Protein 4KKM (pdb70)

InterPro domains:
  IPR000092 Polyprenyl synthetase-like [PF00348] (33-274)
  IPR000092 Polyprenyl synthetase-like [cd00685] (32-296)
  IPR008949 Isoprenoid synthase domain superfamily [G3DSA:1.10.600.10] (1-298)
  IPR008949 Isoprenoid synthase domain superfamily [SSF48576] (6-292)
  IPR033749 Polyprenyl synthetase, conserved site [PS00444] (217-229)
  IPR033749 Polyprenyl synthetase, conserved site [PS00723] (83-99)
  IPR053378 Prenyl diphosphate synthase [NF045485] (12-298)

Nearest PDB structures (foldseek):
  4kkm-assembly1_A  TM=1.004E+00  e=6.614E-37  Zymomonas mobilis subsp. mobilis ZM4 = ATCC 31821
  4kkm-assembly1_B  TM=9.956E-01  e=8.553E-34  Zymomonas mobilis subsp. mobil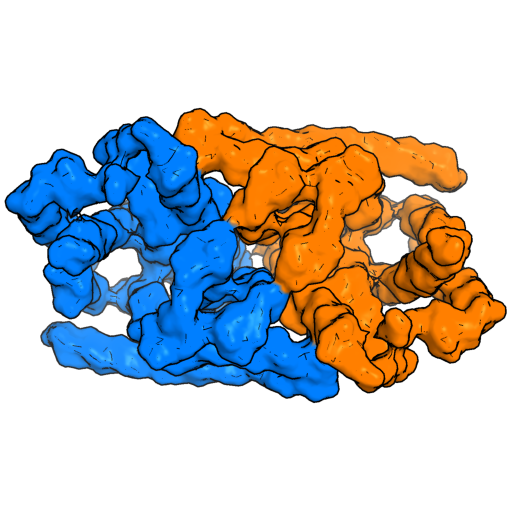is ZM4 = ATCC 31821
  4llt-assembly1_B  TM=9.489E-01  e=1.317E-19  Roseobacter denitrificans OCh 114
  3p41-assembly1_A-2  TM=9.477E-01  e=1.935E-17  Pseudomonas protegens Pf-5
  3kra-assembly1_A  TM=9.473E-01  e=1.376E-16  Mentha x piperita

Radius of gyration: 24.02 Å; Cα contacts (8 Å, |Δi|>4): 950; chains: 2; bounding box: 43×75×62 Å

Organism: Zymomonas mobilis subsp. mobilis (strain ATCC 31821 / ZM4 / CP4) (NCBI:txid264203)

Foldseek 3Di:
DLVVLVVLLVVLQVLLQVVLCVLQDQDPDVCNLLSVLLNVQRHPDDSLLLLSLQQLLLLLQVFDNVLSSLLSNLLSLLVSLVVLVCCACVHVVNQADRNHGRSCNVPNRVSSNSSSVVSNVVSLVSLCDCVNDVPNVLSVVLNVLVVCCRDCNAQVVLSVLVVVLVPDPDADAPVSVLSSLCHNPLSSLLSSNLNSCSSNVHDPLSNVLSSLLSSLLSLLQQLVVVVVVVNHDGCCNHVPDPRSVVSSVVSLVVSLVSCVVGDCSNVSSNSCSPPPSD/DVVVLVVLQVVLLVLLQVVLPVLQDADPPVCRLLSVLLNLQRHPDDSLLLLLLQQLLLLLAPFDNNLSSLLSNLLSLLVSLVVLVQCAPVHVVPLDDPNRGHSCNVPNRVSSNRSSVVSNVVSLVSLCDCSNDVDNVLSVVLNVLSVCCRDCNAQVVLVVLVVVLVPDPDADAPVSVLSSLCHNPLSSLLSSQLNSCSSRVHDPLSSVLSSLLSSLLSLLLQLVVVVVVVVPDDHDGCCNHLPDVRSVVSSVVSLVRSVVSCVVGDCSNVSSNVSSVVSD

Structure (mmCIF, N/CA/C/O backbone):
data_4KKM
#
_entry.id   4KKM
#
_cell.length_a   73.414
_cell.length_b   73.414
_cell.length_c   229.419
_cell.angle_alpha   90.000
_cell.angle_beta   90.000
_cell.angle_gamma   90.000
#
_symmetry.space_group_name_H-M   'P 41 21 2'
#
loop_
_entity.id
_entity.type
_entity.pdbx_description
1 polymer 'Polyprenyl synthetase'
2 non-polymer GLYCEROL
3 non-polymer 'CALCIUM ION'
4 non-polymer 'ACETATE ION'
5 water water
#
loop_
_atom_site.group_PDB
_atom_site.id
_atom_site.type_symbol
_atom_site.label_atom_id
_atom_site.label_alt_id
_atom_site.label_comp_id
_atom_site.label_asym_id
_atom_site.label_entity_id
_atom_site.label_seq_id
_atom_site.pdbx_PDB_ins_code
_atom_site.Cartn_x
_atom_site.Cartn_y
_atom_site.Cartn_z
_atom_site.occupancy
_atom_site.B_iso_or_equiv
_atom_site.auth_seq_id
_atom_site.auth_comp_id
_atom_site.auth_asym_id
_atom_site.auth_atom_id
_atom_site.pdbx_PDB_model_num
ATOM 1 N N . MET A 1 23 ? 6.577 14.815 89.878 1.00 127.03 1 MET A N 1
ATOM 2 C CA . MET A 1 23 ? 7.644 15.644 90.426 1.00 125.04 1 MET A CA 1
ATOM 3 C C . MET A 1 23 ? 7.655 17.031 89.786 1.00 118.48 1 MET A C 1
ATOM 4 O O . MET A 1 23 ? 8.045 18.015 90.418 1.00 114.83 1 MET A O 1
ATOM 9 N N . ALA A 1 24 ? 7.224 17.101 88.531 1.00 114.04 2 ALA A N 1
ATOM 10 C CA . ALA A 1 24 ? 7.176 18.363 87.801 1.00 104.46 2 ALA A CA 1
ATOM 11 C C . ALA A 1 24 ? 5.973 19.195 88.231 1.00 99.13 2 ALA A C 1
ATOM 12 O O . ALA A 1 24 ? 5.944 20.412 88.041 1.00 95.10 2 ALA A O 1
ATOM 14 N N . VAL A 1 25 ? 4.982 18.524 88.810 1.00 97.53 3 VAL A N 1
ATOM 15 C CA . VAL A 1 25 ? 3.765 19.182 89.267 1.00 93.15 3 VAL A CA 1
ATOM 16 C C . VAL A 1 25 ? 3.934 19.764 90.669 1.00 88.20 3 VAL A C 1
ATOM 17 O O . VAL A 1 25 ? 3.462 20.863 90.954 1.00 77.31 3 VAL A O 1
ATOM 21 N N . ASN A 1 26 ? 4.614 19.029 91.543 1.00 87.06 4 ASN A N 1
ATOM 22 C CA . ASN A 1 26 ? 4.905 19.530 92.881 1.00 89.13 4 ASN A CA 1
ATOM 23 C C . ASN A 1 26 ? 5.860 20.715 92.814 1.00 87.33 4 ASN A C 1
ATOM 24 O O . ASN A 1 26 ? 5.836 21.598 93.673 1.00 83.11 4 ASN A O 1
ATOM 29 N N . LEU A 1 27 ? 6.700 20.721 91.782 1.00 88.02 5 LEU A N 1
ATOM 30 C CA . LEU A 1 27 ? 7.625 21.820 91.546 1.00 85.74 5 LEU A CA 1
ATOM 31 C C . LEU A 1 27 ? 6.892 23.027 90.970 1.00 88.63 5 LEU A C 1
ATOM 32 O O . LEU A 1 27 ? 7.043 24.140 91.473 1.00 84.72 5 LEU A O 1
ATOM 37 N N . LYS A 1 28 ? 6.088 22.806 89.929 1.00 92.30 6 LYS A N 1
ATOM 38 C CA . LYS A 1 28 ? 5.341 23.900 89.308 1.00 93.35 6 LYS A CA 1
ATOM 39 C C . LYS A 1 28 ? 4.420 24.609 90.300 1.00 93.04 6 LYS A C 1
ATOM 40 O O . LYS A 1 28 ? 4.126 25.796 90.138 1.00 91.82 6 LYS A O 1
ATOM 46 N N . THR A 1 29 ? 3.966 23.889 91.324 1.00 92.34 7 THR A N 1
ATOM 47 C CA . THR A 1 29 ? 3.137 24.510 92.356 1.00 90.75 7 THR A CA 1
ATOM 48 C C . THR A 1 29 ? 3.953 25.118 93.500 1.00 81.54 7 THR A C 1
ATOM 49 O O . THR A 1 29 ? 3.527 26.110 94.094 1.00 75.10 7 THR A O 1
ATOM 53 N N . MET A 1 30 ? 5.107 24.534 93.822 1.00 76.49 8 MET A N 1
ATOM 54 C CA . MET A 1 30 ? 6.007 25.200 94.758 1.00 70.59 8 MET A CA 1
ATOM 55 C C . MET A 1 30 ? 6.339 26.559 94.169 1.00 66.10 8 MET A C 1
ATOM 56 O O . MET A 1 30 ? 6.251 27.577 94.851 1.00 66.72 8 MET A O 1
ATOM 61 N N . MET A 1 31 ? 6.686 26.558 92.883 1.00 67.21 9 MET A N 1
ATOM 62 C CA . MET A 1 31 ? 6.993 27.780 92.143 1.00 66.69 9 MET A CA 1
ATOM 63 C C . MET A 1 31 ? 5.931 28.860 92.305 1.00 61.34 9 MET A C 1
ATOM 64 O O . MET A 1 31 ? 6.251 30.007 92.620 1.00 59.18 9 MET A O 1
ATOM 69 N N . GLU A 1 32 ? 4.672 28.508 92.070 1.00 67.89 10 GLU A N 1
ATOM 70 C CA . GLU A 1 32 ? 3.620 29.514 92.157 1.00 72.37 10 GLU A CA 1
ATOM 71 C C . GLU A 1 32 ? 3.433 30.033 93.580 1.00 65.68 10 GLU A C 1
ATOM 72 O O . GLU A 1 32 ? 3.249 31.231 93.785 1.00 67.21 10 GLU A O 1
ATOM 78 N N . GLN A 1 33 ? 3.491 29.134 94.559 1.00 64.20 11 GLN A N 1
ATOM 79 C CA . GLN A 1 33 ? 3.433 29.547 95.955 1.00 65.30 11 GLN A CA 1
ATOM 80 C C . GLN A 1 33 ? 4.570 30.530 96.251 1.00 63.20 11 GLN A C 1
ATOM 81 O O . GLN A 1 33 ? 4.357 31.550 96.901 1.00 61.81 11 GLN A O 1
ATOM 87 N N . VAL A 1 34 ? 5.765 30.238 95.748 1.00 58.83 12 VAL A N 1
ATOM 88 C CA . VAL A 1 34 ? 6.906 31.132 95.951 1.00 58.46 12 VAL A CA 1
ATOM 89 C C . VAL A 1 34 ? 6.691 32.499 95.301 1.00 59.17 12 VAL A C 1
ATOM 90 O O . VAL A 1 34 ? 6.908 33.533 95.934 1.00 56.67 12 VAL A O 1
ATOM 94 N N . ALA A 1 35 ? 6.259 32.501 94.045 1.00 60.17 13 ALA A N 1
ATOM 95 C CA . ALA A 1 35 ? 6.062 33.747 93.307 1.00 58.94 13 ALA A CA 1
ATOM 96 C C . ALA A 1 35 ? 5.067 34.698 93.981 1.00 60.62 13 ALA A C 1
ATOM 97 O O . ALA A 1 35 ? 5.343 35.890 94.134 1.00 60.18 13 ALA A O 1
ATOM 99 N N . GLN A 1 36 ? 3.917 34.173 94.397 1.00 60.37 14 GLN A N 1
ATOM 100 C CA . GLN A 1 36 ? 2.907 35.017 95.026 1.00 62.74 14 GLN A CA 1
ATOM 101 C C . GLN A 1 36 ? 3.353 35.499 96.408 1.00 59.54 14 GLN A C 1
ATOM 102 O O . GLN A 1 36 ? 3.015 36.607 96.823 1.00 57.39 14 GLN A O 1
ATOM 108 N N . ASP A 1 37 ? 4.134 34.679 97.105 1.00 58.48 15 ASP A N 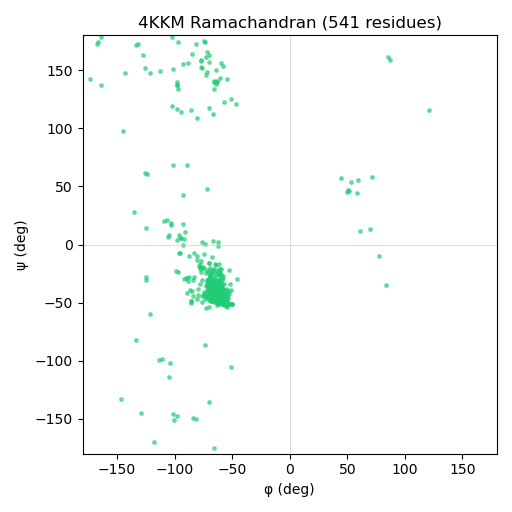1
ATOM 109 C CA . ASP A 1 37 ? 4.655 35.056 98.417 1.00 59.06 15 ASP A CA 1
ATOM 110 C C . ASP A 1 37 ? 5.667 36.198 98.319 1.00 56.52 15 ASP A C 1
ATOM 111 O O . ASP A 1 37 ? 5.593 37.175 99.068 1.00 52.95 15 ASP A O 1
ATOM 116 N N . ILE A 1 38 ? 6.610 36.062 97.394 1.00 53.11 16 ILE A N 1
ATOM 117 C CA . ILE A 1 38 ? 7.612 37.097 97.163 1.00 51.47 16 ILE A CA 1
ATOM 118 C C . ILE A 1 38 ? 6.936 38.405 96.771 1.00 53.56 16 ILE A C 1
ATOM 119 O O . ILE A 1 38 ? 7.297 39.468 97.269 1.00 51.35 16 ILE A O 1
ATOM 124 N N . ASP A 1 39 ? 5.938 38.316 95.896 1.00 55.97 17 ASP A N 1
ATOM 125 C CA . ASP A 1 39 ? 5.142 39.484 95.519 1.00 57.39 17 ASP A CA 1
ATOM 126 C C . ASP A 1 39 ? 4.488 40.140 96.736 1.00 59.76 17 ASP A C 1
ATOM 127 O O . ASP A 1 39 ? 4.493 41.368 96.872 1.00 51.10 17 ASP A O 1
ATOM 132 N N . ARG A 1 40 ? 3.929 39.316 97.616 1.00 57.62 18 ARG A N 1
ATOM 133 C CA . ARG A 1 40 ? 3.315 39.816 98.839 1.00 57.42 18 ARG A CA 1
ATOM 134 C C . ARG A 1 40 ? 4.343 40.513 99.718 1.00 53.79 18 ARG A C 1
ATOM 135 O O . ARG A 1 40 ? 4.089 41.596 100.243 1.00 53.95 18 ARG A O 1
ATOM 143 N N . LEU A 1 41 ? 5.500 39.879 99.878 1.00 54.49 19 LEU A N 1
ATOM 144 C CA . LEU A 1 41 ? 6.559 40.401 100.733 1.00 53.73 19 LEU A CA 1
ATOM 145 C C . LEU A 1 41 ? 7.080 41.755 100.249 1.00 52.12 19 LEU A C 1
ATOM 146 O O . LEU A 1 41 ? 7.267 42.674 101.047 1.00 51.64 19 LEU A O 1
ATOM 151 N N . PHE A 1 42 ? 7.295 41.875 98.942 1.00 48.49 20 PHE A N 1
ATOM 152 C CA . PHE A 1 42 ? 7.773 43.125 98.348 1.00 49.55 20 PHE A CA 1
ATOM 153 C C . PHE A 1 42 ? 6.790 44.285 98.525 1.00 53.55 20 PHE A C 1
ATOM 154 O O . PHE A 1 42 ? 7.193 45.396 98.867 1.00 44.49 20 PHE A O 1
ATOM 162 N N . ALA A 1 43 ? 5.507 44.023 98.285 1.00 53.91 21 ALA A N 1
ATOM 163 C CA . ALA A 1 43 ? 4.467 45.044 98.414 1.00 53.30 21 ALA A CA 1
ATOM 164 C C . ALA A 1 43 ? 4.407 45.568 99.840 1.00 53.12 21 ALA A C 1
ATOM 165 O O . ALA A 1 43 ? 4.248 46.762 100.087 1.00 52.02 21 ALA A O 1
ATOM 167 N N . GLU A 1 44 ? 4.553 44.634 100.765 1.00 49.89 22 GLU A N 1
ATOM 168 C CA . GLU A 1 44 ? 4.531 44.871 102.196 1.00 56.28 22 GLU A CA 1
ATOM 169 C C . GLU A 1 44 ? 5.804 45.592 102.664 1.00 52.86 22 GLU A C 1
ATOM 170 O O . GLU A 1 44 ? 5.770 46.430 103.570 1.00 49.65 22 GLU A O 1
ATOM 176 N N . GLN A 1 45 ? 6.920 45.275 102.017 1.00 47.75 23 GLN A N 1
ATOM 177 C CA . GLN A 1 45 ? 8.215 45.853 102.359 1.00 46.99 23 GLN A CA 1
ATOM 178 C C . GLN A 1 45 ? 8.372 47.266 101.803 1.00 46.40 23 GLN A C 1
ATOM 179 O O . GLN A 1 45 ? 9.225 48.038 102.255 1.00 48.89 23 GLN A O 1
ATOM 185 N N . LEU A 1 46 ? 7.546 47.603 100.818 1.00 36.22 24 LEU A N 1
ATOM 186 C CA . LEU A 1 46 ? 7.702 48.857 100.084 1.00 38.43 24 LEU A CA 1
ATOM 187 C C . LEU A 1 46 ? 6.468 49.757 100.095 1.00 39.31 24 LEU A C 1
ATOM 188 O O . LEU A 1 46 ? 5.920 50.052 99.031 1.00 40.59 24 LEU A O 1
ATOM 193 N N . PRO A 1 47 ? 6.025 50.203 101.285 1.00 37.77 25 PRO A N 1
ATOM 194 C CA . PRO A 1 47 ? 4.910 51.152 101.273 1.00 38.88 25 PRO A CA 1
ATOM 195 C C . PRO A 1 47 ? 5.348 52.456 100.621 1.00 41.63 25 PRO A C 1
ATOM 196 O O . PRO A 1 47 ? 6.473 52.905 100.849 1.00 38.99 25 PRO A O 1
ATOM 200 N N . VAL A 1 48 ? 4.474 53.045 99.813 1.00 42.06 26 VAL A N 1
ATOM 201 C CA . VAL A 1 48 ? 4.790 54.285 99.118 1.00 41.47 26 VAL A CA 1
ATOM 202 C C . VAL A 1 48 ? 4.611 55.466 100.055 1.00 48.80 26 VAL A C 1
ATOM 203 O O . VAL A 1 48 ? 3.483 55.824 100.403 1.00 51.03 26 VAL A O 1
ATOM 207 N N . PRO A 1 49 ? 5.728 56.081 100.468 1.00 47.99 27 PRO A N 1
ATOM 208 C CA . PRO A 1 49 ? 5.680 57.155 101.459 1.00 47.35 27 PRO A CA 1
ATOM 209 C C . PRO A 1 49 ? 4.911 58.357 100.932 1.00 47.13 27 PRO A C 1
ATOM 210 O O . PRO A 1 49 ? 4.879 58.593 99.723 1.00 41.67 27 PRO A O 1
ATOM 214 N N . GLU A 1 50 ? 4.280 59.092 101.841 1.00 50.13 28 GLU A N 1
ATOM 215 C CA . GLU A 1 50 ? 3.618 60.337 101.492 1.00 51.39 28 GLU A CA 1
ATOM 216 C C . GLU A 1 50 ? 4.601 61.496 101.615 1.00 49.35 28 GLU A C 1
ATOM 217 O O . GLU A 1 50 ? 4.477 62.343 102.501 1.00 52.10 28 GLU A O 1
ATOM 223 N N . ASP A 1 51 ? 5.587 61.510 100.725 1.00 39.42 29 ASP A N 1
ATOM 224 C CA . ASP A 1 51 ? 6.554 62.598 100.623 1.00 36.37 29 ASP A CA 1
ATOM 225 C C . ASP A 1 51 ? 7.256 62.444 99.257 1.00 34.75 29 ASP A C 1
ATOM 226 O O . ASP A 1 51 ? 6.922 61.519 98.514 1.00 35.48 29 ASP A O 1
ATOM 231 N N . PRO A 1 52 ? 8.183 63.358 98.896 1.00 33.96 30 PRO A N 1
ATOM 232 C CA . PRO A 1 52 ? 8.776 63.242 97.553 1.00 33.49 30 PRO A CA 1
ATOM 233 C C . PRO A 1 52 ? 9.572 61.962 97.239 1.00 39.65 30 PRO A C 1
ATOM 234 O O . PRO A 1 52 ? 10.049 61.822 96.107 1.00 29.32 30 PRO A O 1
ATOM 238 N N . ARG A 1 53 ? 9.709 61.049 98.198 1.00 29.47 31 ARG A N 1
ATOM 239 C CA . ARG A 1 53 ? 10.286 59.737 97.907 1.00 28.40 31 ARG A CA 1
ATOM 240 C C . ARG A 1 53 ? 9.313 58.852 97.124 1.00 29.28 31 ARG A C 1
ATOM 241 O O . ARG A 1 53 ? 9.623 57.701 96.820 1.00 31.52 31 ARG A O 1
ATOM 249 N N . ARG A 1 54 ? 8.129 59.382 96.824 1.00 31.01 32 ARG A N 1
ATOM 250 C CA . ARG A 1 54 ? 7.117 58.616 96.097 1.00 32.22 32 ARG A CA 1
ATOM 251 C C . ARG A 1 54 ? 7.657 57.955 94.828 1.00 31.44 32 ARG A C 1
ATOM 252 O O . ARG A 1 54 ? 7.486 56.753 94.633 1.00 31.39 32 ARG A O 1
ATOM 260 N N . ARG A 1 55 ? 8.320 58.735 93.979 1.00 32.85 33 ARG A N 1
ATOM 261 C CA . ARG A 1 55 ? 8.837 58.213 92.711 1.00 35.95 33 ARG A CA 1
ATOM 262 C C . ARG A 1 55 ? 9.847 57.087 92.930 1.00 32.88 33 ARG A C 1
ATOM 263 O O . ARG A 1 55 ? 9.795 56.055 92.258 1.00 29.48 33 ARG A O 1
ATOM 271 N N . LEU A 1 56 ? 10.763 57.291 93.874 1.00 27.47 34 LEU A N 1
ATOM 272 C CA . LEU A 1 56 ? 11.759 56.273 94.198 1.00 25.97 34 LEU A CA 1
ATOM 273 C C . LEU A 1 56 ? 11.115 54.928 94.535 1.00 27.93 34 LEU A C 1
ATOM 274 O O . LEU A 1 56 ? 11.482 53.896 93.979 1.00 26.80 34 LEU A O 1
ATOM 279 N N . VAL A 1 57 ? 10.153 54.946 95.451 1.00 27.59 35 VAL A N 1
ATOM 280 C CA . VAL A 1 57 ? 9.548 53.710 95.924 1.00 28.82 35 VAL A CA 1
ATOM 281 C C . VAL A 1 57 ? 8.620 53.078 94.883 1.00 29.97 35 VAL A C 1
ATOM 282 O O . VAL A 1 57 ? 8.549 51.850 94.756 1.00 31.67 35 VAL A O 1
ATOM 286 N N . GLU A 1 58 ? 7.922 53.915 94.124 1.00 30.71 36 GLU A N 1
ATOM 287 C CA . GLU A 1 58 ? 7.120 53.408 93.017 1.00 31.88 36 GLU A CA 1
ATOM 288 C C . GLU A 1 58 ? 8.008 52.721 91.976 1.00 33.95 36 GLU A C 1
ATOM 289 O O . GLU A 1 58 ? 7.623 51.706 91.400 1.00 36.78 36 GLU A O 1
ATOM 295 N N . ALA A 1 59 ? 9.206 53.255 91.761 1.00 31.65 37 ALA A N 1
ATOM 296 C CA . ALA A 1 59 ? 10.160 52.630 90.846 1.00 35.26 37 ALA A CA 1
ATOM 297 C C . ALA A 1 59 ? 10.655 51.288 91.384 1.00 36.64 37 ALA A C 1
ATOM 298 O O . ALA A 1 59 ? 10.757 50.307 90.644 1.00 33.22 37 ALA A O 1
ATOM 300 N N . MET A 1 60 ? 10.958 51.253 92.677 1.00 32.81 38 MET A N 1
ATOM 301 C CA . MET A 1 60 ? 11.358 50.017 93.342 1.00 32.44 38 MET A CA 1
ATOM 302 C C . MET A 1 60 ? 10.274 48.931 93.217 1.00 33.04 38 MET A C 1
ATOM 303 O O . MET A 1 60 ? 10.567 47.769 92.919 1.00 33.20 38 MET A O 1
ATOM 308 N N . ARG A 1 61 ? 9.028 49.317 93.458 1.00 30.93 39 ARG A N 1
ATOM 309 C CA . ARG A 1 61 ? 7.906 48.382 93.362 1.00 35.53 39 ARG A CA 1
ATOM 310 C C . ARG A 1 61 ? 7.682 47.914 91.924 1.00 37.94 39 ARG A C 1
ATOM 311 O O . ARG A 1 61 ? 7.425 46.732 91.668 1.00 38.91 39 ARG A O 1
ATOM 319 N N . TYR A 1 62 ? 7.786 48.853 90.993 1.00 36.97 40 TYR A N 1
ATOM 320 C CA . TYR A 1 62 ? 7.653 48.554 89.575 1.00 37.64 40 TYR A CA 1
ATOM 321 C C . TYR A 1 62 ? 8.641 47.469 89.142 1.00 37.03 40 TYR A C 1
ATOM 322 O O . TYR A 1 62 ? 8.300 46.548 88.388 1.00 34.39 40 TYR A O 1
ATOM 331 N N . ALA A 1 63 ? 9.869 47.585 89.624 1.00 30.37 41 ALA A N 1
ATOM 332 C CA . ALA A 1 63 ? 10.920 46.657 89.240 1.00 34.09 41 ALA A CA 1
ATOM 333 C C . ALA A 1 63 ? 10.827 45.335 89.998 1.00 37.98 41 ALA A C 1
ATOM 334 O O . ALA A 1 63 ? 11.070 44.272 89.430 1.00 37.24 41 ALA A O 1
ATOM 336 N N . ALA A 1 64 ? 10.470 45.399 91.278 1.00 32.59 42 ALA A N 1
ATOM 337 C CA . ALA A 1 64 ? 10.523 44.214 92.133 1.00 29.80 42 ALA A CA 1
ATOM 338 C C . ALA A 1 64 ? 9.256 43.352 92.123 1.00 36.49 42 ALA A C 1
ATOM 339 O O . ALA A 1 64 ? 9.325 42.144 92.352 1.00 38.64 42 ALA A O 1
ATOM 341 N N . ILE A 1 65 ? 8.105 43.965 91.872 1.00 44.63 43 ILE A N 1
ATOM 342 C CA . ILE A 1 65 ? 6.836 43.246 91.982 1.00 44.74 43 ILE A CA 1
ATOM 343 C C . ILE A 1 65 ? 6.311 42.730 90.641 1.00 52.47 43 ILE A C 1
ATOM 344 O O . ILE A 1 65 ? 6.424 43.403 89.615 1.00 48.74 43 ILE A O 1
ATOM 349 N N . GLY A 1 66 ? 5.765 41.514 90.663 1.00 61.18 44 GLY A N 1
ATOM 350 C CA . GLY A 1 66 ? 5.110 40.926 89.510 1.00 73.70 44 GLY A CA 1
ATOM 351 C C . GLY A 1 66 ? 6.049 40.254 88.527 1.00 82.95 44 GLY A C 1
ATOM 352 O O . GLY A 1 66 ? 5.704 39.234 87.933 1.00 89.05 44 GLY A O 1
ATOM 353 N N . GLY A 1 67 ? 7.243 40.822 88.381 1.00 85.79 45 GLY A N 1
ATOM 354 C CA . GLY A 1 67 ? 8.177 40.467 87.323 1.00 90.08 45 GLY A CA 1
ATOM 355 C C . GLY A 1 67 ? 8.551 39.013 87.086 1.00 95.87 45 GLY A C 1
ATOM 356 O O . GLY A 1 67 ? 7.771 38.239 86.529 1.00 101.03 45 GLY A O 1
ATOM 357 N N . GLY A 1 68 ? 9.763 38.648 87.495 1.00 93.54 46 GLY A N 1
ATOM 358 C CA . GLY A 1 68 ? 10.359 37.375 87.122 1.00 91.56 46 GLY A CA 1
ATOM 359 C C . GLY A 1 68 ? 9.693 36.115 87.644 1.00 89.22 46 GLY A C 1
ATOM 360 O O . GLY A 1 68 ? 8.638 36.163 88.279 1.00 93.11 46 GLY A O 1
ATOM 361 N N . LYS A 1 69 ? 10.322 34.976 87.366 1.00 81.06 47 LYS A N 1
ATOM 362 C CA . LYS A 1 69 ? 9.815 33.679 87.796 1.00 73.39 47 LYS A CA 1
ATOM 363 C C . LYS A 1 69 ? 10.409 33.295 89.147 1.00 62.01 47 LYS A C 1
ATOM 364 O O . LYS A 1 69 ? 10.184 32.193 89.644 1.00 63.51 47 LYS A O 1
ATOM 366 N N . ARG A 1 70 ? 11.177 34.215 89.725 1.00 54.75 48 ARG A N 1
ATOM 367 C CA . ARG A 1 70 ? 11.736 34.057 91.066 1.00 48.36 48 ARG A CA 1
ATOM 368 C C . ARG A 1 70 ? 12.620 32.829 91.231 1.00 39.46 48 ARG A C 1
ATOM 369 O O . ARG A 1 70 ? 12.514 32.111 92.223 1.00 39.96 48 ARG A O 1
ATOM 377 N N . LEU A 1 71 ? 13.493 32.593 90.261 1.00 40.77 49 LEU A N 1
ATOM 378 C CA . LEU A 1 71 ? 14.401 31.455 90.323 1.00 41.86 49 LEU A CA 1
ATOM 379 C C . LEU A 1 71 ? 15.193 31.469 91.626 1.00 39.34 49 LEU A C 1
ATOM 380 O O . LEU A 1 71 ? 15.342 30.449 92.288 1.00 37.20 49 LEU A O 1
ATOM 385 N N . ARG A 1 72 ? 15.683 32.643 92.007 1.00 36.53 50 ARG A N 1
ATOM 386 C CA . ARG A 1 72 ? 16.527 32.734 93.191 1.00 36.87 50 ARG A CA 1
ATOM 387 C C . ARG A 1 72 ? 15.785 32.474 94.518 1.00 36.96 50 ARG A C 1
ATOM 388 O O . ARG A 1 72 ? 16.253 31.678 95.330 1.00 35.54 50 ARG A O 1
ATOM 396 N N . PRO A 1 73 ? 14.629 33.127 94.741 1.00 40.30 51 PRO A N 1
ATOM 397 C CA . PRO A 1 73 ? 13.847 32.736 95.924 1.00 38.53 51 PRO A CA 1
ATOM 398 C C . PRO A 1 73 ? 13.434 31.258 95.918 1.00 40.56 51 PRO A C 1
ATOM 399 O O . PRO A 1 73 ? 13.359 30.624 96.974 1.00 41.84 51 PRO A O 1
ATOM 403 N N . LEU A 1 74 ? 13.168 30.722 94.733 1.00 39.81 52 LEU A N 1
ATOM 404 C CA . LEU A 1 74 ? 12.790 29.320 94.589 1.00 41.53 52 LEU A CA 1
ATOM 405 C C . LEU A 1 74 ? 13.903 28.407 95.091 1.00 48.27 52 LEU A C 1
ATOM 406 O O . LEU A 1 74 ? 13.647 27.439 95.806 1.00 44.93 52 LEU A O 1
ATOM 411 N N . LEU A 1 75 ? 15.141 28.720 94.710 1.00 38.77 53 LEU A N 1
ATOM 412 C CA . LEU A 1 75 ? 16.296 27.934 95.136 1.00 44.81 53 LEU A CA 1
ATOM 413 C C . LEU A 1 75 ? 16.465 27.989 96.649 1.00 43.37 53 LEU A C 1
ATOM 414 O O . LEU A 1 75 ? 16.773 26.980 97.279 1.00 42.92 53 LEU A O 1
ATOM 419 N N . VAL A 1 76 ? 16.261 29.173 97.223 1.00 41.43 54 VAL A N 1
ATOM 420 C CA . VAL A 1 76 ? 16.366 29.354 98.665 1.00 41.39 54 VAL A CA 1
ATOM 421 C C . VAL A 1 76 ? 15.330 28.493 99.397 1.00 44.80 54 VAL A C 1
ATOM 422 O O . VAL A 1 76 ? 15.655 27.787 100.353 1.00 45.83 54 VAL A O 1
ATOM 426 N N . VAL A 1 77 ? 14.088 28.546 98.930 1.00 40.73 55 VAL A N 1
ATOM 427 C CA . VAL A 1 77 ? 13.007 27.760 99.521 1.00 44.13 55 VAL A CA 1
ATOM 428 C C . VAL A 1 77 ? 13.259 26.259 99.399 1.00 48.89 55 VAL A C 1
ATOM 429 O O . VAL A 1 77 ? 13.062 25.505 100.358 1.00 50.44 55 VAL A O 1
ATOM 433 N N . ALA A 1 78 ? 13.705 25.833 98.220 1.00 44.91 56 ALA A N 1
ATOM 434 C CA . ALA A 1 78 ? 13.931 24.417 97.958 1.00 48.99 56 ALA A CA 1
ATOM 435 C C . ALA A 1 78 ? 15.121 23.877 98.744 1.00 51.61 56 ALA A C 1
ATOM 436 O O . ALA A 1 78 ? 15.132 22.710 99.137 1.00 53.15 56 ALA A O 1
ATOM 438 N N . THR A 1 79 ? 16.127 24.720 98.963 1.00 44.21 57 THR A N 1
ATOM 439 C CA . THR A 1 79 ? 17.299 24.308 99.732 1.00 46.08 57 THR A CA 1
ATOM 440 C C . THR A 1 79 ? 16.987 24.275 101.227 1.00 50.51 57 THR A C 1
ATOM 441 O O . THR A 1 79 ? 17.359 23.333 101.929 1.00 52.75 57 THR A O 1
ATOM 445 N N . CYS A 1 80 ? 16.295 25.303 101.712 1.00 51.62 58 CYS A N 1
ATOM 446 C CA . CYS A 1 80 ? 15.886 25.354 103.113 1.00 48.63 58 CYS A CA 1
ATOM 447 C C . CYS A 1 80 ? 15.006 24.160 103.474 1.00 56.37 58 CYS A C 1
ATOM 448 O O . CYS A 1 80 ? 14.965 23.738 104.627 1.00 59.33 58 CYS A O 1
ATOM 451 N N . ALA A 1 81 ? 14.316 23.617 102.475 1.00 59.59 59 ALA A N 1
ATOM 452 C CA . ALA A 1 81 ? 13.443 22.460 102.669 1.00 62.30 59 ALA A CA 1
ATOM 453 C C . ALA A 1 81 ? 14.213 21.167 102.954 1.00 63.56 59 ALA A C 1
ATOM 454 O O . ALA A 1 81 ? 13.632 20.179 103.403 1.00 66.30 59 ALA A O 1
ATOM 456 N N . LEU A 1 82 ? 15.514 21.169 102.682 1.00 60.90 60 LEU A N 1
ATOM 457 C CA . LEU A 1 82 ? 16.345 20.003 102.962 1.00 62.20 60 LEU A CA 1
ATOM 458 C C . LEU A 1 82 ? 16.521 19.839 104.462 1.00 62.95 60 LEU A C 1
ATOM 459 O O . LEU A 1 82 ? 16.792 18.742 104.950 1.00 61.66 60 LEU A O 1
ATOM 464 N N . PHE A 1 83 ? 16.365 20.940 105.190 1.00 56.30 61 PHE A N 1
ATOM 465 C CA . PHE A 1 83 ? 16.693 20.968 106.607 1.00 58.24 61 PHE A CA 1
ATOM 466 C C . PHE A 1 83 ? 15.525 21.422 107.467 1.00 63.19 61 PHE A C 1
ATOM 467 O O . PHE A 1 83 ? 15.703 21.724 108.648 1.00 60.51 61 PHE A O 1
ATOM 475 N N . ASN A 1 84 ? 14.335 21.442 106.868 1.00 66.70 62 ASN A N 1
ATOM 476 C CA . ASN A 1 84 ? 13.128 21.930 107.528 1.00 75.64 62 ASN A CA 1
ATOM 477 C C . ASN A 1 84 ? 13.398 23.234 108.272 1.00 77.70 62 ASN A C 1
ATOM 478 O O . ASN A 1 84 ? 13.219 23.329 109.487 1.00 82.49 62 ASN A O 1
ATOM 483 N N . VAL A 1 85 ? 13.874 24.225 107.532 1.00 73.04 63 VAL A N 1
ATOM 484 C CA . VAL A 1 85 ? 14.097 25.551 108.079 1.00 63.90 63 VAL A CA 1
ATOM 485 C C . VAL A 1 85 ? 12.731 26.221 108.184 1.00 61.08 63 VAL A C 1
ATOM 486 O O . VAL A 1 85 ? 11.811 25.851 107.454 1.00 58.06 63 VAL A O 1
ATOM 490 N N . ASP A 1 86 ? 12.584 27.156 109.123 1.00 64.75 64 ASP A N 1
ATOM 491 C CA . ASP A 1 86 ? 11.377 27.970 109.233 1.00 68.23 64 ASP A CA 1
ATOM 492 C C . ASP A 1 86 ? 11.019 28.487 107.847 1.00 65.15 64 ASP A C 1
ATOM 493 O O . ASP A 1 86 ? 11.825 29.171 107.214 1.00 63.61 64 ASP A O 1
ATOM 498 N N . ARG A 1 87 ? 9.823 28.156 107.368 1.00 60.67 65 ARG A N 1
ATOM 499 C CA . ARG A 1 87 ? 9.468 28.494 105.992 1.00 68.14 65 ARG A CA 1
ATOM 500 C C . ARG A 1 87 ? 9.381 30.000 105.764 1.00 63.34 65 ARG A C 1
ATOM 501 O O . ARG A 1 87 ? 9.891 30.501 104.768 1.00 58.10 65 ARG A O 1
ATOM 509 N N . GLU A 1 88 ? 8.745 30.715 106.686 1.00 64.49 66 GLU A N 1
ATOM 510 C CA . GLU A 1 88 ? 8.602 32.165 106.553 1.00 64.69 66 GLU A CA 1
ATOM 511 C C . GLU A 1 88 ? 9.941 32.890 106.442 1.00 56.10 66 GLU A C 1
ATOM 512 O O . GLU A 1 88 ? 10.126 33.733 105.565 1.00 57.90 66 GLU A O 1
ATOM 518 N N . ALA A 1 89 ? 10.870 32.549 107.329 1.00 50.28 67 ALA A N 1
ATOM 519 C CA . ALA A 1 89 ? 12.204 33.128 107.311 1.00 55.67 67 ALA A CA 1
ATOM 520 C C . ALA A 1 89 ? 12.934 32.799 106.006 1.00 55.45 67 ALA A C 1
ATOM 521 O O . ALA A 1 89 ? 13.711 33.611 105.499 1.00 51.70 67 ALA A O 1
ATOM 523 N N . ALA A 1 90 ? 12.681 31.605 105.471 1.00 54.90 68 ALA A N 1
ATOM 524 C CA . ALA A 1 90 ? 13.268 31.195 104.198 1.00 54.07 68 ALA A CA 1
ATOM 525 C C . ALA A 1 90 ? 12.793 32.099 103.061 1.00 53.62 68 ALA A C 1
ATOM 526 O O . ALA A 1 90 ? 13.579 32.476 102.188 1.00 48.83 68 ALA A O 1
ATOM 528 N N . LEU A 1 91 ? 11.508 32.452 103.084 1.00 52.75 69 LEU A N 1
ATOM 529 C CA . LEU A 1 91 ? 10.943 33.372 102.097 1.00 50.57 69 LEU A CA 1
ATOM 530 C C . LEU A 1 91 ? 11.592 34.746 102.164 1.00 45.52 69 LEU A C 1
ATOM 531 O O . LEU A 1 91 ? 11.844 35.372 101.138 1.00 46.48 69 LEU A O 1
ATOM 536 N N . ARG A 1 92 ? 11.833 35.227 103.378 1.00 42.95 70 ARG A N 1
ATOM 537 C CA . ARG A 1 92 ? 12.414 36.552 103.557 1.00 44.82 70 ARG A CA 1
ATOM 538 C C . ARG A 1 92 ? 13.854 36.587 103.060 1.00 43.48 70 ARG A C 1
ATOM 539 O O . ARG A 1 92 ? 14.306 37.586 102.497 1.00 45.22 70 ARG A O 1
ATOM 547 N N . VAL A 1 93 ? 14.574 35.492 103.275 1.00 43.93 71 VAL A N 1
ATOM 548 C CA . VAL A 1 93 ? 15.920 35.353 102.736 1.00 43.74 71 VAL A CA 1
ATOM 549 C C . VAL A 1 93 ? 15.826 35.355 101.213 1.00 46.03 71 VAL A C 1
ATOM 550 O O . VAL A 1 93 ? 16.684 35.912 100.527 1.00 45.13 71 VAL A O 1
ATOM 554 N N . GLY A 1 94 ? 14.760 34.748 100.699 1.00 44.93 72 GLY A N 1
ATOM 555 C CA . GLY A 1 94 ? 14.452 34.782 99.281 1.00 43.94 72 GLY A CA 1
ATOM 556 C C . GLY A 1 94 ? 14.255 36.193 98.754 1.00 43.59 72 GLY A C 1
ATOM 557 O O . GLY A 1 94 ? 14.786 36.554 97.698 1.00 36.33 72 GLY A O 1
ATOM 558 N N . MET A 1 95 ? 13.491 37.000 99.486 1.00 39.41 73 MET A N 1
ATOM 559 C CA . MET A 1 95 ? 13.279 38.390 99.092 1.00 37.71 73 MET A CA 1
ATOM 560 C C . MET A 1 95 ? 14.600 39.158 99.105 1.00 36.82 73 MET A C 1
ATOM 561 O O . MET A 1 95 ? 14.859 39.987 98.233 1.00 38.46 73 MET A O 1
ATOM 566 N N . ALA A 1 96 ? 15.439 38.863 100.093 1.00 43.02 74 ALA A N 1
ATOM 567 C CA . ALA A 1 96 ? 16.750 39.501 100.205 1.00 39.74 74 ALA A CA 1
ATOM 568 C C . ALA A 1 96 ? 17.624 39.250 98.977 1.00 37.42 74 ALA A C 1
ATOM 569 O O . ALA A 1 96 ? 18.203 40.187 98.417 1.00 30.59 74 ALA A O 1
ATOM 571 N N . ILE A 1 97 ? 17.726 37.992 98.553 1.00 34.46 75 ILE A N 1
ATOM 572 C CA . ILE A 1 97 ? 18.519 37.684 97.364 1.00 33.26 75 ILE A CA 1
ATOM 573 C C . ILE A 1 97 ? 17.872 38.287 96.116 1.00 30.95 75 ILE A C 1
ATOM 574 O O . ILE A 1 97 ? 18.569 38.739 95.212 1.00 30.34 75 ILE A O 1
ATOM 579 N N . GLU A 1 98 ? 16.541 38.322 96.086 1.00 32.74 76 GLU A N 1
ATOM 580 C CA . GLU A 1 98 ? 15.822 38.870 94.936 1.00 30.41 76 GLU A CA 1
ATOM 581 C C . GLU A 1 98 ? 16.015 40.385 94.830 1.00 30.43 76 GLU A C 1
ATOM 582 O O . GLU A 1 98 ? 16.055 40.942 93.729 1.00 29.01 76 GLU A O 1
ATOM 588 N N . CYS A 1 99 ? 16.153 41.045 95.977 1.00 29.79 77 CYS A N 1
ATOM 589 C CA . CYS A 1 99 ? 16.514 42.463 95.999 1.00 31.68 77 CYS A CA 1
ATOM 590 C C . CYS A 1 99 ? 17.792 42.714 95.205 1.00 32.74 77 CYS A C 1
ATOM 591 O O . CYS A 1 99 ? 17.872 43.658 94.413 1.00 27.95 77 CYS A O 1
ATOM 594 N N . ILE A 1 100 ? 18.794 41.870 95.432 1.00 29.68 78 ILE A N 1
ATOM 595 C CA . ILE A 1 100 ? 20.075 41.997 94.737 1.00 23.22 78 ILE A CA 1
ATOM 596 C C . ILE A 1 100 ? 19.911 41.737 93.249 1.00 25.74 78 ILE A C 1
ATOM 597 O O . ILE A 1 100 ? 20.395 42.507 92.417 1.00 26.26 78 ILE A O 1
ATOM 602 N N . HIS A 1 101 ? 19.220 40.651 92.915 1.00 28.17 79 HIS A N 1
ATOM 603 C CA . HIS A 1 101 ? 18.973 40.299 91.521 1.00 28.11 79 HIS A CA 1
ATOM 604 C C . HIS A 1 101 ? 18.234 41.409 90.781 1.00 26.09 79 HIS A C 1
ATOM 605 O O . HIS A 1 101 ? 18.664 41.839 89.714 1.00 28.75 79 HIS A O 1
ATOM 612 N N . VAL A 1 102 ? 17.126 41.871 91.352 1.00 27.38 80 VAL A N 1
ATOM 613 C CA . VAL A 1 102 ? 16.344 42.940 90.734 1.00 30.20 80 VAL A CA 1
ATOM 614 C C . VAL A 1 102 ? 17.142 44.244 90.569 1.00 27.56 80 VAL A C 1
ATOM 615 O O . VAL A 1 102 ? 17.108 44.862 89.504 1.00 30.10 80 VAL A O 1
ATOM 619 N N . TYR A 1 103 ? 17.866 44.663 91.602 1.00 25.21 81 TYR A N 1
ATOM 620 C CA . TYR A 1 103 ? 18.677 45.886 91.470 1.00 24.78 81 TYR A CA 1
ATOM 621 C C . TYR A 1 103 ? 19.692 45.739 90.322 1.00 29.08 81 TYR A C 1
ATOM 622 O O . TYR A 1 103 ? 19.924 46.682 89.552 1.00 27.36 81 TYR A O 1
ATOM 631 N N . SER A 1 104 ? 20.298 44.560 90.212 1.00 27.57 82 SER A N 1
ATOM 632 C CA . SER A 1 104 ? 21.310 44.341 89.187 1.00 25.76 82 SER A CA 1
ATOM 633 C C . SER A 1 104 ? 20.699 44.499 87.807 1.00 27.54 82 SER A C 1
ATOM 634 O O . SER A 1 104 ? 21.338 45.026 86.902 1.00 27.30 82 SER A O 1
ATOM 637 N N . LEU A 1 105 ? 19.457 44.048 87.656 1.00 24.97 83 LEU A N 1
ATOM 638 C CA . LEU A 1 105 ? 18.747 44.179 86.384 1.00 27.19 83 LEU A CA 1
ATOM 639 C C . LEU A 1 105 ? 18.436 45.639 86.045 1.00 29.41 83 LEU A C 1
ATOM 640 O O . LEU A 1 105 ? 18.554 46.061 84.890 1.00 29.16 83 LEU A O 1
ATOM 645 N N . ILE A 1 106 ? 18.021 46.402 87.051 1.00 30.61 84 ILE A N 1
ATOM 646 C CA . ILE A 1 106 ? 17.734 47.820 86.858 1.00 26.95 84 ILE A CA 1
ATOM 647 C C . ILE A 1 106 ? 18.977 48.558 86.360 1.00 28.80 84 ILE A C 1
ATOM 648 O O . ILE A 1 106 ? 18.919 49.320 85.397 1.00 29.84 84 ILE A O 1
ATOM 653 N N . HIS A 1 107 ? 20.110 48.320 87.011 1.00 24.72 85 HIS A N 1
ATOM 654 C CA . HIS A 1 107 ? 21.353 48.958 86.587 1.00 26.30 85 HIS A CA 1
ATOM 655 C C . HIS A 1 107 ? 21.853 48.415 85.235 1.00 29.35 85 HIS A C 1
ATOM 656 O O . HIS A 1 107 ? 22.305 49.178 84.383 1.00 31.79 85 HIS A O 1
ATOM 663 N N . ASP A 1 108 ? 21.731 47.108 85.025 1.00 29.14 86 ASP A N 1
ATOM 664 C CA . ASP A 1 108 ? 22.184 46.499 83.774 1.00 29.05 86 ASP A CA 1
ATOM 665 C C . ASP A 1 108 ? 21.415 47.020 82.559 1.00 34.90 86 ASP A C 1
ATOM 666 O O . ASP A 1 108 ? 21.965 47.111 81.462 1.00 36.00 86 ASP A O 1
ATOM 671 N N . ASP A 1 109 ? 20.145 47.369 82.753 1.00 34.90 87 ASP A N 1
ATOM 672 C CA . ASP A 1 109 ? 19.291 47.796 81.645 1.00 40.71 87 ASP A CA 1
ATOM 673 C C . ASP A 1 109 ? 19.621 49.201 81.141 1.00 41.54 87 ASP A C 1
ATOM 674 O O . ASP A 1 109 ? 19.275 49.552 80.015 1.00 40.34 87 ASP A O 1
ATOM 679 N N . MET A 1 110 ? 20.281 49.994 81.981 1.00 43.52 88 MET A N 1
ATOM 680 C CA . MET A 1 110 ? 20.523 51.411 81.702 1.00 36.89 88 MET A CA 1
ATOM 681 C C . MET A 1 110 ? 21.326 51.637 80.415 1.00 40.87 88 MET A C 1
ATOM 682 O O . MET A 1 110 ? 22.038 50.733 79.964 1.00 40.23 88 MET A O 1
ATOM 687 N N . PRO A 1 111 ? 21.190 52.834 79.805 1.00 44.65 89 PRO A N 1
ATOM 688 C CA . PRO A 1 111 ? 21.812 53.100 78.498 1.00 47.57 89 PRO A CA 1
ATOM 689 C C . PRO A 1 111 ? 23.326 52.901 78.465 1.00 48.85 89 PRO A C 1
ATOM 690 O O . PRO A 1 111 ? 23.847 52.468 77.439 1.00 49.72 89 PRO A O 1
ATOM 694 N N . CYS A 1 112 ? 24.017 53.197 79.563 1.00 43.73 90 CYS A N 1
ATOM 695 C CA . CYS A 1 112 ? 25.471 53.046 79.594 1.00 47.60 90 CYS A CA 1
ATOM 696 C C . CYS A 1 112 ? 25.884 51.581 79.743 1.00 49.24 90 CYS A C 1
ATOM 697 O O . CYS A 1 112 ? 27.045 51.225 79.533 1.00 48.18 90 CYS A O 1
ATOM 700 N N . MET A 1 113 ? 24.924 50.737 80.103 1.00 46.87 91 MET A N 1
ATOM 701 C CA . MET A 1 113 ? 25.177 49.310 80.247 1.00 49.24 91 MET A CA 1
ATOM 702 C C . MET A 1 113 ? 24.594 48.554 79.055 1.00 52.84 91 MET A C 1
ATOM 703 O O . MET A 1 113 ? 25.055 48.732 77.926 1.00 53.49 91 MET A O 1
ATOM 708 N N . ASP A 1 114 ? 23.578 47.726 79.287 1.00 50.70 92 ASP A N 1
ATOM 709 C CA . ASP A 1 114 ? 23.002 46.934 78.193 1.00 54.81 92 ASP A CA 1
ATOM 710 C C . ASP A 1 114 ? 22.008 47.701 77.314 1.00 50.41 92 ASP A C 1
ATOM 711 O O . ASP A 1 114 ? 21.652 47.239 76.228 1.00 48.76 92 ASP A O 1
ATOM 716 N N . ASN A 1 115 ? 21.571 48.866 77.787 1.00 48.19 93 ASN A N 1
ATOM 717 C CA . ASN A 1 115 ? 20.668 49.734 77.030 1.00 50.28 93 ASN A CA 1
ATOM 718 C C . ASN A 1 115 ? 19.400 49.027 76.530 1.00 52.58 93 ASN A C 1
ATOM 719 O O . ASN A 1 115 ? 19.090 49.047 75.339 1.00 52.40 93 ASN A O 1
ATOM 724 N N . ASP A 1 116 ? 18.672 48.399 77.447 1.00 51.76 94 ASP A N 1
ATOM 725 C CA . ASP A 1 116 ? 17.452 47.679 77.091 1.00 52.89 94 ASP A CA 1
ATOM 726 C C . ASP A 1 116 ? 16.202 48.520 77.336 1.00 53.89 94 ASP A C 1
ATOM 727 O O . ASP A 1 116 ? 16.081 49.192 78.365 1.00 50.02 94 ASP A O 1
ATOM 732 N N . ASP A 1 117 ? 15.273 48.475 76.386 1.00 51.16 95 ASP A N 1
ATOM 733 C CA . ASP A 1 117 ? 14.026 49.231 76.487 1.00 55.45 95 ASP A CA 1
ATOM 734 C C . ASP A 1 117 ? 12.914 48.450 77.183 1.00 53.81 95 ASP A C 1
ATOM 735 O O . ASP A 1 117 ? 12.028 49.042 77.802 1.00 51.16 95 ASP A O 1
ATOM 740 N N . LEU A 1 118 ? 12.962 47.126 77.070 1.00 54.38 96 LEU A N 1
ATOM 741 C CA . LEU A 1 118 ? 11.947 46.256 77.659 1.00 61.59 96 LEU A CA 1
ATOM 742 C C . LEU A 1 118 ? 12.595 45.175 78.522 1.00 64.20 96 LEU A C 1
ATOM 743 O O . LEU A 1 118 ? 13.793 44.917 78.408 1.00 66.68 96 LEU A O 1
ATOM 748 N N . ARG A 1 119 ? 11.796 44.544 79.379 1.00 65.51 97 ARG A N 1
ATOM 749 C CA . ARG A 1 119 ? 12.283 43.474 80.249 1.00 74.77 97 ARG A CA 1
ATOM 750 C C . ARG A 1 119 ? 11.348 42.261 80.244 1.00 85.34 97 ARG A C 1
ATOM 751 O O . ARG A 1 119 ? 11.582 41.289 79.518 1.00 90.02 97 ARG A O 1
ATOM 759 N N . ARG A 1 120 ? 10.289 42.324 81.047 1.00 88.31 98 ARG A N 1
ATOM 760 C CA . ARG A 1 120 ? 9.302 41.254 81.109 1.00 92.61 98 ARG A CA 1
ATOM 761 C C . ARG A 1 120 ? 8.192 41.580 80.125 1.00 93.54 98 ARG A C 1
ATOM 762 O O . ARG A 1 120 ? 7.010 41.426 80.430 1.00 98.67 98 ARG A O 1
ATOM 764 N N . GLY A 1 121 ? 8.581 42.049 78.943 1.00 89.26 99 GLY A N 1
ATOM 765 C CA . GLY A 1 121 ? 7.630 42.593 77.993 1.00 86.24 99 GLY A CA 1
ATOM 766 C C . GLY A 1 121 ? 7.090 43.911 78.519 1.00 79.28 99 GLY A C 1
ATOM 767 O O . GLY A 1 121 ? 6.089 44.434 78.031 1.00 79.53 99 GLY A O 1
ATOM 768 N N . LYS A 1 122 ? 7.761 44.438 79.538 1.00 71.46 100 LYS A N 1
ATOM 769 C CA . LYS A 1 122 ? 7.401 45.713 80.139 1.00 70.19 100 LYS A CA 1
ATOM 770 C C . LYS A 1 122 ? 8.594 46.653 80.041 1.00 61.70 100 LYS A C 1
ATOM 771 O O . LYS A 1 122 ? 9.740 46.202 80.072 1.00 59.59 100 LYS A O 1
ATOM 777 N N . PRO A 1 123 ? 8.329 47.963 79.904 1.00 58.32 101 PRO A N 1
ATOM 778 C CA . PRO A 1 123 ? 9.402 48.959 79.831 1.00 54.45 101 PRO A CA 1
ATOM 779 C C . PRO A 1 123 ? 10.349 48.859 81.023 1.00 50.97 101 PRO A C 1
ATOM 780 O O . PRO A 1 123 ? 9.914 48.585 82.142 1.00 45.87 101 PRO A O 1
ATOM 784 N N . THR A 1 124 ? 11.635 49.062 80.769 1.00 46.19 102 THR A N 1
ATOM 785 C CA . THR A 1 124 ? 12.628 49.080 81.832 1.00 42.24 102 THR A CA 1
ATOM 786 C C . THR A 1 124 ? 12.447 50.337 82.681 1.00 39.76 102 THR A C 1
ATOM 787 O O . THR A 1 124 ? 11.796 51.292 82.253 1.00 38.74 102 THR A O 1
ATOM 791 N N . VAL A 1 125 ? 13.027 50.331 83.878 1.00 37.37 103 VAL A N 1
ATOM 792 C CA . VAL A 1 125 ? 12.834 51.420 84.834 1.00 37.29 103 VAL A CA 1
ATOM 793 C C . VAL A 1 125 ? 13.235 52.787 84.277 1.00 38.88 103 VAL A C 1
ATOM 794 O O . VAL A 1 125 ? 12.501 53.767 84.430 1.00 37.66 103 VAL A O 1
ATOM 798 N N . HIS A 1 126 ? 14.388 52.852 83.616 1.00 35.78 104 HIS A N 1
ATOM 799 C CA . HIS A 1 126 ? 14.868 54.124 83.083 1.00 34.42 104 HIS A CA 1
ATOM 800 C C . HIS A 1 126 ? 13.985 54.651 81.951 1.00 39.51 104 HIS A C 1
ATOM 801 O O . HIS A 1 126 ? 13.981 55.850 81.678 1.00 37.80 104 HIS A O 1
ATOM 808 N N . LYS A 1 127 ? 13.244 53.760 81.293 1.00 38.52 105 LYS A N 1
ATOM 809 C CA . LYS A 1 127 ? 12.301 54.177 80.255 1.00 42.92 105 LYS A CA 1
ATOM 810 C C . LYS A 1 127 ? 10.961 54.604 80.853 1.00 45.54 105 LYS A C 1
ATOM 811 O O . LYS A 1 127 ? 10.398 55.624 80.456 1.00 51.19 105 LYS A O 1
ATOM 817 N N . ALA A 1 128 ? 10.453 53.821 81.804 1.00 45.20 106 ALA A N 1
ATOM 818 C CA . ALA A 1 128 ? 9.174 54.128 82.444 1.00 46.08 106 ALA A CA 1
ATOM 819 C C . ALA A 1 128 ? 9.297 55.354 83.339 1.00 42.80 106 ALA A C 1
ATOM 820 O O . ALA A 1 128 ? 8.362 56.150 83.450 1.00 40.63 106 ALA A O 1
ATOM 822 N N . PHE A 1 129 ? 10.457 55.496 83.972 1.00 36.81 107 PHE A N 1
ATOM 823 C CA . PHE A 1 129 ? 10.734 56.629 84.853 1.00 37.51 107 PHE A CA 1
ATOM 824 C C . PHE A 1 129 ? 11.785 57.544 84.211 1.00 37.23 107 PHE A C 1
ATOM 825 O O . PHE A 1 129 ? 11.457 58.358 83.343 1.00 39.60 107 PHE A O 1
ATOM 833 N N . ASP A 1 130 ? 13.037 57.391 84.629 1.00 33.52 108 ASP A N 1
ATOM 834 C CA . ASP A 1 130 ? 14.176 58.076 84.017 1.00 36.09 108 ASP A CA 1
ATOM 835 C C . ASP A 1 130 ? 15.484 57.437 84.492 1.00 29.67 108 ASP A C 1
ATOM 836 O O . ASP A 1 130 ? 15.465 56.568 85.365 1.00 29.61 108 ASP A O 1
ATOM 841 N N . ASP A 1 131 ? 16.612 57.870 83.929 1.00 32.38 109 ASP A N 1
ATOM 842 C CA . ASP A 1 131 ? 17.913 57.268 84.242 1.00 33.79 109 ASP A CA 1
ATOM 843 C C . ASP A 1 131 ? 18.280 57.406 85.719 1.00 33.84 109 ASP A C 1
ATOM 844 O O . ASP A 1 131 ? 18.718 56.442 86.346 1.00 29.40 109 ASP A O 1
ATOM 849 N N . ALA A 1 132 ? 18.109 58.604 86.268 1.00 31.56 110 ALA A N 1
ATOM 850 C CA . ALA A 1 132 ? 18.439 58.840 87.677 1.00 28.89 110 ALA A CA 1
ATOM 851 C C . ALA A 1 132 ? 17.574 57.990 88.606 1.00 26.61 110 ALA A C 1
ATOM 852 O O . ALA A 1 132 ? 18.054 57.461 89.609 1.00 26.85 110 ALA A O 1
ATOM 854 N N . SER A 1 133 ? 16.293 57.863 88.276 1.00 28.29 111 SER A N 1
ATOM 855 C CA . SER A 1 133 ? 15.409 57.014 89.065 1.00 27.68 111 SER A CA 1
ATOM 856 C C . SER A 1 133 ? 15.828 55.545 88.993 1.00 29.42 111 SER A C 1
ATOM 857 O O . SER A 1 133 ? 15.679 54.805 89.960 1.00 26.57 111 SER A O 1
ATOM 860 N N . ALA A 1 134 ? 16.358 55.129 87.847 1.00 28.63 112 ALA A N 1
ATOM 861 C CA . ALA A 1 134 ? 16.893 53.779 87.718 1.00 27.48 112 ALA A CA 1
ATOM 862 C C . ALA A 1 134 ? 18.114 53.591 88.620 1.00 27.05 112 ALA A C 1
ATOM 863 O O . ALA A 1 134 ? 18.256 52.568 89.287 1.00 27.11 112 ALA A O 1
ATOM 865 N N . VAL A 1 135 ? 18.999 54.579 88.637 1.00 27.21 113 VAL A N 1
ATOM 866 C CA . VAL A 1 135 ? 20.193 54.497 89.472 1.00 28.67 113 VAL A CA 1
ATOM 867 C C . VAL A 1 135 ? 19.810 54.359 90.941 1.00 26.09 113 VAL A C 1
ATOM 868 O O . VAL A 1 135 ? 20.294 53.461 91.639 1.00 21.32 113 VAL A O 1
ATOM 872 N N . LEU A 1 136 ? 18.922 55.240 91.394 1.00 23.66 114 LEU A N 1
ATOM 873 C CA . LEU A 1 136 ? 18.575 55.317 92.814 1.00 24.11 114 LEU A CA 1
ATOM 874 C C . LEU A 1 136 ? 17.735 54.138 93.284 1.00 24.96 114 LEU A C 1
ATOM 875 O O . LEU A 1 136 ? 17.916 53.658 94.402 1.00 23.34 114 LEU A O 1
ATOM 880 N N . SER A 1 137 ? 16.800 53.688 92.448 1.00 23.71 115 SER A N 1
ATOM 881 C CA . SER A 1 137 ? 15.947 52.569 92.836 1.00 23.68 115 SER A CA 1
ATOM 882 C C . SER A 1 137 ? 16.784 51.294 92.999 1.00 24.25 115 SER A C 1
ATOM 883 O O . SER A 1 137 ? 16.585 50.537 93.942 1.00 25.38 115 SER A O 1
ATOM 886 N N . GLY A 1 138 ? 17.720 51.067 92.083 1.00 23.28 116 GLY A N 1
ATOM 887 C CA . GLY A 1 138 ? 18.670 49.978 92.237 1.00 22.47 116 GLY A CA 1
ATOM 888 C C . GLY A 1 138 ? 19.494 50.116 93.509 1.00 25.09 116 GLY A C 1
ATOM 889 O O . GLY A 1 138 ? 19.654 49.155 94.262 1.00 23.93 116 GLY A O 1
ATOM 890 N N . ASP A 1 139 ? 20.007 51.321 93.759 1.00 25.03 117 ASP A N 1
ATOM 891 C CA . ASP A 1 139 ? 20.846 51.567 94.933 1.00 23.70 117 ASP A CA 1
ATOM 892 C C . ASP A 1 139 ? 20.091 51.262 96.222 1.00 21.09 117 ASP A C 1
ATOM 893 O O . ASP A 1 139 ? 20.654 50.682 97.154 1.00 23.55 117 ASP A O 1
ATOM 898 N N . ALA A 1 140 ? 18.813 51.636 96.266 1.00 19.62 118 ALA A N 1
ATOM 899 C CA . ALA A 1 140 ? 17.999 51.440 97.463 1.00 23.05 118 ALA A CA 1
ATOM 900 C C . ALA A 1 140 ? 17.672 49.971 97.684 1.00 23.48 118 ALA A C 1
ATOM 901 O O . ALA A 1 140 ? 17.575 49.510 98.825 1.00 25.32 118 ALA A O 1
ATOM 903 N N . LEU A 1 141 ? 17.478 49.248 96.587 1.00 23.14 119 LEU A N 1
ATOM 904 C CA . LEU A 1 141 ? 17.174 47.827 96.670 1.00 26.42 119 LEU A CA 1
ATOM 905 C C . LEU A 1 141 ? 18.373 47.043 97.208 1.00 26.09 119 LEU A C 1
ATOM 906 O O . LEU A 1 141 ? 18.195 46.057 97.919 1.00 24.24 119 LEU A O 1
ATOM 911 N N . GLN A 1 142 ? 19.591 47.469 96.872 1.00 23.12 120 GLN A N 1
ATOM 912 C CA . GLN A 1 142 ? 20.753 46.768 97.420 1.00 20.76 120 GLN A CA 1
ATOM 913 C C . GLN A 1 142 ? 20.810 46.942 98.940 1.00 21.16 120 GLN A C 1
ATOM 914 O O . GLN A 1 142 ? 20.991 45.970 99.673 1.00 25.49 120 GLN A O 1
ATOM 920 N N . ALA A 1 143 ? 20.631 48.173 99.411 1.00 22.00 121 ALA A N 1
ATOM 921 C CA . ALA A 1 143 ? 20.579 48.440 100.851 1.00 23.42 121 ALA A CA 1
ATOM 922 C C . ALA A 1 143 ? 19.479 47.622 101.538 1.00 29.20 121 ALA A C 1
ATOM 923 O O . ALA A 1 143 ? 19.658 47.103 102.652 1.00 24.66 121 ALA A O 1
ATOM 925 N N . LEU A 1 144 ? 18.343 47.504 100.859 1.00 24.75 122 LEU A N 1
ATOM 926 C CA . LEU A 1 144 ? 17.185 46.828 101.437 1.00 29.16 122 LEU A CA 1
ATOM 927 C C . LEU A 1 144 ? 17.471 45.341 101.663 1.00 26.39 122 LEU A C 1
ATOM 928 O O . LEU A 1 144 ? 16.981 44.753 102.626 1.00 27.88 122 LEU A O 1
ATOM 933 N N . ALA A 1 145 ? 18.266 44.740 100.779 1.00 23.93 123 ALA A N 1
ATOM 934 C CA . ALA A 1 145 ? 18.602 43.319 100.912 1.00 26.89 123 ALA A CA 1
ATOM 935 C C . ALA A 1 145 ? 19.248 43.055 102.263 1.00 28.59 123 ALA A C 1
ATOM 936 O O . ALA A 1 145 ? 18.933 42.074 102.927 1.00 30.57 123 ALA A O 1
ATOM 938 N N . PHE A 1 146 ? 20.157 43.942 102.654 1.00 26.30 124 PHE A N 1
ATOM 939 C CA . PHE A 1 146 ? 20.868 43.803 103.921 1.00 32.05 124 PHE A CA 1
ATOM 940 C C . PHE A 1 146 ? 20.019 44.179 105.124 1.00 30.83 124 PHE A C 1
ATOM 941 O O . PHE A 1 146 ? 20.191 43.611 106.204 1.00 28.93 124 PHE A O 1
ATOM 949 N N . GLU A 1 147 ? 19.094 45.116 104.940 1.00 27.87 125 GLU A N 1
ATOM 950 C CA . GLU A 1 147 ? 18.167 45.446 106.015 1.00 28.83 125 GLU A CA 1
ATOM 951 C C . GLU A 1 147 ? 17.342 44.215 106.353 1.00 29.81 125 GLU A C 1
ATOM 952 O O . GLU A 1 147 ? 17.180 43.862 107.522 1.00 32.46 125 GLU A O 1
ATOM 958 N N . ILE A 1 148 ? 16.847 43.555 105.312 1.00 30.10 126 ILE A N 1
ATOM 959 C CA . ILE A 1 148 ? 16.007 42.370 105.459 1.00 33.83 126 ILE A CA 1
ATOM 960 C C . ILE A 1 148 ? 16.748 41.233 106.153 1.00 36.97 126 ILE A C 1
ATOM 961 O O . ILE A 1 148 ? 16.241 40.638 107.105 1.00 36.82 126 ILE A O 1
ATOM 966 N N . LEU A 1 149 ? 17.951 40.932 105.670 1.00 32.53 127 LEU A N 1
ATOM 967 C CA . LEU A 1 149 ? 18.752 39.855 106.247 1.00 36.67 127 LEU A CA 1
ATOM 968 C C . LEU A 1 149 ? 19.103 40.113 107.710 1.00 39.56 127 LEU A C 1
ATOM 969 O O . LEU A 1 149 ? 19.324 39.174 108.479 1.00 40.58 127 LEU A O 1
ATOM 974 N N . SER A 1 150 ? 19.141 41.388 108.085 1.00 35.58 128 SER A N 1
ATOM 975 C CA . SER A 1 150 ? 19.590 41.801 109.411 1.00 37.06 128 SER A CA 1
ATOM 976 C C . SER A 1 150 ? 18.538 41.601 110.507 1.00 44.62 128 SER A C 1
ATOM 977 O O . SER A 1 150 ? 18.866 41.560 111.692 1.00 45.83 128 SER A O 1
ATOM 980 N N . GLU A 1 151 ? 17.276 41.477 110.114 1.00 46.49 129 GLU A N 1
ATOM 981 C CA . GLU A 1 151 ? 16.184 41.431 111.086 1.00 52.25 129 GLU A CA 1
ATOM 982 C C . GLU A 1 151 ? 16.100 40.115 111.862 1.00 55.45 129 GLU A C 1
ATOM 983 O O . GLU A 1 151 ? 16.387 39.044 111.328 1.00 50.24 129 GLU A O 1
ATOM 989 N N . GLU A 1 152 ? 15.688 40.211 113.125 1.00 58.75 130 GLU A N 1
ATOM 990 C CA . GLU A 1 152 ? 15.630 39.053 114.017 1.00 58.36 130 GLU A CA 1
ATOM 991 C C . GLU A 1 152 ? 14.681 37.947 113.551 1.00 57.08 130 GLU A C 1
ATOM 992 O O . GLU A 1 152 ? 14.864 36.780 113.905 1.00 60.41 130 GLU A O 1
ATOM 998 N N . LYS A 1 153 ? 13.671 38.309 112.764 1.00 56.33 131 LYS A N 1
ATOM 999 C CA . LYS A 1 153 ? 12.735 37.318 112.242 1.00 59.52 131 LYS A CA 1
ATOM 1000 C C . LYS A 1 153 ? 13.450 36.275 111.383 1.00 63.29 131 LYS A C 1
ATOM 1001 O O . LYS A 1 153 ? 13.019 35.126 111.308 1.00 64.56 131 LYS A O 1
ATOM 1007 N N . ILE A 1 154 ? 14.545 36.681 110.744 1.00 58.42 132 ILE A N 1
ATOM 1008 C CA . ILE A 1 154 ? 15.339 35.767 109.929 1.00 54.90 132 ILE A CA 1
ATOM 1009 C C . ILE A 1 154 ? 15.794 34.543 110.725 1.00 59.71 132 ILE A C 1
ATOM 1010 O O . ILE A 1 154 ? 15.616 33.407 110.280 1.00 53.02 132 ILE A O 1
ATOM 1015 N N . HIS A 1 155 ? 16.373 34.783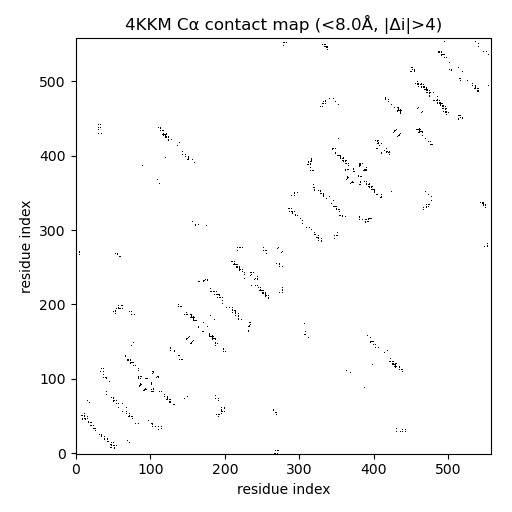 111.901 1.00 67.22 133 HIS A N 1
ATOM 1016 C CA . HIS A 1 155 ? 16.850 33.702 112.759 1.00 71.89 133 HIS A CA 1
ATOM 1017 C C . HIS A 1 155 ? 17.340 34.201 114.118 1.00 72.06 133 HIS A C 1
ATOM 1018 O O . HIS A 1 155 ? 17.971 35.256 114.209 1.00 71.33 133 HIS A O 1
ATOM 1025 N N . THR A 1 156 ? 17.062 33.429 115.166 1.00 71.92 134 THR A N 1
ATOM 1026 C CA . THR A 1 156 ? 17.457 33.809 116.520 1.00 73.22 134 THR A CA 1
ATOM 1027 C C . THR A 1 156 ? 18.972 33.813 116.712 1.00 71.22 134 THR A C 1
ATOM 1028 O O . THR A 1 156 ? 19.508 34.698 117.376 1.00 73.25 134 THR A O 1
ATOM 1032 N N . ASP A 1 157 ? 19.660 32.834 116.128 1.00 63.11 135 ASP A N 1
ATOM 1033 C CA . ASP A 1 157 ? 21.119 32.795 116.194 1.00 61.89 135 ASP A CA 1
ATOM 1034 C C . ASP A 1 157 ? 21.710 33.974 115.418 1.00 63.37 135 ASP A C 1
ATOM 1035 O O . ASP A 1 157 ? 21.598 34.035 114.192 1.00 58.65 135 ASP A O 1
ATOM 1040 N N . PRO A 1 158 ? 22.340 34.918 116.135 1.00 62.61 136 PRO A N 1
ATOM 1041 C CA . PRO A 1 158 ? 22.938 36.087 115.482 1.00 60.72 136 PRO A CA 1
ATOM 1042 C C . PRO A 1 158 ? 24.091 35.671 114.575 1.00 60.00 136 PRO A C 1
ATOM 1043 O O . PRO A 1 158 ? 24.322 36.292 113.533 1.00 49.98 136 PRO A O 1
ATOM 1047 N N . HIS A 1 159 ? 24.796 34.618 114.979 1.00 60.77 137 HIS A N 1
ATOM 1048 C CA . HIS A 1 159 ? 25.895 34.070 114.198 1.00 58.44 137 HIS A CA 1
ATOM 1049 C C . HIS A 1 159 ? 25.411 33.630 112.822 1.00 56.31 137 HIS A C 1
ATOM 1050 O O . HIS A 1 159 ? 26.132 33.759 111.834 1.00 50.51 137 HIS A O 1
ATOM 1057 N N . VAL A 1 160 ? 24.183 33.121 112.769 1.00 56.04 138 VAL A N 1
ATOM 1058 C CA . VAL A 1 160 ? 23.559 32.720 111.510 1.00 53.95 138 VAL A CA 1
ATOM 1059 C C . VAL A 1 160 ? 23.315 33.912 110.598 1.00 53.95 138 VAL A C 1
ATOM 1060 O O . VAL A 1 160 ? 23.671 33.886 109.413 1.00 48.79 138 VAL A O 1
ATOM 1064 N N . ARG A 1 161 ? 22.701 34.952 111.155 1.00 50.27 139 ARG A N 1
ATOM 1065 C CA . ARG A 1 161 ? 22.362 36.139 110.387 1.00 47.51 139 ARG A CA 1
ATOM 1066 C C . ARG A 1 161 ? 23.615 36.777 109.822 1.00 40.25 139 ARG A C 1
ATOM 1067 O O . ARG A 1 161 ? 23.614 37.248 108.689 1.00 36.92 139 ARG A O 1
ATOM 1075 N N . LEU A 1 162 ? 24.683 36.781 110.614 1.00 41.08 140 LEU A N 1
ATOM 1076 C CA . LEU A 1 162 ? 25.960 37.323 110.164 1.00 40.61 140 LEU A CA 1
ATOM 1077 C C . LEU A 1 162 ? 26.526 36.496 109.013 1.00 39.20 140 LEU A C 1
ATOM 1078 O O . LEU A 1 162 ? 27.107 37.045 108.076 1.00 36.12 140 LEU A O 1
ATOM 1083 N N . GLU A 1 163 ? 26.361 35.176 109.088 1.00 35.68 141 GLU A N 1
ATOM 1084 C CA . GLU A 1 163 ? 26.816 34.300 108.008 1.00 38.62 141 GLU A CA 1
ATOM 1085 C C . GLU A 1 163 ? 26.114 34.623 106.698 1.00 37.80 141 GLU A C 1
ATOM 1086 O O . GLU A 1 163 ? 26.756 34.724 105.654 1.00 36.86 141 GLU A O 1
ATOM 1092 N N . LEU A 1 164 ? 24.796 34.788 106.762 1.00 37.01 142 LEU A N 1
ATOM 1093 C CA . LEU A 1 164 ? 24.005 35.174 105.597 1.00 36.21 142 LEU A CA 1
ATOM 1094 C C . LEU A 1 164 ? 24.431 36.528 105.037 1.00 34.90 142 LEU A C 1
ATOM 1095 O O . LEU A 1 164 ? 24.554 36.697 103.825 1.00 35.35 142 LEU A O 1
ATOM 1100 N N . ILE A 1 165 ? 24.645 37.490 105.927 1.00 29.98 143 ILE A N 1
ATOM 1101 C CA . ILE A 1 165 ? 25.015 38.838 105.508 1.00 31.86 143 ILE A CA 1
ATOM 1102 C C . ILE A 1 165 ? 26.400 38.849 104.865 1.00 29.61 143 ILE A C 1
ATOM 1103 O O . ILE A 1 165 ? 26.584 39.419 103.790 1.00 29.56 143 ILE A O 1
ATOM 1108 N N . GLN A 1 166 ? 27.372 38.205 105.503 1.00 30.86 144 GLN A N 1
ATOM 1109 C CA . GLN A 1 166 ? 28.704 38.160 104.907 1.00 32.86 144 GLN A CA 1
ATOM 1110 C C . GLN A 1 166 ? 28.675 37.458 103.550 1.00 31.89 144 GLN A C 1
ATOM 1111 O O . GLN A 1 166 ? 29.300 37.917 102.595 1.00 27.02 144 GLN A O 1
ATOM 1117 N N . ALA A 1 167 ? 27.932 36.358 103.470 1.00 28.27 145 ALA A N 1
ATOM 1118 C CA . ALA A 1 167 ? 27.821 35.608 102.221 1.00 33.75 145 ALA A CA 1
ATOM 1119 C C . ALA A 1 167 ? 27.201 36.443 101.098 1.00 28.91 145 ALA A C 1
ATOM 1120 O O . ALA A 1 167 ? 27.686 36.434 99.959 1.00 27.16 145 ALA A O 1
ATOM 1122 N N . LEU A 1 168 ? 26.133 37.166 101.417 1.00 27.22 146 LEU A N 1
ATOM 1123 C CA . LEU A 1 168 ? 25.473 38.001 100.421 1.00 26.03 146 LEU A CA 1
ATOM 1124 C C . LEU A 1 168 ? 26.380 39.149 99.974 1.00 23.92 146 LEU A C 1
ATOM 1125 O O . LEU A 1 168 ? 26.439 39.480 98.785 1.00 23.72 146 LEU A O 1
ATOM 1130 N N . ALA A 1 169 ? 27.081 39.762 100.926 1.00 24.11 147 ALA A N 1
ATOM 1131 C CA . ALA A 1 169 ? 27.953 40.891 100.594 1.00 25.66 147 ALA A CA 1
ATOM 1132 C C . ALA A 1 169 ? 29.071 40.451 99.656 1.00 25.64 147 ALA A C 1
ATOM 1133 O O . ALA A 1 169 ? 29.383 41.132 98.679 1.00 25.35 147 ALA A O 1
ATOM 1135 N N . ILE A 1 170 ? 29.656 39.293 99.938 1.00 27.75 148 ILE A N 1
ATOM 1136 C CA . ILE A 1 170 ? 30.683 38.748 99.062 1.00 25.60 148 ILE A CA 1
ATOM 1137 C C . ILE A 1 170 ? 30.083 38.373 97.701 1.00 27.37 148 ILE A C 1
ATOM 1138 O O . ILE A 1 170 ? 30.669 38.649 96.651 1.00 25.61 148 ILE A O 1
ATOM 1143 N N . ALA A 1 171 ? 28.894 37.778 97.725 1.00 26.60 149 ALA A N 1
ATOM 1144 C CA . ALA A 1 171 ? 28.249 37.317 96.497 1.00 27.43 149 ALA A CA 1
ATOM 1145 C C . ALA A 1 171 ? 27.783 38.469 95.607 1.00 25.96 149 ALA A C 1
ATOM 1146 O O . ALA A 1 171 ? 27.585 38.297 94.406 1.00 26.12 149 ALA A O 1
ATOM 1148 N N . SER A 1 172 ? 27.624 39.646 96.195 1.00 23.45 150 SER A N 1
ATOM 1149 C CA . SER A 1 172 ? 27.049 40.766 95.465 1.00 27.62 150 SER A CA 1
ATOM 1150 C C . SER A 1 172 ? 28.081 41.744 94.905 1.00 27.65 150 SER A C 1
ATOM 1151 O O . SER A 1 172 ? 27.791 42.448 93.946 1.00 24.63 150 SER A O 1
ATOM 1154 N N . GLY A 1 173 ? 29.277 41.776 95.487 1.00 21.17 151 GLY A N 1
ATOM 1155 C CA . GLY A 1 173 ? 30.221 42.854 95.214 1.00 21.86 151 GLY A CA 1
ATOM 1156 C C . GLY A 1 173 ? 31.323 42.491 94.231 1.00 25.49 151 GLY A C 1
ATOM 1157 O O . GLY A 1 173 ? 31.105 41.715 93.301 1.00 22.75 151 GLY A O 1
ATOM 1158 N N . LYS A 1 174 ? 32.513 43.049 94.452 1.00 20.76 152 LYS A N 1
ATOM 1159 C CA . LYS A 1 174 ? 33.637 42.909 93.521 1.00 20.01 152 LYS A CA 1
ATOM 1160 C C . LYS A 1 174 ? 34.112 41.465 93.352 1.00 26.95 152 LYS A C 1
ATOM 1161 O O . LYS A 1 174 ? 34.699 41.100 92.330 1.00 26.79 152 LYS A O 1
ATOM 1167 N N . ASP A 1 175 ? 33.858 40.645 94.361 1.00 22.81 153 ASP A N 1
ATOM 1168 C CA . ASP A 1 175 ? 34.262 39.246 94.316 1.00 23.45 153 ASP A CA 1
ATOM 1169 C C . ASP A 1 175 ? 33.055 38.373 94.010 1.00 23.93 153 ASP A C 1
ATOM 1170 O O . ASP A 1 175 ? 33.069 37.163 94.233 1.00 26.62 153 ASP A O 1
ATOM 1175 N N . GLY A 1 176 ? 32.015 39.009 93.477 1.00 22.55 154 GLY A N 1
ATOM 1176 C CA . GLY A 1 176 ? 30.764 38.345 93.172 1.00 23.26 154 GLY A CA 1
ATOM 1177 C C . GLY A 1 176 ? 30.093 38.929 91.940 1.00 21.18 154 GLY A C 1
ATOM 1178 O O . GLY A 1 176 ? 30.744 39.162 90.916 1.00 22.74 154 GLY A O 1
ATOM 1179 N N . MET A 1 177 ? 28.796 39.192 92.055 1.00 22.08 155 MET A N 1
ATOM 1180 C CA A MET A 1 177 ? 27.988 39.630 90.923 0.65 25.99 155 MET A CA 1
ATOM 1181 C CA B MET A 1 177 ? 27.984 39.634 90.920 0.35 25.38 155 MET A CA 1
ATOM 1182 C C . MET A 1 177 ? 28.545 40.857 90.196 1.00 23.40 155 MET A C 1
ATOM 1183 O O . MET A 1 177 ? 28.642 40.875 88.964 1.00 23.23 155 MET A O 1
ATOM 1192 N N . VAL A 1 178 ? 28.895 41.893 90.944 1.00 20.61 156 VAL A N 1
ATOM 1193 C CA . VAL A 1 178 ? 29.381 43.108 90.280 1.00 19.38 156 VAL A CA 1
ATOM 1194 C C . VAL A 1 178 ? 30.716 42.837 89.582 1.00 20.00 156 VAL A C 1
ATOM 1195 O O . VAL A 1 178 ? 30.981 43.352 88.486 1.00 23.35 156 VAL A O 1
ATOM 1199 N N . GLY A 1 179 ? 31.536 41.999 90.206 1.00 22.66 157 GLY A N 1
ATOM 1200 C CA . GLY A 1 179 ? 32.785 41.564 89.599 1.00 22.09 157 GLY A CA 1
ATOM 1201 C C . GLY A 1 179 ? 32.536 40.869 88.273 1.00 25.58 157 GLY A C 1
ATOM 1202 O O . GLY A 1 179 ? 33.273 41.055 87.297 1.00 22.98 157 GLY A O 1
ATOM 1203 N N . GLY A 1 180 ? 31.479 40.067 88.222 1.00 21.87 158 GLY A N 1
ATOM 1204 C CA . GLY A 1 180 ? 31.120 39.402 86.983 1.00 24.01 158 GLY A CA 1
ATOM 1205 C C . GLY A 1 180 ? 30.624 40.367 85.927 1.00 23.04 158 GLY A C 1
ATOM 1206 O O . GLY A 1 180 ? 30.993 40.261 84.756 1.00 22.78 158 GLY A O 1
ATOM 1207 N N . GLN A 1 181 ? 29.773 41.302 86.337 1.00 23.43 159 GLN A N 1
ATOM 1208 C CA . GLN A 1 181 ? 29.328 42.380 85.457 1.00 25.16 159 GLN A CA 1
ATOM 1209 C C . GLN A 1 181 ? 30.522 43.103 84.834 1.00 26.82 159 GLN A C 1
ATOM 1210 O O . GLN A 1 181 ? 30.516 43.432 83.638 1.00 24.29 159 GLN A O 1
ATOM 1216 N N . ALA A 1 182 ? 31.537 43.349 85.659 1.00 26.37 160 ALA A N 1
ATOM 1217 C CA . ALA A 1 182 ? 32.732 44.074 85.237 1.00 25.61 160 ALA A CA 1
ATOM 1218 C C . ALA A 1 182 ? 33.534 43.299 84.200 1.00 27.81 160 ALA A C 1
ATOM 1219 O O . ALA A 1 182 ? 34.026 43.876 83.232 1.00 27.57 160 ALA A O 1
ATOM 1221 N N . ILE A 1 183 ? 33.677 41.995 84.406 1.00 27.53 161 ILE A N 1
ATOM 1222 C CA . ILE A 1 183 ? 34.366 41.153 83.433 1.00 25.19 161 ILE A CA 1
ATOM 1223 C C . ILE A 1 183 ? 33.619 41.172 82.093 1.00 28.32 161 ILE A C 1
ATOM 1224 O O . ILE A 1 183 ? 34.230 41.254 81.022 1.00 26.67 161 ILE A O 1
ATOM 1229 N N . ASP A 1 184 ? 32.292 41.136 82.167 1.00 24.07 162 ASP A N 1
ATOM 1230 C CA . ASP A 1 184 ? 31.453 41.140 80.975 1.00 27.00 162 ASP A CA 1
ATOM 1231 C C . ASP A 1 184 ? 31.673 42.445 80.217 1.00 31.05 162 ASP A C 1
ATOM 1232 O O . ASP A 1 184 ? 31.825 42.456 78.993 1.00 30.71 162 ASP A O 1
ATOM 1237 N N . LEU A 1 185 ? 31.714 43.542 80.963 1.00 29.45 163 LEU A N 1
ATOM 1238 C CA . LEU A 1 185 ? 31.993 44.857 80.398 1.00 26.66 163 LEU A CA 1
ATOM 1239 C C . LEU A 1 185 ? 33.390 44.910 79.762 1.00 26.79 163 LEU A C 1
ATOM 1240 O O . LEU A 1 185 ? 33.593 45.525 78.712 1.00 32.27 163 LEU A O 1
ATOM 1245 N N . ALA A 1 186 ? 34.351 44.258 80.402 1.00 26.51 164 ALA A N 1
ATOM 1246 C CA . ALA A 1 186 ? 35.709 44.208 79.872 1.00 29.54 164 ALA A CA 1
ATOM 1247 C C . ALA A 1 186 ? 35.776 43.444 78.543 1.00 30.12 164 ALA A C 1
ATOM 1248 O O . ALA A 1 186 ? 36.533 43.811 77.641 1.00 26.60 164 ALA A O 1
ATOM 1250 N N . ALA A 1 187 ? 34.977 42.389 78.426 1.00 28.42 165 ALA A N 1
ATOM 1251 C CA . ALA A 1 187 ? 34.936 41.584 77.208 1.00 31.99 165 ALA A CA 1
ATOM 1252 C C . ALA A 1 187 ? 34.383 42.423 76.072 1.00 35.29 165 ALA A C 1
ATOM 1253 O O . ALA A 1 187 ? 34.894 42.399 74.950 1.00 33.05 165 ALA A O 1
ATOM 1255 N N . GLU A 1 188 ? 33.335 43.176 76.380 1.00 33.78 166 GLU A N 1
ATOM 1256 C CA . GLU A 1 188 ? 32.661 43.982 75.377 1.00 36.27 166 GLU A CA 1
ATOM 1257 C C . GLU A 1 188 ? 33.499 45.167 74.889 1.00 35.99 166 GLU A C 1
ATOM 1258 O O . GLU A 1 188 ? 33.328 45.613 73.758 1.00 34.98 166 GLU A O 1
ATOM 1264 N N . THR A 1 189 ? 34.421 45.647 75.723 1.00 30.08 167 THR A N 1
ATOM 1265 C CA . THR A 1 189 ? 35.269 46.783 75.354 1.00 33.51 167 THR A CA 1
ATOM 1266 C C . THR A 1 189 ? 36.705 46.383 74.992 1.00 37.21 167 THR A C 1
ATOM 1267 O O . THR A 1 189 ? 37.567 47.245 74.822 1.00 42.64 167 THR A O 1
ATOM 1271 N N . SER A 1 190 ? 36.966 45.085 74.891 1.00 35.96 168 SER A N 1
ATOM 1272 C CA . SER A 1 190 ? 38.286 44.611 74.486 1.00 36.47 168 SER A CA 1
ATOM 1273 C C . SER A 1 190 ? 38.217 43.950 73.121 1.00 34.83 168 SER A C 1
ATOM 1274 O O . SER A 1 190 ? 37.197 43.370 72.764 1.00 34.50 168 SER A O 1
ATOM 1277 N N . THR A 1 191 ? 39.309 44.035 72.365 1.00 29.05 169 THR A N 1
ATOM 1278 C CA . THR A 1 191 ? 39.389 43.362 71.073 1.00 27.88 169 THR A CA 1
ATOM 1279 C C . THR A 1 191 ? 40.128 42.038 71.199 1.00 30.31 169 THR A C 1
ATOM 1280 O O . THR A 1 191 ? 40.368 41.354 70.210 1.00 29.11 169 THR A O 1
ATOM 1284 N N . VAL A 1 192 ? 40.498 41.691 72.426 1.00 28.79 170 VAL A N 1
ATOM 1285 C CA . VAL A 1 192 ? 41.105 40.394 72.699 1.00 26.86 170 VAL A CA 1
ATOM 1286 C C . VAL A 1 192 ? 40.005 39.423 73.126 1.00 27.66 170 VAL A C 1
ATOM 1287 O O . VAL A 1 192 ? 39.384 39.607 74.168 1.00 29.29 170 VAL A O 1
ATOM 1291 N N . PRO A 1 193 ? 39.749 38.393 72.312 1.00 29.97 171 PRO A N 1
ATOM 1292 C CA . PRO A 1 193 ? 38.702 37.428 72.673 1.00 29.38 171 PRO A CA 1
ATOM 1293 C C . PRO A 1 193 ? 39.077 36.686 73.952 1.00 31.33 171 PRO A C 1
ATOM 1294 O O . PRO A 1 193 ? 40.234 36.300 74.114 1.00 30.64 171 PRO A O 1
ATOM 1298 N N . PHE A 1 194 ? 38.113 36.489 74.846 1.00 26.07 172 PHE A N 1
ATOM 1299 C CA . PHE A 1 194 ? 38.398 35.837 76.122 1.00 29.43 172 PHE A CA 1
ATOM 1300 C C . PHE A 1 194 ? 38.523 34.332 75.919 1.00 31.10 172 PHE A C 1
ATOM 1301 O O . PHE A 1 194 ? 38.038 33.793 74.921 1.00 29.52 172 PHE A O 1
ATOM 1309 N N . ASP A 1 195 ? 39.200 33.657 76.842 1.00 27.03 173 ASP A N 1
ATOM 1310 C CA . ASP A 1 195 ? 39.368 32.208 76.733 1.00 29.45 173 ASP A CA 1
ATOM 1311 C C . ASP A 1 195 ? 38.317 31.478 77.577 1.00 31.10 173 ASP A C 1
ATOM 1312 O O . ASP A 1 195 ? 37.532 32.110 78.290 1.00 25.09 173 ASP A O 1
ATOM 1317 N N . LEU A 1 196 ? 38.289 30.154 77.476 1.00 28.79 174 LEU A N 1
ATOM 1318 C CA . LEU A 1 196 ? 37.352 29.350 78.257 1.00 30.78 174 LEU A CA 1
ATOM 1319 C C . LEU A 1 196 ? 37.459 29.563 79.783 1.00 31.29 174 LEU A C 1
ATOM 1320 O O . LEU A 1 196 ? 36.432 29.728 80.456 1.00 29.40 174 LEU A O 1
ATOM 1325 N N . PRO A 1 197 ? 38.690 29.572 80.338 1.00 29.86 175 PRO A N 1
ATOM 1326 C CA . PRO A 1 197 ? 38.777 29.834 81.779 1.00 30.61 175 PRO A CA 1
ATOM 1327 C C . PRO A 1 197 ? 38.226 31.208 82.174 1.00 27.91 175 PRO A C 1
ATOM 1328 O O . PRO A 1 197 ? 37.643 31.345 83.245 1.00 26.99 175 PRO A O 1
ATOM 1332 N N . THR A 1 198 ? 38.394 32.211 81.322 1.00 24.47 176 THR A N 1
ATOM 1333 C CA . THR A 1 198 ? 37.898 33.539 81.680 1.00 25.32 176 THR A CA 1
ATOM 1334 C C . THR A 1 198 ? 36.378 33.645 81.566 1.00 24.23 176 THR A C 1
ATOM 1335 O O . THR A 1 198 ? 35.730 34.203 82.448 1.00 25.80 176 THR A O 1
ATOM 1339 N N . ILE A 1 199 ? 35.787 33.107 80.501 1.00 25.28 177 ILE A N 1
ATOM 1340 C CA . ILE A 1 199 ? 34.323 33.158 80.435 1.00 23.42 177 ILE A CA 1
ATOM 1341 C C . ILE A 1 199 ? 33.661 32.229 81.464 1.00 26.27 177 ILE A C 1
ATOM 1342 O O . ILE A 1 199 ? 32.510 32.438 81.850 1.00 28.09 177 ILE A O 1
ATOM 1347 N N . THR A 1 200 ? 34.403 31.228 81.927 1.00 25.82 178 THR A N 1
ATOM 1348 C CA . THR A 1 200 ? 33.933 30.383 83.018 1.00 26.52 178 THR A CA 1
ATOM 1349 C C . THR A 1 200 ? 33.931 31.183 84.321 1.00 29.41 178 THR A C 1
ATOM 1350 O O . THR A 1 200 ? 32.936 31.191 85.048 1.00 28.05 178 THR A O 1
ATOM 1354 N N . ARG A 1 201 ? 35.033 31.876 84.595 1.00 27.31 179 ARG A N 1
ATOM 1355 C CA A ARG A 1 201 ? 35.115 32.758 85.755 0.47 29.11 179 ARG A CA 1
ATOM 1356 C CA B ARG A 1 201 ? 35.107 32.755 85.760 0.53 28.95 179 ARG A CA 1
ATOM 1357 C C . ARG A 1 201 ? 34.032 33.833 85.673 1.00 29.68 179 ARG A C 1
ATOM 1358 O O . ARG A 1 201 ? 33.407 34.189 86.681 1.00 28.61 179 ARG A O 1
ATOM 1373 N N . LEU A 1 202 ? 33.819 34.351 84.464 1.00 22.72 180 LEU A N 1
ATOM 1374 C CA . LEU A 1 202 ? 32.773 35.343 84.225 1.00 25.00 180 LEU A CA 1
ATOM 1375 C C . LEU A 1 202 ? 31.391 34.842 84.659 1.00 25.80 180 LEU A C 1
ATOM 1376 O O . LEU A 1 202 ? 30.653 35.556 85.345 1.00 26.19 180 LEU A O 1
ATOM 1381 N N . GLN A 1 203 ? 31.043 33.618 84.273 1.00 23.79 181 GLN A N 1
ATOM 1382 C CA . GLN A 1 203 ? 29.759 33.043 84.685 1.00 21.95 181 GLN A CA 1
ATOM 1383 C C . GLN A 1 203 ? 29.691 32.820 86.198 1.00 26.01 181 GLN A C 1
ATOM 1384 O O . GLN A 1 203 ? 28.670 33.118 86.831 1.00 23.84 181 GLN A O 1
ATOM 1390 N N . GLN A 1 204 ? 30.765 32.271 86.761 1.00 23.47 182 GLN A N 1
ATOM 1391 C CA . GLN A 1 204 ? 30.844 32.005 88.200 1.00 24.51 182 GLN A CA 1
ATOM 1392 C C . GLN A 1 204 ? 30.511 33.258 89.003 1.00 26.04 182 GLN A C 1
ATOM 1393 O O . GLN A 1 204 ? 29.831 33.194 90.024 1.00 27.11 182 GLN A O 1
ATOM 1399 N N . LEU A 1 205 ? 30.993 34.403 88.535 1.00 24.34 183 LEU A N 1
ATOM 1400 C CA . LEU A 1 205 ? 30.728 35.651 89.237 1.00 25.78 183 LEU A CA 1
ATOM 1401 C C . LEU A 1 205 ? 29.401 36.289 88.845 1.00 25.81 183 LEU A C 1
ATOM 1402 O O . LEU A 1 205 ? 28.613 36.663 89.710 1.00 24.78 183 LEU A O 1
ATOM 1407 N N . LYS A 1 206 ? 29.156 36.407 87.543 1.00 22.13 184 LYS A N 1
ATOM 1408 C CA . LYS A 1 206 ? 28.018 37.179 87.043 1.00 24.53 184 LYS A CA 1
ATOM 1409 C C . LYS A 1 206 ? 26.657 36.585 87.409 1.00 29.26 184 LYS A C 1
ATOM 1410 O O . LYS A 1 206 ? 25.722 37.320 87.712 1.00 25.42 184 LYS A O 1
ATOM 1416 N N . THR A 1 207 ? 26.542 35.262 87.379 1.00 26.60 185 THR A N 1
ATOM 1417 C CA . THR A 1 207 ? 25.302 34.621 87.812 1.00 27.49 185 THR A CA 1
ATOM 1418 C C . THR A 1 207 ? 25.539 33.576 88.903 1.00 31.96 185 THR A C 1
ATOM 1419 O O . THR A 1 207 ? 24.661 33.317 89.723 1.00 33.51 185 THR A O 1
ATOM 1423 N N . GLY A 1 208 ? 26.728 32.982 88.921 1.00 29.20 186 GLY A N 1
ATOM 1424 C CA . GLY A 1 208 ? 27.018 31.920 89.870 1.00 26.96 186 GLY A CA 1
ATOM 1425 C C . GLY A 1 208 ? 27.109 32.370 91.319 1.00 30.15 186 GLY A C 1
ATOM 1426 O O . GLY A 1 208 ? 26.871 31.585 92.236 1.00 28.15 186 GLY A O 1
ATOM 1427 N N . ALA A 1 209 ? 27.462 33.631 91.542 1.00 28.07 187 ALA A N 1
ATOM 1428 C CA . ALA A 1 209 ? 27.591 34.113 92.915 1.00 29.10 187 ALA A CA 1
ATOM 1429 C C . ALA A 1 209 ? 26.231 34.121 93.618 1.00 28.06 187 ALA A C 1
ATOM 1430 O O . ALA A 1 209 ? 26.100 33.604 94.726 1.00 30.24 187 ALA A O 1
ATOM 1432 N N . LEU A 1 210 ? 25.220 34.689 92.963 1.00 26.18 188 LEU A N 1
ATOM 1433 C CA . LEU A 1 210 ? 23.883 34.738 93.547 1.00 32.64 188 LEU A CA 1
ATOM 1434 C C . LEU A 1 210 ? 23.281 33.337 93.695 1.00 32.19 188 LEU A C 1
ATOM 1435 O O . LEU A 1 210 ? 22.645 33.043 94.703 1.00 30.23 188 LEU A O 1
ATOM 1440 N N . PHE A 1 211 ? 23.488 32.474 92.700 1.00 30.83 189 PHE A N 1
ATOM 1441 C CA . PHE A 1 211 ? 23.001 31.092 92.789 1.00 29.84 189 PHE A CA 1
ATOM 1442 C C . PHE A 1 211 ? 23.648 30.376 93.967 1.00 30.12 189 PHE A C 1
ATOM 1443 O O . PHE A 1 211 ? 22.984 29.676 94.732 1.00 29.75 189 PHE A O 1
ATOM 1451 N N . GLY A 1 212 ? 24.957 30.566 94.101 1.00 30.82 190 GLY A N 1
ATOM 1452 C CA . GLY A 1 212 ? 25.711 29.982 95.190 1.00 26.71 190 GLY A CA 1
ATOM 1453 C C . GLY A 1 212 ? 25.200 30.450 96.538 1.00 34.88 190 GLY A C 1
ATOM 1454 O O . GLY A 1 212 ? 25.143 29.672 97.491 1.00 33.82 190 GLY A O 1
ATOM 1455 N N . PHE A 1 213 ? 24.817 31.723 96.616 1.00 33.59 191 PHE A N 1
ATOM 1456 C CA . PHE A 1 213 ? 24.238 32.253 97.843 1.00 33.13 191 PHE A CA 1
ATOM 1457 C C . PHE A 1 213 ? 22.937 31.544 98.193 1.00 36.66 191 PHE A C 1
ATOM 1458 O O . PHE A 1 213 ? 22.677 31.259 99.362 1.00 36.28 191 PHE A O 1
ATOM 1466 N N . CYS A 1 214 ? 22.109 31.297 97.182 1.00 32.02 192 CYS A N 1
ATOM 1467 C CA . CYS A 1 214 ? 20.802 30.677 97.397 1.00 34.23 192 CYS A CA 1
ATOM 1468 C C . CYS A 1 214 ? 20.964 29.326 98.057 1.00 37.47 192 CYS A C 1
ATOM 1469 O O . CYS A 1 214 ? 20.278 29.008 99.024 1.00 36.46 192 CYS A O 1
ATOM 1472 N N . LEU A 1 215 ? 21.888 28.538 97.529 1.00 34.91 193 LEU A N 1
ATOM 1473 C CA . LEU A 1 215 ? 22.133 27.200 98.043 1.00 37.38 193 LEU A CA 1
ATOM 1474 C C . LEU A 1 215 ? 22.830 27.264 99.402 1.00 40.00 193 LEU A C 1
ATOM 1475 O O . LEU A 1 215 ? 22.438 26.569 100.341 1.00 44.85 193 LEU A O 1
ATOM 1480 N N . GLU A 1 216 ? 23.850 28.113 99.509 1.00 44.17 194 GLU A N 1
ATOM 1481 C CA . GLU A 1 216 ? 24.597 28.246 100.758 1.00 46.52 194 GLU A CA 1
ATOM 1482 C C . GLU A 1 216 ? 23.724 28.763 101.899 1.00 46.85 194 GLU A C 1
ATOM 1483 O O . GLU A 1 216 ? 23.915 28.377 103.054 1.00 46.62 194 GLU A O 1
ATOM 1489 N N . ALA A 1 217 ? 22.768 29.632 101.572 1.00 49.04 195 ALA A N 1
ATOM 1490 C CA . ALA A 1 217 ? 21.846 30.171 102.570 1.00 50.58 195 ALA A CA 1
ATOM 1491 C C . ALA A 1 217 ? 21.076 29.043 103.250 1.00 50.17 195 ALA A C 1
ATOM 1492 O O . ALA A 1 217 ? 20.797 29.101 104.444 1.00 48.47 195 ALA A O 1
ATOM 1494 N N . GLY A 1 218 ? 20.744 28.013 102.482 1.00 49.72 196 GLY A N 1
ATOM 1495 C CA . GLY A 1 218 ? 20.075 26.849 103.035 1.00 44.65 196 GLY A CA 1
ATOM 1496 C C . GLY A 1 218 ? 20.935 26.135 104.060 1.00 46.86 196 GLY A C 1
ATOM 1497 O O . GLY A 1 218 ? 20.475 25.838 105.164 1.00 50.02 196 GLY A O 1
ATOM 1498 N N . ALA A 1 219 ? 22.182 25.852 103.689 1.00 43.87 197 ALA A N 1
ATOM 1499 C CA . ALA A 1 219 ? 23.125 25.199 104.592 1.00 46.72 197 ALA A CA 1
ATOM 1500 C C . ALA A 1 219 ? 23.320 26.022 105.865 1.00 46.92 197 ALA A C 1
ATOM 1501 O O . ALA A 1 219 ? 23.393 25.479 106.972 1.00 50.21 197 ALA A O 1
ATOM 1503 N N . ILE A 1 220 ? 23.373 27.339 105.700 1.00 42.11 198 ILE A N 1
ATOM 1504 C CA . ILE A 1 220 ? 23.542 28.245 106.825 1.00 43.19 198 ILE A CA 1
ATOM 1505 C C . ILE A 1 220 ? 22.316 28.274 107.732 1.00 49.71 198 ILE A C 1
ATOM 1506 O O . ILE A 1 220 ? 22.435 28.152 108.958 1.00 50.44 198 ILE A O 1
ATOM 1511 N N . MET A 1 221 ? 21.138 28.429 107.131 1.00 46.06 199 MET A N 1
ATOM 1512 C CA . MET A 1 221 ? 19.887 28.439 107.892 1.00 49.64 199 MET A CA 1
ATOM 1513 C C . MET A 1 221 ? 19.681 27.119 108.641 1.00 55.94 199 MET A C 1
ATOM 1514 O O . MET A 1 221 ? 18.930 27.061 109.615 1.00 55.84 199 MET A O 1
ATOM 1519 N N . GLY A 1 222 ? 20.351 26.064 108.186 1.00 55.74 200 GLY A N 1
ATOM 1520 C CA . GLY A 1 222 ? 20.231 24.760 108.814 1.00 55.98 200 GLY A CA 1
ATOM 1521 C C . GLY A 1 222 ? 21.433 24.351 109.649 1.00 55.98 200 GLY A C 1
ATOM 1522 O O . GLY A 1 222 ? 21.494 23.221 110.138 1.00 51.58 200 GLY A O 1
ATOM 1523 N N . ARG A 1 223 ? 22.383 25.271 109.815 1.00 54.23 201 ARG A N 1
ATOM 1524 C CA . ARG A 1 223 ? 23.607 25.015 110.579 1.00 54.02 201 ARG A CA 1
ATOM 1525 C C . ARG A 1 223 ? 24.308 23.723 110.142 1.00 55.26 201 ARG A C 1
ATOM 1526 O O . ARG A 1 223 ? 24.701 22.904 110.973 1.00 53.16 201 ARG A O 1
ATOM 1528 N N . GLN A 1 224 ? 24.457 23.546 108.833 1.00 53.00 202 GLN A N 1
ATOM 1529 C CA . GLN A 1 224 ? 25.014 22.317 108.278 1.00 54.16 202 GLN A CA 1
ATOM 1530 C C . GLN A 1 224 ? 26.537 22.336 108.249 1.00 54.21 202 GLN A C 1
ATOM 1531 O O . GLN A 1 224 ? 27.151 23.398 108.371 1.00 48.77 202 GLN A O 1
ATOM 1537 N N . ASN A 1 225 ? 27.144 21.163 108.083 1.00 55.25 203 ASN A N 1
ATOM 1538 C CA . ASN A 1 225 ? 28.603 21.076 108.065 1.00 58.48 203 ASN A CA 1
ATOM 1539 C C . ASN A 1 225 ? 29.218 21.433 106.715 1.00 53.48 203 ASN A C 1
ATOM 1540 O O . ASN A 1 225 ? 28.505 21.610 105.728 1.00 53.94 203 ASN A O 1
ATOM 1545 N N . LYS A 1 226 ? 30.543 21.523 106.684 1.00 61.31 204 LYS A N 1
ATOM 1546 C CA . LYS A 1 226 ? 31.266 21.906 105.478 1.00 59.24 204 LYS A CA 1
ATOM 1547 C C . LYS A 1 226 ? 30.997 20.956 104.313 1.00 58.33 204 LYS A C 1
ATOM 1548 O O . LYS A 1 226 ? 30.865 21.395 103.171 1.00 51.74 204 LYS A O 1
ATOM 1554 N N . ASP A 1 227 ? 30.906 19.661 104.602 1.00 59.06 205 ASP A N 1
ATOM 1555 C CA . ASP A 1 227 ? 30.628 18.668 103.564 1.00 61.81 205 ASP A CA 1
ATOM 1556 C C . ASP A 1 227 ? 29.288 18.923 102.880 1.00 54.63 205 ASP A C 1
ATOM 1557 O O . ASP A 1 227 ? 29.186 18.865 101.653 1.00 53.61 205 ASP A O 1
ATOM 1562 N N . ILE A 1 228 ? 28.264 19.214 103.675 1.00 46.88 206 ILE A N 1
ATOM 1563 C CA . ILE A 1 228 ? 26.947 19.526 103.127 1.00 47.55 206 ILE A CA 1
ATOM 1564 C C . ILE A 1 228 ? 26.937 20.894 102.439 1.00 49.13 206 ILE A C 1
ATOM 1565 O O . ILE A 1 228 ? 26.378 21.050 101.354 1.00 44.88 206 ILE A O 1
ATOM 1570 N N . ARG A 1 229 ? 27.565 21.881 103.070 1.00 49.31 207 ARG A N 1
ATOM 1571 C CA . ARG A 1 229 ? 27.700 23.199 102.457 1.00 47.36 207 ARG A CA 1
ATOM 1572 C C . ARG A 1 229 ? 28.393 23.097 101.096 1.00 49.47 207 ARG A C 1
ATOM 1573 O O . ARG A 1 229 ? 27.929 23.659 100.101 1.00 45.05 207 ARG A O 1
ATOM 1575 N N . ASP A 1 230 ? 29.499 22.361 101.058 1.00 49.89 208 ASP A N 1
ATOM 1576 C CA . ASP A 1 230 ? 30.264 22.186 99.829 1.00 51.68 208 ASP A CA 1
ATOM 1577 C C . ASP A 1 230 ? 29.437 21.548 98.715 1.00 50.27 208 ASP A C 1
ATOM 1578 O O . ASP A 1 230 ? 29.543 21.940 97.548 1.00 43.53 208 ASP A O 1
ATOM 1583 N N . ARG A 1 231 ? 28.608 20.574 99.079 1.00 46.03 209 ARG A N 1
ATOM 1584 C CA . ARG A 1 231 ? 27.781 19.878 98.097 1.00 44.96 209 ARG A CA 1
ATOM 1585 C C . ARG A 1 231 ? 26.702 20.772 97.503 1.00 43.02 209 ARG A C 1
ATOM 1586 O O . ARG A 1 231 ? 26.430 20.701 96.308 1.00 37.34 209 ARG A O 1
ATOM 1594 N N . LEU A 1 232 ? 26.084 21.600 98.338 1.00 41.85 210 LEU A N 1
ATOM 1595 C CA . LEU A 1 232 ? 25.053 22.525 97.869 1.00 40.63 210 LEU A CA 1
ATOM 1596 C C . LEU A 1 232 ? 25.629 23.617 96.968 1.00 39.55 210 LEU A C 1
ATOM 1597 O O . LEU A 1 232 ? 25.020 23.997 95.966 1.00 35.02 210 LEU A O 1
ATOM 1602 N N . LYS A 1 233 ? 26.808 24.117 97.319 1.00 38.33 211 LYS A N 1
ATOM 1603 C CA . LYS A 1 233 ? 27.473 25.116 96.491 1.00 38.55 211 LYS A CA 1
ATOM 1604 C C . LYS A 1 233 ? 27.925 24.526 95.151 1.00 35.95 211 LYS A C 1
ATOM 1605 O O . LYS A 1 233 ? 27.984 25.231 94.137 1.00 33.09 211 LYS A O 1
ATOM 1611 N N . ALA A 1 234 ? 28.240 23.232 95.149 1.00 38.46 212 ALA A N 1
ATOM 1612 C CA . ALA A 1 234 ? 28.630 22.549 93.916 1.00 37.82 212 ALA A CA 1
ATOM 1613 C C . ALA A 1 234 ? 27.438 22.404 92.978 1.00 32.43 212 ALA A C 1
ATOM 1614 O O . ALA A 1 234 ? 27.577 22.544 91.766 1.00 33.52 212 ALA A O 1
ATOM 1616 N N . TYR A 1 235 ? 26.272 22.112 93.547 1.00 33.86 213 TYR A N 1
ATOM 1617 C CA . TYR A 1 235 ? 25.030 22.084 92.782 1.00 33.33 213 TYR A CA 1
ATOM 1618 C C . TYR A 1 235 ? 24.795 23.441 92.114 1.00 31.34 213 TYR A C 1
ATOM 1619 O O . TYR A 1 235 ? 24.528 23.518 90.911 1.00 30.92 213 TYR A O 1
ATOM 1628 N N . ALA A 1 236 ? 24.881 24.505 92.909 1.00 31.23 214 ALA A N 1
ATOM 1629 C CA . ALA A 1 236 ? 24.729 25.864 92.387 1.00 30.26 214 ALA A CA 1
ATOM 1630 C C . ALA A 1 236 ? 25.735 26.150 91.271 1.00 29.64 214 ALA A C 1
ATOM 1631 O O . ALA A 1 236 ? 25.386 26.710 90.230 1.00 28.99 214 ALA A O 1
ATOM 1633 N N . ARG A 1 237 ? 26.987 25.772 91.505 1.00 30.24 215 ARG A N 1
ATOM 1634 C CA . ARG A 1 237 ? 28.055 25.959 90.528 1.00 30.99 215 ARG A CA 1
ATOM 1635 C C . ARG A 1 237 ? 27.680 25.304 89.204 1.00 29.59 215 ARG A C 1
ATOM 1636 O O . ARG A 1 237 ? 27.768 25.920 88.136 1.00 28.82 215 ARG A O 1
ATOM 1644 N N . ASP A 1 238 ? 27.233 24.058 89.282 1.00 29.31 216 ASP A N 1
ATOM 1645 C CA . ASP A 1 238 ? 26.937 23.300 88.078 1.00 29.82 216 ASP A CA 1
ATOM 1646 C C . ASP A 1 238 ? 25.668 23.744 87.332 1.00 32.38 216 ASP A C 1
ATOM 1647 O O . ASP A 1 238 ? 25.681 23.824 86.106 1.00 28.30 216 ASP A O 1
ATOM 1652 N N . ILE A 1 239 ? 24.579 24.038 88.042 1.00 32.38 217 ILE A N 1
ATOM 1653 C CA . ILE A 1 239 ? 23.389 24.531 87.335 1.00 32.52 217 ILE A CA 1
ATOM 1654 C C . ILE A 1 239 ? 23.592 25.938 86.779 1.00 27.67 217 ILE A C 1
ATOM 1655 O O . ILE A 1 239 ? 23.025 26.282 85.746 1.00 28.08 217 ILE A O 1
ATOM 1660 N N . GLY A 1 240 ? 24.388 26.753 87.464 1.00 27.46 218 GLY A N 1
ATOM 1661 C CA . GLY A 1 240 ? 24.686 28.084 86.962 1.00 28.82 218 GLY A CA 1
ATOM 1662 C C . GLY A 1 240 ? 25.379 28.019 85.613 1.00 29.14 218 GLY A C 1
ATOM 1663 O O . GLY A 1 240 ? 25.046 28.755 84.678 1.00 26.13 218 GLY A O 1
ATOM 1664 N N . LEU A 1 241 ? 26.346 27.118 85.502 1.00 26.66 219 LEU A N 1
ATOM 1665 C CA . LEU A 1 241 ? 27.083 26.972 84.253 1.00 26.53 219 LEU A CA 1
ATOM 1666 C C . LEU A 1 241 ? 26.184 26.404 83.156 1.00 30.72 219 LEU A C 1
ATOM 1667 O O . LEU A 1 241 ? 26.199 26.886 82.025 1.00 28.65 219 LEU A O 1
ATOM 1672 N N . ALA A 1 242 ? 25.392 25.390 83.499 1.00 29.03 220 ALA A N 1
ATOM 1673 C CA . ALA A 1 242 ? 24.446 24.806 82.554 1.00 28.81 220 ALA A CA 1
ATOM 1674 C C . ALA A 1 242 ? 23.480 25.861 82.014 1.00 31.17 220 ALA A C 1
ATOM 1675 O O . ALA A 1 242 ? 23.194 25.896 80.813 1.00 28.83 220 ALA A O 1
ATOM 1677 N N . PHE A 1 243 ? 22.987 26.706 82.919 1.00 35.14 221 PHE A N 1
ATOM 1678 C CA . PHE A 1 243 ? 22.124 27.840 82.584 1.00 39.20 221 PHE A CA 1
ATOM 1679 C C . PHE A 1 243 ? 22.746 28.749 81.532 1.00 36.72 221 PHE A C 1
ATOM 1680 O O . PHE A 1 243 ? 22.098 29.116 80.551 1.00 38.23 221 PHE A O 1
ATOM 1688 N N . GLN A 1 244 ? 24.000 29.130 81.747 1.00 30.96 222 GLN A N 1
ATOM 1689 C CA . GLN A 1 244 ? 24.661 30.063 80.840 1.00 35.28 222 GLN A CA 1
ATOM 1690 C C . GLN A 1 244 ? 24.957 29.413 79.492 1.00 39.49 222 GLN A C 1
ATOM 1691 O O . GLN A 1 244 ? 24.851 30.060 78.450 1.00 38.50 222 GLN A O 1
ATOM 1697 N N . ILE A 1 245 ? 25.332 28.137 79.515 1.00 35.22 223 ILE A N 1
ATOM 1698 C CA . ILE A 1 245 ? 25.579 27.416 78.272 1.00 33.55 223 ILE A CA 1
ATOM 1699 C C . ILE A 1 245 ? 24.290 27.355 77.473 1.00 37.13 223 ILE A C 1
ATOM 1700 O O . ILE A 1 245 ? 24.287 27.653 76.284 1.00 43.36 223 ILE A O 1
ATOM 1705 N N . ALA A 1 246 ? 23.192 27.002 78.142 1.00 34.73 224 ALA A N 1
ATOM 1706 C CA . ALA A 1 246 ? 21.874 26.980 77.509 1.00 43.04 224 ALA A CA 1
ATOM 1707 C C . ALA A 1 246 ? 21.506 28.345 76.924 1.00 47.32 224 ALA A C 1
ATOM 1708 O O . ALA A 1 246 ? 20.972 28.434 75.818 1.00 49.08 224 ALA A O 1
ATOM 1710 N N . ASP A 1 247 ? 21.798 29.406 77.667 1.00 43.80 225 ASP A N 1
ATOM 1711 C CA A ASP A 1 247 ? 21.498 30.748 77.193 0.52 45.99 225 ASP A CA 1
ATOM 1712 C CA B ASP A 1 247 ? 21.520 30.766 77.217 0.48 46.50 225 ASP A CA 1
ATOM 1713 C C . ASP A 1 247 ? 22.359 31.112 75.990 1.00 47.35 225 ASP A C 1
ATOM 1714 O O . ASP A 1 247 ? 21.870 31.715 75.036 1.00 45.05 225 ASP A O 1
ATOM 1723 N N . ASP A 1 248 ? 23.634 30.728 76.030 1.00 44.68 226 ASP A N 1
ATOM 1724 C CA . ASP A 1 248 ? 24.547 30.966 74.915 1.00 45.64 226 ASP A CA 1
ATOM 1725 C C . ASP A 1 248 ? 24.111 30.194 73.669 1.00 52.93 226 ASP A C 1
ATOM 1726 O O . ASP A 1 248 ? 24.549 30.499 72.560 1.00 53.61 226 ASP A O 1
ATOM 1731 N N . LEU A 1 249 ? 23.254 29.194 73.864 1.00 55.46 227 LEU A N 1
ATOM 1732 C CA . LEU A 1 249 ? 22.686 28.426 72.759 1.00 58.41 227 LEU A CA 1
ATOM 1733 C C . LEU A 1 249 ? 21.395 29.066 72.262 1.00 66.27 227 LEU A C 1
ATOM 1734 O O . LEU A 1 249 ? 21.149 29.131 71.057 1.00 68.15 227 LEU A O 1
ATOM 1739 N N . ILE A 1 250 ? 20.568 29.520 73.199 1.00 69.85 228 ILE A N 1
ATOM 1740 C CA . ILE A 1 250 ? 19.301 30.168 72.869 1.00 74.82 228 ILE A CA 1
ATOM 1741 C C . ILE A 1 250 ? 19.534 31.476 72.124 1.00 79.14 228 ILE A C 1
ATOM 1742 O O . ILE A 1 250 ? 18.876 31.749 71.120 1.00 81.68 228 ILE A O 1
ATOM 1747 N N . ASP A 1 251 ? 20.493 32.265 72.606 1.00 88.10 229 ASP A N 1
ATOM 1748 C CA . ASP A 1 251 ? 20.876 33.522 71.961 1.00 93.53 229 ASP A CA 1
ATOM 1749 C C . ASP A 1 251 ? 21.191 33.328 70.479 1.00 94.97 229 ASP A C 1
ATOM 1750 O O . ASP A 1 251 ? 21.143 34.276 69.694 1.00 96.55 229 ASP A O 1
ATOM 1755 N N . ALA A 1 252 ? 21.514 32.093 70.108 1.00 92.89 230 ALA A N 1
ATOM 1756 C CA . ALA A 1 252 ? 21.733 31.736 68.714 1.00 89.55 230 ALA A CA 1
ATOM 1757 C C . ALA A 1 252 ? 20.908 30.508 68.330 1.00 86.32 230 ALA A C 1
ATOM 1758 O O . ALA A 1 252 ? 19.686 30.584 68.189 1.00 84.39 230 ALA A O 1
ATOM 1760 N N . GLY A 1 270 ? 30.049 39.010 69.145 1.00 72.78 248 GLY A N 1
ATOM 1761 C CA . GLY A 1 270 ? 31.440 39.034 68.732 1.00 70.00 248 GLY A CA 1
ATOM 1762 C C . GLY A 1 270 ? 32.367 38.562 69.835 1.00 64.95 248 GLY A C 1
ATOM 1763 O O . GLY A 1 270 ? 33.433 38.005 69.573 1.00 67.08 248 GLY A O 1
ATOM 1764 N N . LYS A 1 271 ? 31.966 38.791 71.080 1.00 56.63 249 LYS A N 1
ATOM 1765 C CA . LYS A 1 271 ? 32.753 38.322 72.207 1.00 49.69 249 LYS A CA 1
ATOM 1766 C C . LYS A 1 271 ? 32.665 36.804 72.286 1.00 42.63 249 LYS A C 1
ATOM 1767 O O . LYS A 1 271 ? 31.722 36.202 71.769 1.00 42.05 249 LYS A O 1
ATOM 1773 N N . ALA A 1 272 ? 33.658 36.189 72.918 1.00 40.10 250 ALA A N 1
ATOM 1774 C CA . ALA A 1 272 ? 33.691 34.741 73.074 1.00 39.24 250 ALA A CA 1
ATOM 1775 C C . ALA A 1 272 ? 32.546 34.261 73.963 1.00 35.87 250 ALA A C 1
ATOM 1776 O O . ALA A 1 272 ? 32.206 34.907 74.951 1.00 33.28 250 ALA A O 1
ATOM 1778 N N . THR A 1 273 ? 31.954 33.130 73.593 1.00 34.59 251 THR A N 1
ATOM 1779 C CA . THR A 1 273 ? 30.882 32.517 74.369 1.00 36.66 251 THR A CA 1
ATOM 1780 C C . THR A 1 273 ? 31.184 31.034 74.494 1.00 34.04 251 THR A C 1
ATOM 1781 O O . THR A 1 273 ? 32.108 30.534 73.854 1.00 33.65 251 THR A O 1
ATOM 1785 N N . PHE A 1 274 ? 30.414 30.328 75.317 1.00 31.62 252 PHE A N 1
ATOM 1786 C CA . PHE A 1 274 ? 30.565 28.878 75.416 1.00 29.80 252 PHE A CA 1
ATOM 1787 C C . PHE A 1 274 ? 30.253 28.215 74.085 1.00 32.03 252 PHE A C 1
ATOM 1788 O O . PHE A 1 274 ? 30.840 27.194 73.739 1.00 35.31 252 PHE A O 1
ATOM 1796 N N . LEU A 1 275 ? 29.339 28.811 73.327 1.00 35.22 253 LEU A N 1
ATOM 1797 C CA . LEU A 1 275 ? 29.023 28.293 72.005 1.00 36.09 253 LEU A CA 1
ATOM 1798 C C . LEU A 1 275 ? 30.199 28.486 71.060 1.00 37.34 253 LEU A C 1
ATOM 1799 O O . LEU A 1 275 ? 30.588 27.560 70.350 1.00 40.24 253 LEU A O 1
ATOM 1804 N N . SER A 1 276 ? 30.763 29.691 71.049 1.00 35.64 254 SER A N 1
ATOM 1805 C CA . SER A 1 276 ? 31.866 29.992 70.143 1.00 36.04 254 SER A CA 1
ATOM 1806 C C . SER A 1 276 ? 33.115 29.182 70.485 1.00 36.22 254 SER A C 1
ATOM 1807 O O . SER A 1 276 ? 33.870 28.795 69.595 1.00 42.49 254 SER A O 1
ATOM 1810 N N . LEU A 1 277 ? 33.328 28.927 71.773 1.00 30.63 255 LEU A N 1
ATOM 1811 C CA . LEU A 1 277 ? 34.530 28.224 72.226 1.00 32.86 255 LEU A CA 1
ATOM 1812 C C . LEU A 1 277 ? 34.396 26.698 72.202 1.00 37.36 255 LEU A C 1
ATOM 1813 O O . LEU A 1 277 ? 35.343 25.996 71.844 1.00 36.56 255 LEU A O 1
ATOM 1818 N N . LEU A 1 278 ? 33.228 26.186 72.583 1.00 34.73 256 LEU A N 1
ATOM 1819 C CA . LEU A 1 278 ? 33.023 24.736 72.628 1.00 32.90 256 LEU A CA 1
ATOM 1820 C C . LEU A 1 278 ? 32.485 24.176 71.322 1.00 36.00 256 LEU A C 1
ATOM 1821 O O . LEU A 1 278 ? 32.730 23.016 70.993 1.00 38.85 256 LEU A O 1
ATOM 1826 N N . GLY A 1 279 ? 31.748 24.997 70.581 1.00 34.91 257 GLY A N 1
ATOM 1827 C CA . GLY A 1 279 ? 31.003 24.514 69.432 1.00 36.09 257 GLY A CA 1
ATOM 1828 C C . GLY A 1 279 ? 29.662 23.981 69.899 1.00 35.51 257 GLY A C 1
ATOM 1829 O O . GLY A 1 279 ? 29.490 23.669 71.076 1.00 30.93 257 GLY A O 1
ATOM 1830 N N . LEU A 1 280 ? 28.714 23.864 68.975 1.00 36.56 258 LEU A N 1
ATOM 1831 C CA . LEU A 1 280 ? 27.338 23.515 69.316 1.00 35.89 258 LEU A CA 1
ATOM 1832 C C . LEU A 1 280 ? 27.196 22.159 70.009 1.00 33.64 258 LEU A C 1
ATOM 1833 O O . LEU A 1 280 ? 26.488 22.027 71.014 1.00 32.60 258 LEU A O 1
ATOM 1838 N N . GLU A 1 281 ? 27.864 21.154 69.456 1.00 34.46 259 GLU A N 1
ATOM 1839 C CA . GLU A 1 281 ? 27.730 19.781 69.929 1.00 35.78 259 GLU A CA 1
ATOM 1840 C C . GLU A 1 281 ? 28.207 19.614 71.369 1.00 39.01 259 GLU A C 1
ATOM 1841 O O . GLU A 1 281 ? 27.484 19.085 72.219 1.00 33.79 259 GLU A O 1
ATOM 1847 N N . LYS A 1 282 ? 29.426 20.071 71.636 1.00 39.10 260 LYS A N 1
ATOM 1848 C CA . LYS A 1 282 ? 30.019 19.941 72.960 1.00 38.90 260 LYS A CA 1
ATOM 1849 C C . LYS A 1 282 ? 29.313 20.820 73.993 1.00 37.67 260 LYS A C 1
ATOM 1850 O O . LYS A 1 282 ? 29.209 20.449 75.166 1.00 34.36 260 LYS A O 1
ATOM 1856 N N . ALA A 1 283 ? 28.834 21.985 73.564 1.00 33.28 261 ALA A N 1
ATOM 1857 C CA . ALA A 1 283 ? 28.100 22.869 74.465 1.00 33.09 261 ALA A CA 1
ATOM 1858 C C . ALA A 1 283 ? 26.818 22.199 74.946 1.00 37.09 261 ALA A C 1
ATOM 1859 O O . ALA A 1 283 ? 26.504 22.231 76.135 1.00 30.97 261 ALA A O 1
ATOM 1861 N N . ARG A 1 284 ? 26.088 21.583 74.019 1.00 35.04 262 ARG A N 1
ATOM 1862 C CA . ARG A 1 284 ? 24.875 20.851 74.366 1.00 36.66 262 ARG A CA 1
ATOM 1863 C C . ARG A 1 284 ? 25.178 19.714 75.328 1.00 36.76 262 ARG A C 1
ATOM 1864 O O . ARG A 1 284 ? 24.516 19.564 76.356 1.00 35.30 262 ARG A O 1
ATOM 1872 N N . SER A 1 285 ? 26.175 18.905 74.984 1.00 33.49 263 SER A N 1
ATOM 1873 C CA . SER A 1 285 ? 26.531 17.760 75.813 1.00 39.94 263 SER A CA 1
ATOM 1874 C C . SER A 1 285 ? 27.065 18.209 77.173 1.00 35.59 263 SER A C 1
ATOM 1875 O O . SER A 1 285 ? 26.783 17.588 78.197 1.00 35.58 263 SER A O 1
ATOM 1878 N N . GLN A 1 286 ? 27.829 19.294 77.196 1.00 33.64 264 GLN A N 1
ATOM 1879 C CA . GLN A 1 286 ? 28.362 19.761 78.473 1.00 36.95 264 GLN A CA 1
ATOM 1880 C C . GLN A 1 286 ? 27.266 20.327 79.383 1.00 36.74 264 GLN A C 1
ATOM 1881 O O . GLN A 1 286 ? 27.310 20.146 80.600 1.00 33.02 264 GLN A O 1
ATOM 1887 N N . ALA A 1 287 ? 26.277 20.996 78.799 1.00 33.45 265 ALA A N 1
ATOM 1888 C CA . ALA A 1 287 ? 25.157 21.499 79.588 1.00 34.80 265 ALA A CA 1
ATOM 1889 C C . ALA A 1 287 ? 24.384 20.344 80.221 1.00 36.60 265 ALA A C 1
ATOM 1890 O O . ALA A 1 287 ? 23.991 20.408 81.390 1.00 36.37 265 ALA A O 1
ATOM 1892 N N . GLN A 1 288 ? 24.185 19.280 79.452 1.00 34.46 266 GLN A N 1
ATOM 1893 C CA . GLN A 1 288 ? 23.486 18.106 79.960 1.00 35.97 266 GLN A CA 1
ATOM 1894 C C . GLN A 1 288 ? 24.300 17.407 81.048 1.00 38.54 266 GLN A C 1
ATOM 1895 O O . GLN A 1 288 ? 23.749 16.958 82.055 1.00 35.14 266 GLN A O 1
ATOM 1901 N N . ALA A 1 289 ? 25.611 17.312 80.837 1.00 37.83 267 ALA A N 1
ATOM 1902 C CA . ALA A 1 289 ? 26.508 16.708 81.820 1.00 39.43 267 ALA A CA 1
ATOM 1903 C C . ALA A 1 289 ? 26.492 17.482 83.141 1.00 36.27 267 ALA A C 1
ATOM 1904 O O . ALA A 1 289 ? 26.481 16.894 84.224 1.00 38.11 267 ALA A O 1
ATOM 1906 N N . LEU A 1 290 ? 26.465 18.806 83.046 1.00 34.02 268 LEU A N 1
ATOM 1907 C CA . LEU A 1 290 ? 26.442 19.644 84.238 1.00 35.63 268 LEU A CA 1
ATOM 1908 C C . LEU A 1 290 ? 25.165 19.454 85.047 1.00 39.51 268 LEU A C 1
ATOM 1909 O O . LEU A 1 290 ? 25.190 19.491 86.278 1.00 35.08 268 LEU A O 1
ATOM 1914 N N . VAL A 1 291 ? 24.052 19.259 84.349 1.00 33.32 269 VAL A N 1
ATOM 1915 C CA . VAL A 1 291 ? 22.782 18.980 85.008 1.00 36.85 269 VAL A CA 1
ATOM 1916 C C . VAL A 1 291 ? 22.845 17.653 85.764 1.00 37.60 269 VAL A C 1
ATOM 1917 O O . VAL A 1 291 ? 22.425 17.569 86.919 1.00 39.50 269 VAL A O 1
ATOM 1921 N N . ASP A 1 292 ? 23.379 16.622 85.113 1.00 40.50 270 ASP A N 1
ATOM 1922 C CA . ASP A 1 292 ? 23.577 15.332 85.767 1.00 42.69 270 ASP A CA 1
ATOM 1923 C C . ASP A 1 292 ? 24.482 15.479 86.991 1.00 44.72 270 ASP A C 1
ATOM 1924 O O . ASP A 1 292 ? 24.199 14.925 88.053 1.00 39.89 270 ASP A O 1
ATOM 1929 N N . GLN A 1 293 ? 25.563 16.238 86.834 1.00 44.65 271 GLN A N 1
ATOM 1930 C CA . GLN A 1 293 ? 26.502 16.480 87.925 1.00 46.01 271 GLN A CA 1
ATOM 1931 C C . GLN A 1 293 ? 25.831 17.172 89.101 1.00 44.47 271 GLN A C 1
ATOM 1932 O O . GLN A 1 293 ? 25.983 16.747 90.248 1.00 45.42 271 GLN A O 1
ATOM 1938 N N . ALA A 1 294 ? 25.106 18.250 88.805 1.00 39.97 272 ALA A N 1
ATOM 1939 C CA . ALA A 1 294 ? 24.399 19.012 89.828 1.00 43.64 272 ALA A CA 1
ATOM 1940 C C . ALA A 1 294 ? 23.505 18.102 90.658 1.00 45.55 272 ALA A C 1
ATOM 1941 O O . ALA A 1 294 ? 23.505 18.170 91.886 1.00 46.44 272 ALA A O 1
ATOM 1943 N N . ILE A 1 295 ? 22.755 17.243 89.979 1.00 41.33 273 ILE A N 1
ATOM 1944 C CA . ILE A 1 295 ? 21.891 16.283 90.653 1.00 45.76 273 ILE A CA 1
ATOM 1945 C C . ILE A 1 295 ? 22.714 15.298 91.484 1.00 49.93 273 ILE A C 1
ATOM 1946 O O . ILE A 1 295 ? 22.336 14.949 92.606 1.00 48.30 273 ILE A O 1
ATOM 1951 N N . ALA A 1 296 ? 23.851 14.876 90.936 1.00 46.21 274 ALA A N 1
ATOM 1952 C CA . ALA A 1 296 ? 24.721 13.914 91.608 1.00 49.59 274 ALA A CA 1
ATOM 1953 C C . ALA A 1 296 ? 25.239 14.437 92.947 1.00 52.50 274 ALA A C 1
ATOM 1954 O O . ALA A 1 296 ? 25.392 13.675 93.901 1.00 51.34 274 ALA A O 1
ATOM 1956 N N . HIS A 1 297 ? 25.492 15.742 93.020 1.00 48.96 275 HIS A N 1
ATOM 1957 C CA . HIS A 1 297 ? 25.954 16.362 94.261 1.00 47.95 275 HIS A CA 1
ATOM 1958 C C . HIS A 1 297 ? 24.946 16.184 95.396 1.00 49.36 275 HIS A C 1
ATOM 1959 O O . HIS A 1 297 ? 25.308 16.208 96.575 1.00 49.39 275 HIS A O 1
ATOM 1966 N N . LEU A 1 298 ? 23.681 16.003 95.033 1.00 43.64 276 LEU A N 1
ATOM 1967 C CA . LEU A 1 298 ? 22.614 15.863 96.013 1.00 42.93 276 LEU A CA 1
ATOM 1968 C C . LEU A 1 298 ? 22.371 14.406 96.398 1.00 48.93 276 LEU A C 1
ATOM 1969 O O . LEU A 1 298 ? 21.374 14.097 97.045 1.00 48.23 276 LEU A O 1
ATOM 1974 N N . SER A 1 299 ? 23.271 13.515 95.993 1.00 52.32 277 SER A N 1
ATOM 1975 C CA . SER A 1 299 ? 23.056 12.080 96.186 1.00 51.42 277 SER A CA 1
ATOM 1976 C C . SER A 1 299 ? 23.097 11.627 97.647 1.00 60.00 277 SER A C 1
ATOM 1977 O O . SER A 1 299 ? 22.506 10.602 97.995 1.00 60.08 277 SER A O 1
ATOM 1980 N N . VAL A 1 300 ? 23.779 12.382 98.506 1.00 60.72 278 VAL A N 1
ATOM 1981 C CA . VAL A 1 300 ? 23.829 12.024 99.925 1.00 60.21 278 VAL A CA 1
ATOM 1982 C C . VAL A 1 300 ? 22.514 12.333 100.620 1.00 59.32 278 VAL A C 1
ATOM 1983 O O . VAL A 1 300 ? 22.316 11.965 101.779 1.00 62.51 278 VAL A O 1
ATOM 1987 N N . PHE A 1 301 ? 21.621 13.013 99.915 1.00 57.74 279 PHE A N 1
ATOM 1988 C CA . PHE A 1 301 ? 20.310 13.313 100.459 1.00 61.86 279 PHE A CA 1
ATOM 1989 C C . PHE A 1 301 ? 19.311 12.251 100.065 1.00 65.80 279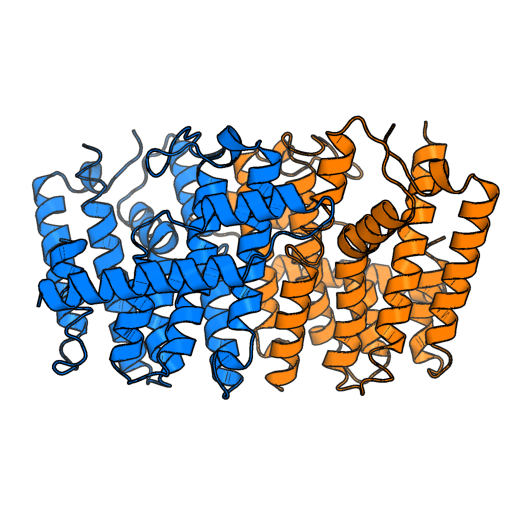 PHE A C 1
ATOM 1990 O O . PHE A 1 301 ? 19.477 11.564 99.057 1.00 63.67 279 PHE A O 1
ATOM 1998 N N . GLY A 1 302 ? 18.265 12.126 100.871 1.00 68.78 280 GLY A N 1
ATOM 1999 C CA . GLY A 1 302 ? 17.126 11.312 100.503 1.00 73.05 280 GLY A CA 1
ATOM 2000 C C . GLY A 1 302 ? 16.189 12.128 99.633 1.00 70.95 280 GLY A C 1
ATOM 2001 O O . GLY A 1 302 ? 16.618 13.032 98.912 1.00 62.46 280 GLY A O 1
ATOM 2002 N N . SER A 1 303 ? 14.900 11.821 99.722 1.00 72.16 281 SER A N 1
ATOM 2003 C CA . SER A 1 303 ? 13.884 12.489 98.917 1.00 70.41 281 SER A CA 1
ATOM 2004 C C . SER A 1 303 ? 13.698 13.957 99.285 1.00 71.27 281 SER A C 1
ATOM 2005 O O . SER A 1 303 ? 13.026 14.693 98.562 1.00 72.86 281 SER A O 1
ATOM 2008 N N . GLU A 1 304 ? 14.287 14.383 100.401 1.00 67.21 282 GLU A N 1
ATOM 2009 C CA . GLU A 1 304 ? 14.189 15.776 100.820 1.00 67.62 282 GLU A CA 1
ATOM 2010 C C . GLU A 1 304 ? 14.794 16.702 99.767 1.00 67.28 282 GLU A C 1
ATOM 2011 O O . GLU A 1 304 ? 14.428 17.876 99.676 1.00 68.40 282 GLU A O 1
ATOM 2017 N N . ALA A 1 305 ? 15.712 16.162 98.966 1.00 58.60 283 ALA A N 1
ATOM 2018 C CA . ALA A 1 305 ? 16.404 16.945 97.942 1.00 56.51 283 ALA A CA 1
ATOM 2019 C C . ALA A 1 305 ? 15.732 16.884 96.579 1.00 56.07 283 ALA A C 1
ATOM 2020 O O . ALA A 1 305 ? 16.344 17.222 95.568 1.00 54.43 283 ALA A O 1
ATOM 2022 N N . ASP A 1 306 ? 14.472 16.466 96.551 1.00 58.49 284 ASP A N 1
ATOM 2023 C CA . ASP A 1 306 ? 13.788 16.248 95.281 1.00 57.71 284 ASP A CA 1
ATOM 2024 C C . ASP A 1 306 ? 13.442 17.524 94.508 1.00 59.86 284 ASP A C 1
ATOM 2025 O O . ASP A 1 306 ? 13.473 17.528 93.278 1.00 57.32 284 ASP A O 1
ATOM 2030 N N . TYR A 1 307 ? 13.118 18.600 95.217 1.00 57.08 285 TYR A N 1
ATOM 2031 C CA . TYR A 1 307 ? 12.811 19.870 94.555 1.00 66.45 285 TYR A CA 1
ATOM 2032 C C . TYR A 1 307 ? 14.004 20.438 93.785 1.00 62.23 285 TYR A C 1
ATOM 2033 O O . TYR A 1 307 ? 13.854 20.948 92.671 1.00 53.75 285 TYR A O 1
ATOM 2042 N N . LEU A 1 308 ? 15.187 20.347 94.384 1.00 60.44 286 LEU A N 1
ATOM 2043 C CA . LEU A 1 308 ? 16.406 20.818 93.734 1.00 51.38 286 LEU A CA 1
ATOM 2044 C C . LEU A 1 308 ? 16.741 19.966 92.510 1.00 54.78 286 LEU A C 1
ATOM 2045 O O . LEU A 1 308 ? 17.281 20.472 91.524 1.00 49.03 286 LEU A O 1
ATOM 2050 N N A ARG A 1 309 ? 16.417 18.678 92.580 0.48 54.44 287 ARG A N 1
ATOM 2051 N N B ARG A 1 309 ? 16.425 18.673 92.579 0.52 54.37 287 ARG A N 1
ATOM 2052 C CA A ARG A 1 309 ? 16.629 17.776 91.453 0.48 51.02 287 ARG A CA 1
ATOM 2053 C CA B ARG A 1 309 ? 16.608 17.780 91.437 0.52 51.04 287 ARG A CA 1
ATOM 2054 C C A ARG A 1 309 ? 15.743 18.159 90.266 0.48 51.72 287 ARG A C 1
ATOM 2055 C C B ARG A 1 309 ? 15.764 18.252 90.269 0.52 51.55 287 ARG A C 1
ATOM 2056 O O A ARG A 1 309 ? 16.190 18.151 89.120 0.48 51.01 287 ARG A O 1
ATOM 2057 O O B ARG A 1 309 ? 16.247 18.376 89.144 0.52 50.80 287 ARG A O 1
ATOM 2072 N N . SER A 1 310 ? 14.492 18.508 90.551 1.00 55.31 288 SER A N 1
ATOM 2073 C CA . SER A 1 310 ? 13.544 18.920 89.525 1.00 57.13 288 SER A CA 1
ATOM 2074 C C . SER A 1 310 ? 13.934 20.255 88.891 1.00 57.63 288 SER A C 1
ATOM 2075 O O . SER A 1 310 ? 13.823 20.434 87.677 1.00 54.75 288 SER A O 1
ATOM 2078 N N . ILE A 1 311 ? 14.385 21.189 89.723 1.00 58.13 289 ILE A N 1
ATOM 2079 C CA . ILE A 1 311 ? 14.832 22.495 89.250 1.00 53.12 289 ILE A CA 1
ATOM 2080 C C . ILE A 1 311 ? 15.938 22.350 88.205 1.00 51.56 289 ILE A C 1
ATOM 2081 O O . ILE A 1 311 ? 15.923 23.019 87.173 1.00 53.77 289 ILE A O 1
ATOM 2086 N N . ALA A 1 312 ? 16.882 21.454 88.468 1.00 47.56 290 ALA A N 1
ATOM 2087 C CA . ALA A 1 312 ? 17.987 21.215 87.546 1.00 50.47 290 ALA A CA 1
ATOM 2088 C C . ALA A 1 312 ? 17.498 20.671 86.203 1.00 57.77 290 ALA A C 1
ATOM 2089 O O . ALA A 1 312 ? 17.966 21.088 85.146 1.00 61.19 290 ALA A O 1
ATOM 2091 N N . ARG A 1 313 ? 16.557 19.738 86.245 1.00 63.08 291 ARG A N 1
ATOM 2092 C CA . ARG A 1 313 ? 15.989 19.209 85.014 1.00 69.24 291 ARG A CA 1
ATOM 2093 C C . ARG A 1 313 ? 15.045 20.223 84.372 1.00 78.20 291 ARG A C 1
ATOM 2094 O O . ARG A 1 313 ? 15.448 21.024 83.528 1.00 75.54 291 ARG A O 1
ATOM 2102 N N . TYR A 1 314 ? 13.789 20.197 84.812 1.00 87.11 292 TYR A N 1
ATOM 2103 C CA . TYR A 1 314 ? 12.692 20.901 84.141 1.00 92.87 292 TYR A CA 1
ATOM 2104 C C . TYR A 1 314 ? 12.802 22.432 84.060 1.00 92.55 292 TYR A C 1
ATOM 2105 O O . TYR A 1 314 ? 11.900 23.092 83.542 1.00 96.42 292 TYR A O 1
ATOM 2107 N N . ILE A 1 315 ? 13.892 23.000 84.564 1.00 88.11 293 ILE A N 1
ATOM 2108 C CA . ILE A 1 315 ? 14.143 24.426 84.364 1.00 88.30 293 ILE A CA 1
ATOM 2109 C C . ILE A 1 315 ? 15.463 24.662 83.643 1.00 85.37 293 ILE A C 1
ATOM 2110 O O . ILE A 1 315 ? 15.491 25.251 82.562 1.00 86.50 293 ILE A O 1
ATOM 2115 N N . VAL A 1 316 ? 16.554 24.206 84.254 1.00 83.63 294 VAL A N 1
ATOM 2116 C CA . VAL A 1 316 ? 17.894 24.419 83.708 1.00 79.26 294 VAL A CA 1
ATOM 2117 C C . VAL A 1 316 ? 18.110 23.642 82.410 1.00 74.57 294 VAL A C 1
ATOM 2118 O O . VAL A 1 316 ? 18.630 24.185 81.438 1.00 71.80 294 VAL A O 1
ATOM 2122 N N . ALA A 1 317 ? 17.714 22.373 82.399 1.00 75.63 295 ALA A N 1
ATOM 2123 C CA . ALA A 1 317 ? 17.948 21.511 81.243 1.00 76.27 295 ALA A CA 1
ATOM 2124 C C . ALA A 1 317 ? 17.150 21.950 80.018 1.00 75.42 295 ALA A C 1
ATOM 2125 O O . ALA A 1 317 ? 17.645 21.883 78.893 1.00 74.25 295 ALA A O 1
ATOM 2127 N N . MET B 1 23 ? 42.244 72.691 121.064 1.00 88.99 1 MET B N 1
ATOM 2128 C CA . MET B 1 23 ? 41.274 71.671 120.685 1.00 89.09 1 MET B CA 1
ATOM 2129 C C . MET B 1 23 ? 41.276 71.502 119.172 1.00 93.08 1 MET B C 1
ATOM 2130 O O . MET B 1 23 ? 41.239 70.381 118.664 1.00 92.12 1 MET B O 1
ATOM 2135 N N . ALA B 1 24 ? 41.347 72.625 118.463 1.00 97.01 2 ALA B N 1
ATOM 2136 C CA . ALA B 1 24 ? 41.443 72.621 117.006 1.00 97.70 2 ALA B CA 1
ATOM 2137 C C . ALA B 1 24 ? 42.793 72.073 116.541 1.00 96.18 2 ALA B C 1
ATOM 2138 O O . ALA B 1 24 ? 42.915 71.561 115.426 1.00 94.72 2 ALA B O 1
ATOM 2140 N N . VAL B 1 25 ? 43.804 72.187 117.400 1.00 94.56 3 VAL B N 1
ATOM 2141 C CA . VAL B 1 25 ? 45.143 71.692 117.088 1.00 89.48 3 VAL B CA 1
A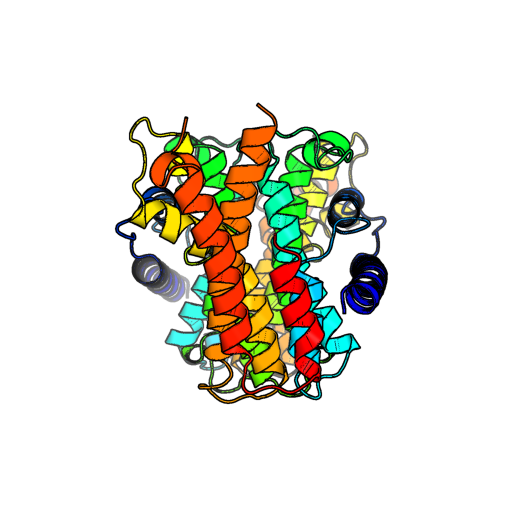TOM 2142 C C . VAL B 1 25 ? 45.183 70.167 117.133 1.00 79.17 3 VAL B C 1
ATOM 2143 O O . VAL B 1 25 ? 45.738 69.521 116.239 1.00 77.24 3 VAL B O 1
ATOM 2147 N N . ASN B 1 26 ? 44.589 69.595 118.174 1.00 72.38 4 ASN B N 1
ATOM 2148 C CA . ASN B 1 26 ? 44.479 68.148 118.264 1.00 66.20 4 ASN B CA 1
ATOM 2149 C C . ASN B 1 26 ? 43.523 67.615 117.204 1.00 60.36 4 ASN B C 1
ATOM 2150 O O . ASN B 1 26 ? 43.730 66.526 116.666 1.00 56.09 4 ASN B O 1
ATOM 2155 N N . LEU B 1 27 ? 42.480 68.387 116.904 1.00 55.68 5 LEU B N 1
ATOM 2156 C CA . LEU B 1 27 ? 41.525 68.001 115.865 1.00 52.75 5 LEU B CA 1
ATOM 2157 C C . LEU B 1 27 ? 42.201 67.852 114.508 1.00 53.34 5 LEU B C 1
ATOM 2158 O O . LEU B 1 27 ? 42.001 66.851 113.820 1.00 54.13 5 LEU B O 1
ATOM 2163 N N . LYS B 1 28 ? 42.996 68.847 114.123 1.00 54.44 6 LYS B N 1
ATOM 2164 C CA . LYS B 1 28 ? 43.720 68.788 112.856 1.00 58.82 6 LYS B CA 1
ATOM 2165 C C . LYS B 1 28 ? 44.611 67.552 112.801 1.00 60.18 6 LYS B C 1
ATOM 2166 O O . LYS B 1 28 ? 44.681 66.870 111.777 1.00 59.81 6 LYS B O 1
ATOM 2172 N N . THR B 1 29 ? 45.291 67.273 113.908 1.00 60.81 7 THR B N 1
ATOM 2173 C CA . THR B 1 29 ? 46.159 66.106 113.999 1.00 59.71 7 THR B CA 1
ATOM 2174 C C . THR B 1 29 ? 45.365 64.815 113.820 1.00 52.96 7 THR B C 1
ATOM 2175 O O . THR B 1 29 ? 45.747 63.946 113.035 1.00 50.38 7 THR B O 1
ATOM 2179 N N . MET B 1 30 ? 44.253 64.697 114.538 1.00 50.63 8 MET B N 1
ATOM 2180 C CA . MET B 1 30 ? 43.397 63.522 114.392 1.00 49.10 8 MET B CA 1
ATOM 2181 C C . MET B 1 30 ? 42.914 63.368 112.950 1.00 46.02 8 MET B C 1
ATOM 2182 O O . MET B 1 30 ? 42.885 62.261 112.413 1.00 47.90 8 MET B O 1
ATOM 2187 N N . MET B 1 31 ? 42.559 64.484 112.320 1.00 43.94 9 MET B N 1
ATOM 2188 C CA . MET B 1 31 ? 42.057 64.458 110.947 1.00 46.02 9 MET B CA 1
ATOM 2189 C C . MET B 1 31 ? 43.094 63.911 109.969 1.00 47.52 9 MET B C 1
ATOM 2190 O O . MET B 1 31 ? 42.787 63.046 109.147 1.00 40.25 9 MET B O 1
ATOM 2195 N N . GLU B 1 32 ? 44.323 64.406 110.072 1.00 49.11 10 GLU B N 1
ATOM 2196 C CA . GLU B 1 32 ? 45.405 63.940 109.208 1.00 52.34 10 GLU B CA 1
ATOM 2197 C C . GLU B 1 32 ? 45.707 62.462 109.446 1.00 48.32 10 GLU B C 1
ATOM 2198 O O . GLU B 1 32 ? 46.012 61.722 108.511 1.00 50.77 10 GLU B O 1
ATOM 2204 N N . GLN B 1 33 ? 45.619 62.038 110.703 1.00 47.11 11 GLN B N 1
ATOM 2205 C CA . GLN B 1 33 ? 45.837 60.637 111.053 1.00 46.86 11 GLN B CA 1
ATOM 2206 C C . GLN B 1 33 ? 44.739 59.735 110.499 1.00 41.94 11 GLN B C 1
ATOM 2207 O O . GLN B 1 33 ? 45.022 58.693 109.903 1.00 39.50 11 GLN B O 1
ATOM 2213 N N . VAL B 1 34 ? 43.489 60.131 110.716 1.00 40.63 12 VAL B N 1
ATOM 2214 C CA . VAL B 1 34 ? 42.349 59.369 110.210 1.00 37.28 12 VAL B CA 1
ATOM 2215 C C . VAL B 1 34 ? 42.420 59.255 108.687 1.00 35.98 12 VAL B C 1
ATOM 2216 O O . VAL B 1 34 ? 42.184 58.184 108.121 1.00 34.52 12 VAL B O 1
ATOM 2220 N N . ALA B 1 35 ? 42.775 60.357 108.030 1.00 36.57 13 ALA B N 1
ATOM 2221 C CA . ALA B 1 35 ? 42.925 60.365 106.574 1.00 40.69 13 ALA B CA 1
ATOM 2222 C C . ALA B 1 35 ? 43.953 59.332 106.105 1.00 40.94 13 ALA B C 1
ATOM 2223 O O . ALA B 1 35 ? 43.710 58.582 105.155 1.00 42.10 13 ALA B O 1
ATOM 2225 N N . GLN B 1 36 ? 45.093 59.285 106.784 1.00 44.09 14 GLN B N 1
ATOM 2226 C CA . GLN B 1 36 ? 46.145 58.337 106.427 1.00 44.43 14 GLN B CA 1
ATOM 2227 C C . GLN B 1 36 ? 45.706 56.898 106.685 1.00 39.81 14 GLN B C 1
ATOM 2228 O O . GLN B 1 36 ? 45.966 56.006 105.881 1.00 38.89 14 GLN B O 1
ATOM 2234 N N . ASP B 1 37 ? 45.034 56.680 107.808 1.00 39.01 15 ASP B N 1
ATOM 2235 C CA . ASP B 1 37 ? 44.572 55.347 108.168 1.00 38.05 15 ASP B CA 1
ATOM 2236 C C . ASP B 1 37 ? 43.513 54.828 107.196 1.00 35.12 15 ASP B C 1
ATOM 2237 O O . ASP B 1 37 ? 43.540 53.661 106.811 1.00 36.00 15 ASP B O 1
ATOM 2242 N N . ILE B 1 38 ? 42.585 55.698 106.811 1.00 32.12 16 ILE B N 1
ATOM 2243 C CA . ILE B 1 38 ? 41.512 55.310 105.898 1.00 30.75 16 ILE B CA 1
ATOM 2244 C C . ILE B 1 38 ? 42.087 54.987 104.524 1.00 32.23 16 ILE B C 1
ATOM 2245 O O . ILE B 1 38 ? 41.652 54.035 103.886 1.00 31.92 16 ILE B O 1
ATOM 2250 N N . ASP B 1 39 ? 43.091 55.751 104.085 1.00 33.36 17 ASP B N 1
ATOM 2251 C CA . ASP B 1 39 ? 43.787 55.432 102.828 1.00 36.52 17 ASP B CA 1
ATOM 2252 C C . ASP B 1 39 ? 44.478 54.067 102.880 1.00 36.87 17 ASP B C 1
ATOM 2253 O O . ASP B 1 39 ? 44.382 53.275 101.934 1.00 31.77 17 ASP B O 1
ATOM 2258 N N . ARG B 1 40 ? 45.179 53.801 103.978 1.00 37.23 18 ARG B N 1
ATOM 2259 C CA . ARG B 1 40 ? 45.811 52.503 104.187 1.00 39.60 18 ARG B CA 1
ATOM 2260 C C . ARG B 1 40 ? 44.788 51.372 104.148 1.00 33.87 18 ARG B C 1
ATOM 2261 O O . ARG B 1 40 ? 45.002 50.344 103.504 1.00 38.18 18 ARG B O 1
ATOM 2269 N N . LEU B 1 41 ? 43.675 51.567 104.844 1.00 31.72 19 LEU B N 1
ATOM 2270 C CA . LEU B 1 41 ? 42.670 50.521 104.970 1.00 30.37 19 LEU B CA 1
ATOM 2271 C C . LEU B 1 41 ? 41.984 50.202 103.634 1.00 30.17 19 LEU B C 1
ATOM 2272 O O . LEU B 1 41 ? 41.763 49.034 103.305 1.00 30.79 19 LEU B O 1
ATOM 2277 N N . PHE B 1 42 ? 41.654 51.236 102.865 1.00 27.31 20 PHE B N 1
ATOM 2278 C CA . PHE B 1 42 ? 41.042 51.024 101.557 1.00 28.09 20 PHE B CA 1
ATOM 2279 C C . PHE B 1 42 ? 42.010 50.314 100.616 1.00 27.76 20 PHE B C 1
ATOM 2280 O O . PHE B 1 42 ? 41.618 49.411 99.877 1.00 27.33 20 PHE B O 1
ATOM 2288 N N . ALA B 1 43 ? 43.276 50.722 100.655 1.00 30.08 21 ALA B N 1
ATOM 2289 C CA . ALA B 1 43 ? 44.298 50.136 99.793 1.00 34.96 21 ALA B CA 1
ATOM 2290 C C . ALA B 1 43 ? 44.425 48.643 100.057 1.00 38.11 21 ALA B C 1
ATOM 2291 O O . ALA B 1 43 ? 44.540 47.848 99.127 1.00 34.14 21 ALA B O 1
ATOM 2293 N N . GLU B 1 44 ? 44.387 48.272 101.334 1.00 34.44 22 GLU B N 1
ATOM 2294 C CA . GLU B 1 44 ? 44.498 46.879 101.744 1.00 36.66 22 GLU B CA 1
ATOM 2295 C C . GLU B 1 44 ? 43.248 46.075 101.400 1.00 33.83 22 GLU B C 1
ATOM 2296 O O . GLU B 1 44 ? 43.322 44.876 101.122 1.00 32.17 22 GLU B O 1
ATOM 2302 N N . GLN B 1 45 ? 42.101 46.746 101.429 1.00 29.26 23 GLN B N 1
ATOM 2303 C CA . GLN B 1 45 ? 40.819 46.114 101.160 1.00 29.23 23 GLN B CA 1
ATOM 2304 C C . GLN B 1 45 ? 40.591 45.902 99.665 1.00 32.15 23 GLN B C 1
ATOM 2305 O O . GLN B 1 45 ? 39.724 45.121 99.263 1.00 30.94 23 GLN B O 1
ATOM 2311 N N . LEU B 1 46 ? 41.369 46.597 98.839 1.00 24.07 24 LEU B N 1
ATOM 2312 C CA . LEU B 1 46 ? 41.114 46.597 97.397 1.00 27.74 24 LEU B CA 1
ATOM 2313 C C . LEU B 1 46 ? 42.315 46.184 96.549 1.00 28.03 24 LEU B C 1
ATOM 2314 O O . LEU B 1 46 ? 42.787 46.969 95.723 1.00 30.63 24 LEU B O 1
ATOM 2319 N N . PRO B 1 47 ? 42.805 44.946 96.734 1.00 30.88 25 PRO B N 1
ATOM 2320 C CA . PRO B 1 47 ? 43.899 44.505 95.864 1.00 35.06 25 PRO B CA 1
ATOM 2321 C C . PRO B 1 47 ? 43.439 44.462 94.411 1.00 38.14 25 PRO B C 1
ATOM 2322 O O . PRO B 1 47 ? 42.303 44.071 94.144 1.00 34.79 25 PRO B O 1
ATOM 2326 N N . VAL B 1 48 ? 44.309 44.878 93.494 1.00 39.14 26 VAL B N 1
ATOM 2327 C CA . VAL B 1 48 ? 43.966 44.955 92.076 1.00 32.91 26 VAL B CA 1
ATOM 2328 C C . VAL B 1 48 ? 44.192 43.622 91.379 1.00 31.38 26 VAL B C 1
ATOM 2329 O O . VAL B 1 48 ? 45.322 43.159 91.285 1.00 38.41 26 VAL B O 1
ATOM 2333 N N . PRO B 1 49 ? 43.117 43.003 90.875 1.00 35.66 27 PRO B N 1
ATOM 2334 C CA . PRO B 1 49 ? 43.293 41.722 90.184 1.00 34.16 27 PRO B CA 1
ATOM 2335 C C . PRO B 1 49 ? 43.854 41.904 88.778 1.00 37.82 27 PRO B C 1
ATOM 2336 O O . PRO B 1 49 ? 43.748 42.983 88.197 1.00 36.83 27 PRO B O 1
ATOM 2340 N N . GLU B 1 50 ? 44.451 40.850 88.239 1.00 38.21 28 GLU B N 1
ATOM 2341 C CA . GLU B 1 50 ? 44.943 40.890 86.871 1.00 38.47 28 GLU B CA 1
ATOM 2342 C C . GLU B 1 50 ? 43.923 40.276 85.912 1.00 35.65 28 GLU B C 1
ATOM 2343 O O . GLU B 1 50 ? 44.090 40.336 84.691 1.00 39.33 28 GLU B O 1
ATOM 2349 N N . ASP B 1 51 ? 42.863 39.690 86.467 1.00 29.65 29 ASP B N 1
ATOM 2350 C CA . ASP B 1 51 ? 41.745 39.233 85.641 1.00 30.51 29 ASP B CA 1
ATOM 2351 C C . ASP B 1 51 ? 40.957 40.471 85.177 1.00 32.41 29 ASP B C 1
ATOM 2352 O O . ASP B 1 51 ? 41.280 41.584 85.594 1.00 30.44 29 ASP B O 1
ATOM 2357 N N . PRO B 1 52 ? 39.949 40.298 84.301 1.00 33.39 30 PRO B N 1
ATOM 2358 C CA . PRO B 1 52 ? 39.323 41.519 83.769 1.00 27.36 30 PRO B CA 1
ATOM 2359 C C . PRO B 1 52 ? 38.544 42.394 84.759 1.00 27.23 30 PRO B C 1
ATOM 2360 O O . PRO B 1 52 ? 37.967 43.393 84.330 1.00 26.35 30 PRO B O 1
ATOM 2364 N N . ARG B 1 53 ? 38.529 42.050 86.044 1.00 25.78 31 ARG B N 1
ATOM 2365 C CA . ARG B 1 53 ? 37.966 42.946 87.053 1.00 26.44 31 ARG B CA 1
ATOM 2366 C C . ARG B 1 53 ?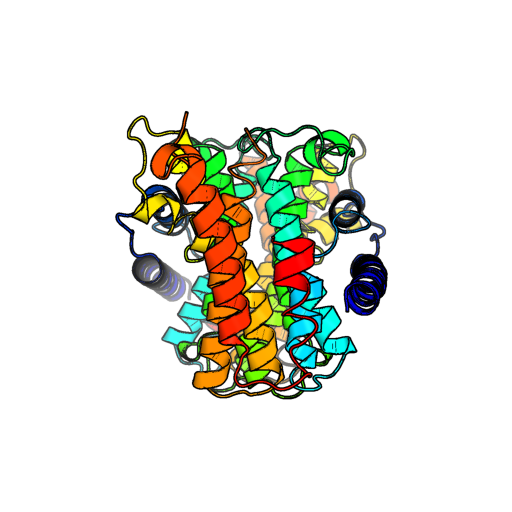 38.919 44.095 87.378 1.00 30.28 31 ARG B C 1
ATOM 2367 O O . ARG B 1 53 ? 38.624 44.926 88.239 1.00 27.39 31 ARG B O 1
ATOM 2375 N N . ARG B 1 54 ? 40.057 44.139 86.691 1.00 29.04 32 ARG B N 1
ATOM 2376 C CA . ARG B 1 54 ? 41.078 45.142 86.977 1.00 25.75 32 ARG B CA 1
ATOM 2377 C C . ARG B 1 54 ? 40.511 46.565 87.015 1.00 31.23 32 ARG B C 1
ATOM 2378 O O . ARG B 1 54 ? 40.712 47.300 87.985 1.00 27.22 32 ARG B O 1
ATOM 2386 N N . ARG B 1 55 ? 39.786 46.934 85.966 1.00 30.62 33 ARG B N 1
ATOM 2387 C CA . ARG B 1 55 ? 39.280 48.294 85.822 1.00 31.29 33 ARG B CA 1
ATOM 2388 C C . ARG B 1 55 ? 38.304 48.639 86.937 1.00 31.82 33 ARG B C 1
ATOM 2389 O O . ARG B 1 55 ? 38.345 49.735 87.496 1.00 26.79 33 ARG B O 1
ATOM 2397 N N . LEU B 1 56 ? 37.424 47.697 87.258 1.00 27.78 34 LEU B N 1
ATOM 2398 C CA . LEU B 1 56 ? 36.461 47.908 88.331 1.00 26.68 34 LEU B CA 1
ATOM 2399 C C . LEU B 1 56 ? 37.158 48.280 89.641 1.00 24.67 34 LEU B C 1
ATOM 2400 O O . LEU B 1 56 ? 36.838 49.291 90.276 1.00 23.95 34 LEU B O 1
ATOM 2405 N N . VAL B 1 57 ? 38.120 47.463 90.041 1.00 24.98 35 VAL B N 1
ATOM 2406 C CA . VAL B 1 57 ? 38.809 47.690 91.307 1.00 23.51 35 VAL B CA 1
ATOM 2407 C C . VAL B 1 57 ? 39.673 48.955 91.246 1.00 24.46 35 VAL B C 1
ATOM 2408 O O . VAL B 1 57 ? 39.794 49.682 92.231 1.00 23.75 35 VAL B O 1
ATOM 2412 N N . GLU B 1 58 ? 40.270 49.236 90.090 1.00 26.61 36 GLU B N 1
ATOM 2413 C CA . GLU B 1 58 ? 41.033 50.478 89.966 1.00 26.12 36 GLU B CA 1
ATOM 2414 C C . GLU B 1 58 ? 40.109 51.698 90.083 1.00 30.61 36 GLU B C 1
ATOM 2415 O O . GLU B 1 58 ? 40.500 52.719 90.647 1.00 27.40 36 GLU B O 1
ATOM 2421 N N . ALA B 1 59 ? 38.878 51.568 89.584 1.00 25.76 37 ALA B N 1
ATOM 2422 C CA . ALA B 1 59 ? 37.875 52.623 89.726 1.00 27.55 37 ALA B CA 1
ATOM 2423 C C . ALA B 1 59 ? 37.460 52.797 91.185 1.00 27.51 37 ALA B C 1
ATOM 2424 O O . ALA B 1 59 ? 37.306 53.925 91.674 1.00 24.30 37 ALA B O 1
ATOM 2426 N N . MET B 1 60 ? 37.282 51.681 91.880 1.00 22.95 38 MET B N 1
ATOM 2427 C CA . MET B 1 60 ? 36.941 51.722 93.300 1.00 24.87 38 MET B CA 1
ATOM 2428 C C . MET B 1 60 ? 38.054 52.407 94.088 1.00 27.41 38 MET B C 1
ATOM 2429 O O . MET B 1 60 ? 37.794 53.244 94.955 1.00 25.39 38 MET B O 1
ATOM 2434 N N . ARG B 1 61 ? 39.296 52.053 93.775 1.00 26.81 39 ARG B N 1
ATOM 2435 C CA . ARG B 1 61 ? 40.440 52.635 94.467 1.00 27.25 39 ARG B CA 1
ATOM 2436 C C . ARG B 1 61 ? 40.566 54.123 94.164 1.00 30.03 39 ARG B C 1
ATOM 2437 O O . ARG B 1 61 ? 40.841 54.930 95.052 1.00 30.99 39 ARG B O 1
ATOM 2445 N N . TYR B 1 62 ? 40.381 54.477 92.896 1.00 32.32 40 TYR B N 1
ATOM 2446 C CA . TYR B 1 62 ? 40.450 55.873 92.488 1.00 29.00 40 TYR B CA 1
ATOM 2447 C C . TYR B 1 62 ? 39.457 56.731 93.269 1.00 26.39 40 TYR B C 1
ATOM 2448 O O . TYR B 1 62 ? 39.777 57.845 93.691 1.00 27.66 40 TYR B O 1
ATOM 2457 N N . ALA B 1 63 ? 38.251 56.211 93.460 1.00 28.21 41 ALA B N 1
ATOM 2458 C CA . ALA B 1 63 ? 37.203 56.948 94.163 1.00 24.92 41 ALA B CA 1
ATOM 2459 C C . ALA B 1 63 ? 37.448 56.985 95.662 1.00 27.72 41 ALA B C 1
ATOM 2460 O O . ALA B 1 63 ? 37.273 58.025 96.295 1.00 27.08 41 ALA B O 1
ATOM 2462 N N . ALA B 1 64 ? 37.840 55.844 96.224 1.00 26.98 42 ALA B N 1
ATOM 2463 C CA . ALA B 1 64 ? 37.932 55.686 97.679 1.00 27.74 42 ALA B CA 1
ATOM 2464 C C . ALA B 1 64 ? 39.235 56.188 98.299 1.00 32.87 42 ALA B C 1
ATOM 2465 O O . ALA B 1 64 ? 39.246 56.627 99.451 1.00 31.52 42 ALA B O 1
ATOM 2467 N N . ILE B 1 65 ? 40.327 56.110 97.544 1.00 26.87 43 ILE B N 1
ATOM 2468 C CA . ILE B 1 65 ? 41.644 56.453 98.073 1.00 31.84 43 ILE B CA 1
ATOM 2469 C C . ILE B 1 65 ? 42.064 57.870 97.709 1.00 43.48 43 ILE B C 1
ATOM 2470 O O . ILE B 1 65 ? 41.867 58.314 96.578 1.00 42.19 43 ILE B O 1
ATOM 2475 N N . GLY B 1 66 ? 42.640 58.574 98.681 1.00 54.84 44 GLY B N 1
ATOM 2476 C CA . GLY B 1 66 ? 43.143 59.917 98.468 1.00 69.25 44 GLY B CA 1
ATOM 2477 C C . GLY B 1 66 ? 41.999 60.894 98.310 1.00 79.43 44 GLY B C 1
ATOM 2478 O O . GLY B 1 66 ? 41.881 61.566 97.285 1.00 87.35 44 GLY B O 1
ATOM 2479 N N . GLY B 1 67 ? 41.149 60.962 99.329 1.00 80.89 45 GLY B N 1
ATOM 2480 C CA . GLY B 1 67 ? 39.973 61.811 99.291 1.00 82.13 45 GLY B CA 1
ATOM 2481 C C . GLY B 1 67 ? 40.294 63.292 99.353 1.00 85.06 45 GLY B C 1
ATOM 2482 O O . GLY B 1 67 ? 41.210 63.776 98.687 1.00 90.00 45 GLY B O 1
ATOM 2483 N N . GLY B 1 68 ? 39.547 64.017 100.176 1.00 81.13 46 GLY B N 1
ATOM 2484 C CA . GLY B 1 68 ? 38.561 63.413 101.051 1.00 70.74 46 GLY B CA 1
ATOM 2485 C C . GLY B 1 68 ? 38.912 63.752 102.483 1.00 64.09 46 GLY B C 1
ATOM 2486 O O . GLY B 1 68 ? 39.961 63.353 102.989 1.00 63.12 46 GLY B O 1
ATOM 2487 N N . LYS B 1 69 ? 38.037 64.506 103.134 1.00 58.72 47 LYS B N 1
ATOM 2488 C CA . LYS B 1 69 ? 38.294 64.960 104.492 1.00 56.36 47 LYS B CA 1
ATOM 2489 C C . LYS B 1 69 ? 37.970 63.868 105.503 1.00 44.59 47 LYS B C 1
ATOM 2490 O O . LYS B 1 69 ? 38.302 63.988 106.682 1.00 49.84 47 LYS B O 1
ATOM 2496 N N . ARG B 1 70 ? 37.337 62.802 105.021 1.00 36.94 48 ARG B N 1
ATOM 2497 C CA . ARG B 1 70 ? 36.933 61.673 105.856 1.00 31.12 48 ARG B CA 1
ATOM 2498 C C . ARG B 1 70 ? 36.154 62.136 107.077 1.00 30.00 48 ARG B C 1
ATOM 2499 O O . ARG B 1 70 ? 36.427 61.705 108.202 1.00 28.82 48 ARG B O 1
ATOM 2507 N N . LEU B 1 71 ? 35.205 63.037 106.856 1.00 27.19 49 LEU B N 1
ATOM 2508 C CA . LEU B 1 71 ? 34.375 63.538 107.944 1.00 27.29 49 LEU B CA 1
ATOM 2509 C C . LEU B 1 71 ? 33.637 62.400 108.642 1.00 28.02 49 LEU B C 1
ATOM 2510 O O . LEU B 1 71 ? 33.507 62.387 109.865 1.00 25.99 49 LEU B O 1
ATOM 2515 N N . ARG B 1 72 ? 33.158 61.432 107.868 1.00 24.77 50 ARG B N 1
ATOM 2516 C CA . ARG B 1 72 ? 32.389 60.347 108.466 1.00 25.80 50 ARG B CA 1
ATOM 2517 C C . ARG B 1 72 ? 33.249 59.351 109.266 1.00 28.63 50 ARG B C 1
ATOM 2518 O O . ARG B 1 72 ? 32.902 59.014 110.396 1.00 28.05 50 ARG B O 1
ATOM 2526 N N . PRO B 1 73 ? 34.380 58.894 108.697 1.00 27.97 51 PRO B N 1
ATOM 2527 C CA . PRO B 1 73 ? 35.318 58.143 109.543 1.00 27.12 51 PRO B CA 1
ATOM 2528 C C . PRO B 1 73 ? 35.749 58.913 110.792 1.00 29.73 51 PRO B C 1
ATOM 2529 O O . PRO B 1 73 ? 35.872 58.320 111.868 1.00 28.13 51 PRO B O 1
ATOM 2533 N N . LEU B 1 74 ? 35.953 60.220 110.655 1.00 28.21 52 LEU B N 1
ATOM 2534 C CA . LEU B 1 74 ? 36.379 61.046 111.780 1.00 27.74 52 LEU B CA 1
ATOM 2535 C C . LEU B 1 74 ? 35.337 61.027 112.899 1.00 27.79 52 LEU B C 1
ATOM 2536 O O . LEU B 1 74 ? 35.679 60.926 114.077 1.00 29.89 52 LEU B O 1
ATOM 2541 N N . LEU B 1 75 ? 34.065 61.123 112.525 1.00 28.08 53 LEU B N 1
ATOM 2542 C CA . LEU B 1 75 ? 32.979 61.063 113.504 1.00 25.20 53 LEU B CA 1
ATOM 2543 C C . LEU B 1 75 ? 32.917 59.711 114.206 1.00 25.15 53 LEU B C 1
ATOM 2544 O O . LEU B 1 75 ? 32.684 59.642 115.413 1.00 29.71 53 LEU B O 1
ATOM 2549 N N . VAL B 1 76 ? 33.102 58.634 113.448 1.00 24.52 54 VAL B N 1
ATOM 2550 C CA . VAL B 1 76 ? 33.134 57.302 114.042 1.00 28.16 54 VAL B CA 1
ATOM 2551 C C . VAL B 1 76 ? 34.266 57.199 115.061 1.00 30.78 54 VAL B C 1
ATOM 2552 O O . VAL B 1 76 ? 34.050 56.790 116.206 1.00 29.86 54 VAL B O 1
ATOM 2556 N N . VAL B 1 77 ? 35.465 57.589 114.639 1.00 29.76 55 VAL B N 1
ATOM 2557 C CA . VAL B 1 77 ? 36.648 57.522 115.494 1.00 31.44 55 VAL B CA 1
ATOM 2558 C C . VAL B 1 77 ? 36.462 58.372 116.755 1.00 32.08 55 VAL B C 1
ATOM 2559 O O . VAL B 1 77 ? 36.746 57.919 117.869 1.00 33.86 55 VAL B O 1
ATOM 2563 N N . ALA B 1 78 ? 35.963 59.593 116.582 1.00 31.90 56 ALA B N 1
ATOM 2564 C CA . ALA B 1 78 ? 35.772 60.503 117.712 1.00 32.08 56 ALA B CA 1
ATOM 2565 C C . ALA B 1 78 ? 34.662 60.052 118.658 1.00 32.82 56 ALA B C 1
ATOM 2566 O O . ALA B 1 78 ? 34.692 60.365 119.847 1.00 35.30 56 ALA B O 1
ATOM 2568 N N . THR B 1 79 ? 33.672 59.339 118.135 1.00 29.97 57 THR B N 1
ATOM 2569 C CA . THR B 1 79 ? 32.604 58.835 118.992 1.00 30.78 57 THR B CA 1
ATOM 2570 C C . THR B 1 79 ? 33.056 57.579 119.735 1.00 30.42 57 THR B C 1
ATOM 2571 O O . THR B 1 79 ? 32.814 57.436 120.931 1.00 31.77 57 THR B O 1
ATOM 2575 N N . CYS B 1 80 ? 33.725 56.670 119.028 1.00 34.05 58 CYS B N 1
ATOM 2576 C CA . CYS B 1 80 ? 34.269 55.477 119.678 1.00 37.60 58 CYS B CA 1
ATOM 2577 C C . CYS B 1 80 ? 35.251 55.843 120.791 1.00 40.34 58 CYS B C 1
ATOM 2578 O O . CYS B 1 80 ? 35.377 55.127 121.790 1.00 43.30 58 CYS B O 1
ATOM 2581 N N . ALA B 1 81 ? 35.928 56.975 120.617 1.00 40.46 59 ALA B N 1
ATOM 2582 C CA . ALA B 1 81 ? 36.871 57.483 121.608 1.00 43.21 59 ALA B CA 1
ATOM 2583 C C . ALA B 1 81 ? 36.215 57.808 122.953 1.00 45.42 59 ALA B C 1
ATOM 2584 O O . ALA B 1 81 ? 36.891 57.859 123.981 1.00 48.65 59 ALA B O 1
ATOM 2586 N N . LEU B 1 82 ? 34.903 58.035 122.950 1.00 39.64 60 LEU B N 1
ATOM 2587 C CA . LEU B 1 82 ? 34.178 58.321 124.191 1.00 39.72 60 LEU B CA 1
ATOM 2588 C C . LEU B 1 82 ? 34.209 57.127 125.126 1.00 39.59 60 LEU B C 1
ATOM 2589 O O . LEU B 1 82 ? 34.146 57.266 126.343 1.00 41.40 60 LEU B O 1
ATOM 2594 N N . PHE B 1 83 ? 34.269 55.944 124.535 1.00 42.83 61 PHE B N 1
ATOM 2595 C CA . PHE B 1 83 ? 34.168 54.712 125.290 1.00 47.77 61 PHE B CA 1
ATOM 2596 C C . PHE B 1 83 ? 35.478 53.960 125.091 1.00 52.83 61 PHE B C 1
ATOM 2597 O O . PHE B 1 83 ? 36.436 54.531 124.572 1.00 60.26 61 PHE B O 1
ATOM 2605 N N . ASN B 1 84 ? 35.564 52.709 125.510 1.00 51.41 62 ASN B N 1
ATOM 2606 C CA . ASN B 1 84 ? 36.837 52.023 125.317 1.00 64.56 62 ASN B CA 1
ATOM 2607 C C . ASN B 1 84 ? 36.793 51.085 124.129 1.00 55.99 62 ASN B C 1
ATOM 2608 O O . ASN B 1 84 ? 36.832 49.869 124.279 1.00 62.71 62 ASN B O 1
ATOM 2613 N N . VAL B 1 85 ? 36.698 51.672 122.942 1.00 53.11 63 VAL B N 1
ATOM 2614 C CA . VAL B 1 85 ? 36.615 50.901 121.718 1.00 41.43 63 VAL B CA 1
ATOM 2615 C C . VAL B 1 85 ? 37.985 50.773 121.072 1.00 42.46 63 VAL B C 1
ATOM 2616 O O . VAL B 1 85 ? 38.723 51.753 120.970 1.00 46.17 63 VAL B O 1
ATOM 2620 N N . ASP B 1 86 ? 38.318 49.554 120.655 1.00 44.74 64 ASP B N 1
ATOM 2621 C CA . ASP B 1 86 ? 39.543 49.280 119.911 1.00 46.51 64 ASP B CA 1
ATOM 2622 C C . ASP B 1 86 ? 39.656 50.234 118.731 1.00 44.08 64 ASP B C 1
ATOM 2623 O O . ASP B 1 86 ? 38.738 50.335 117.915 1.00 42.86 64 ASP B O 1
ATOM 2628 N N . ARG B 1 87 ? 40.780 50.940 118.650 1.00 44.70 65 ARG B N 1
ATOM 2629 C CA . ARG B 1 87 ? 40.943 52.003 117.658 1.00 45.33 65 ARG B CA 1
ATOM 2630 C C . ARG B 1 87 ? 40.927 51.511 116.214 1.00 40.18 65 ARG B C 1
ATOM 2631 O O . ARG B 1 87 ? 40.357 52.163 115.342 1.00 38.11 65 ARG B O 1
ATOM 2639 N N . GLU B 1 88 ? 41.555 50.368 115.955 1.00 43.72 66 GLU B N 1
ATOM 2640 C CA . GLU B 1 88 ? 41.568 49.828 114.598 1.00 42.67 66 GLU B CA 1
ATOM 2641 C C . GLU B 1 88 ? 40.168 49.382 114.172 1.00 36.32 66 GLU B C 1
ATOM 2642 O O . GLU B 1 88 ? 39.767 49.571 113.024 1.00 38.38 66 GLU B O 1
ATOM 2648 N N . ALA B 1 89 ? 39.428 48.790 115.103 1.00 38.06 67 ALA B N 1
ATOM 2649 C CA . ALA B 1 89 ? 38.053 48.386 114.837 1.00 38.51 67 ALA B CA 1
ATOM 2650 C C . ALA B 1 89 ? 37.198 49.603 114.487 1.00 37.93 67 ALA B C 1
ATOM 2651 O O . ALA B 1 89 ? 36.447 49.579 113.511 1.00 32.98 67 ALA B O 1
ATOM 2653 N N . ALA B 1 90 ? 37.316 50.660 115.291 1.00 35.78 68 ALA B N 1
ATOM 2654 C CA . ALA B 1 90 ? 36.622 51.919 115.016 1.00 32.96 68 ALA B CA 1
ATOM 2655 C C . ALA B 1 90 ? 36.948 52.436 113.616 1.00 32.59 68 ALA B C 1
ATOM 2656 O O . ALA B 1 90 ? 36.057 52.853 112.872 1.00 29.09 68 ALA B O 1
ATOM 2658 N N . LEU B 1 91 ? 38.226 52.388 113.252 1.00 32.61 69 LEU B N 1
ATOM 2659 C CA . LEU B 1 91 ? 38.643 52.806 111.918 1.00 31.98 69 LEU B CA 1
ATOM 2660 C C . LEU B 1 91 ? 38.005 51.966 110.807 1.00 30.29 69 LEU B C 1
ATOM 2661 O O . LEU B 1 91 ? 37.656 52.493 109.750 1.00 27.79 69 LEU B O 1
ATOM 2666 N N . ARG B 1 92 ? 37.854 50.665 111.037 1.00 31.69 70 ARG B N 1
ATOM 2667 C CA . ARG B 1 92 ? 37.236 49.793 110.032 1.00 29.03 70 ARG B CA 1
ATOM 2668 C C . ARG B 1 92 ? 35.752 50.113 109.847 1.00 31.38 70 ARG B C 1
ATOM 2669 O O . ARG B 1 92 ? 35.223 50.046 108.735 1.00 30.69 70 ARG B O 1
ATOM 2677 N N . VAL B 1 93 ? 35.080 50.446 110.942 1.00 26.31 71 VAL B N 1
ATOM 2678 C CA . VAL B 1 93 ? 33.699 50.915 110.850 1.00 23.59 71 VAL B CA 1
ATOM 2679 C C . VAL B 1 93 ? 33.687 52.238 110.087 1.00 25.21 71 VAL B C 1
ATOM 2680 O O . VAL B 1 93 ? 32.797 52.489 109.276 1.00 23.78 71 VAL B O 1
ATOM 2684 N N . GLY B 1 94 ? 34.693 53.069 110.336 1.00 25.76 72 GLY B N 1
ATOM 2685 C CA . GLY B 1 94 ? 34.869 54.288 109.571 1.00 25.96 72 GLY B CA 1
ATOM 2686 C C . GLY B 1 94 ? 35.002 53.980 108.086 1.00 25.70 72 GLY B C 1
ATOM 2687 O O . GLY B 1 94 ? 34.379 54.641 107.254 1.00 23.29 72 GLY B O 1
ATOM 2688 N N . MET B 1 95 ? 35.796 52.971 107.740 1.00 28.85 73 MET B N 1
ATOM 2689 C CA . MET B 1 95 ? 35.917 52.591 106.329 1.00 25.52 73 MET B CA 1
ATOM 2690 C C . MET B 1 95 ? 34.565 52.188 105.747 1.00 22.68 73 MET B C 1
ATOM 2691 O O . MET B 1 95 ? 34.225 52.571 104.627 1.00 25.25 73 MET B O 1
ATOM 2696 N N . ALA B 1 96 ? 33.800 51.416 106.516 1.00 23.45 74 ALA B N 1
ATOM 2697 C CA . ALA B 1 96 ? 32.490 50.947 106.070 1.00 23.29 74 ALA B CA 1
ATOM 2698 C C . ALA B 1 96 ? 31.540 52.098 105.731 1.00 22.54 74 ALA B C 1
ATOM 2699 O O . ALA B 1 96 ? 30.886 52.068 104.689 1.00 19.58 74 ALA B O 1
ATOM 2701 N N . ILE B 1 97 ? 31.453 53.109 106.599 1.00 21.71 75 ILE B N 1
ATOM 2702 C CA . ILE B 1 97 ? 30.550 54.229 106.328 1.00 21.87 75 ILE B CA 1
ATOM 2703 C C . ILE B 1 97 ? 31.081 55.039 105.152 1.00 24.65 75 ILE B C 1
ATOM 2704 O O . ILE B 1 97 ? 30.313 55.585 104.353 1.00 22.13 75 ILE B O 1
ATOM 2709 N N . GLU B 1 98 ? 32.401 55.088 105.027 1.00 21.20 76 GLU B N 1
ATOM 2710 C CA . GLU B 1 98 ? 33.017 55.828 103.933 1.00 24.93 76 GLU B CA 1
ATOM 2711 C C . GLU B 1 98 ? 32.757 55.124 102.602 1.00 23.60 76 GLU B C 1
ATOM 2712 O O . GLU B 1 98 ? 32.689 55.770 101.562 1.00 24.12 76 GLU B O 1
ATOM 2718 N N . CYS B 1 99 ? 32.586 53.804 102.638 1.00 21.54 77 CYS B N 1
ATOM 2719 C CA . CYS B 1 99 ? 32.169 53.076 101.442 1.00 23.29 77 CYS B CA 1
ATOM 2720 C C . CYS B 1 99 ? 30.840 53.597 100.912 1.00 20.33 77 CYS B C 1
ATOM 2721 O O . CYS B 1 99 ? 30.679 53.817 99.712 1.00 21.33 77 CYS B O 1
ATOM 2724 N N . ILE B 1 100 ? 29.886 53.777 101.814 1.00 21.73 78 ILE B N 1
ATOM 2725 C CA . ILE B 1 100 ? 28.564 54.273 101.442 1.00 18.72 78 ILE B CA 1
ATOM 2726 C C . ILE B 1 100 ? 28.640 55.712 100.935 1.00 21.59 78 ILE B C 1
ATOM 2727 O O . ILE B 1 100 ? 28.035 56.060 99.919 1.00 22.42 78 ILE B O 1
ATOM 2732 N N . HIS B 1 101 ? 29.394 56.547 101.641 1.00 21.52 79 HIS B N 1
ATOM 2733 C CA . HIS B 1 101 ? 29.549 57.940 101.239 1.00 20.23 79 HIS B CA 1
ATOM 2734 C C . HIS B 1 101 ? 30.199 58.038 99.859 1.00 26.07 79 HIS B C 1
ATOM 2735 O O . HIS B 1 101 ? 29.713 58.751 98.980 1.00 23.13 79 HIS B O 1
ATOM 2742 N N . VAL B 1 102 ? 31.296 57.312 99.671 1.00 22.94 80 VAL B N 1
ATOM 2743 C CA . VAL B 1 102 ? 32.033 57.378 98.413 1.00 20.22 80 VAL B CA 1
ATOM 2744 C C . VAL B 1 102 ? 31.193 56.844 97.251 1.00 22.68 80 VAL B C 1
ATOM 2745 O O . VAL B 1 102 ? 31.126 57.474 96.197 1.00 25.62 80 VAL B O 1
ATOM 2749 N N . TYR B 1 103 ? 30.536 55.700 97.439 1.00 20.20 81 TYR B N 1
ATOM 2750 C CA . TYR B 1 103 ? 29.691 55.174 96.364 1.00 23.33 81 TYR B CA 1
ATOM 2751 C C . TYR B 1 103 ? 28.608 56.203 96.017 1.00 24.81 81 TYR B C 1
ATOM 2752 O O . TYR B 1 103 ? 28.274 56.390 94.848 1.00 23.57 81 TYR B O 1
ATOM 2761 N N . SER B 1 104 ? 28.069 56.882 97.028 1.00 21.81 82 SER B N 1
ATOM 2762 C CA . SER B 1 104 ? 26.995 57.841 96.781 1.00 24.81 82 SER B CA 1
ATOM 2763 C C . SER B 1 104 ? 27.460 59.004 95.911 1.00 23.34 82 SER B C 1
ATOM 2764 O O . SER B 1 104 ? 26.706 59.502 95.079 1.00 28.89 82 SER B O 1
ATOM 2767 N N . LEU B 1 105 ? 28.702 59.431 96.115 1.00 23.26 83 LEU B N 1
ATOM 2768 C CA . LEU B 1 105 ? 29.296 60.499 95.309 1.00 27.21 83 LEU B CA 1
ATOM 2769 C C . LEU B 1 105 ? 29.519 60.031 93.875 1.00 26.26 83 LEU B C 1
ATOM 2770 O O . LEU B 1 105 ? 29.278 60.772 92.923 1.00 25.54 83 LEU B O 1
ATOM 2775 N N . ILE B 1 106 ? 29.984 58.795 93.726 1.00 23.41 84 ILE B N 1
ATOM 2776 C CA . ILE B 1 106 ? 30.205 58.240 92.390 1.00 26.25 84 ILE B CA 1
ATOM 2777 C C . ILE B 1 106 ? 28.913 58.247 91.584 1.00 29.00 84 ILE B C 1
ATOM 2778 O O . ILE B 1 106 ? 28.875 58.708 90.438 1.00 28.70 84 ILE B O 1
ATOM 2783 N N . HIS B 1 107 ? 27.845 57.744 92.191 1.00 25.00 85 HIS B N 1
ATOM 2784 C CA . HIS B 1 107 ? 26.564 57.703 91.504 1.00 28.23 85 HIS B CA 1
ATOM 2785 C C . HIS B 1 107 ? 25.951 59.099 91.326 1.00 34.67 85 HIS B C 1
ATOM 2786 O O . HIS B 1 107 ? 25.261 59.355 90.344 1.00 35.74 85 HIS B O 1
ATOM 2793 N N . ASP B 1 108 ? 26.224 60.004 92.261 1.00 34.20 86 ASP B N 1
ATOM 2794 C CA . ASP B 1 108 ? 25.684 61.362 92.176 1.00 34.30 86 ASP B CA 1
ATOM 2795 C C . ASP B 1 108 ? 26.348 62.199 91.078 1.00 40.92 86 ASP B C 1
ATOM 2796 O O . ASP B 1 108 ? 25.720 63.080 90.497 1.00 47.11 86 ASP B O 1
ATOM 2801 N N . ASP B 1 109 ? 27.620 61.930 90.802 1.00 43.94 87 ASP B N 1
ATOM 2802 C CA . ASP B 1 109 ? 28.370 62.719 89.829 1.00 49.38 87 ASP B CA 1
ATOM 2803 C C . ASP B 1 109 ? 28.007 62.381 88.385 1.00 54.00 87 ASP B C 1
ATOM 2804 O O . ASP B 1 109 ? 28.253 63.179 87.483 1.00 49.30 87 ASP B O 1
ATOM 2809 N N . MET B 1 110 ? 27.422 61.203 88.178 1.00 52.34 88 MET B N 1
ATOM 2810 C CA . MET B 1 110 ? 27.128 60.695 86.833 1.00 52.68 88 MET B CA 1
ATOM 2811 C C . MET B 1 110 ? 26.222 61.644 86.030 1.00 59.54 88 MET B C 1
ATOM 2812 O O . MET B 1 110 ? 25.468 62.427 86.619 1.00 56.98 88 MET B O 1
ATOM 2817 N N . PRO B 1 111 ? 26.322 61.597 84.683 1.00 60.90 89 PRO B N 1
ATOM 2818 C CA . PRO B 1 111 ? 25.542 62.460 83.782 1.00 72.20 89 PRO B CA 1
ATOM 2819 C C . PRO B 1 111 ? 24.041 62.420 84.056 1.00 81.36 89 PRO B C 1
ATOM 2820 O O . PRO B 1 111 ? 23.356 63.433 83.886 1.00 83.05 89 PRO B O 1
ATOM 2824 N N . CYS B 1 112 ? 23.545 61.258 84.469 1.00 85.66 90 CYS B N 1
ATOM 2825 C CA . CYS B 1 112 ? 22.137 61.093 84.805 1.00 91.32 90 CYS B CA 1
ATOM 2826 C C . CYS B 1 112 ? 21.757 61.996 85.972 1.00 94.21 90 CYS B C 1
ATOM 2827 O O . CYS B 1 112 ? 20.622 62.459 86.069 1.00 94.74 90 CYS B O 1
ATOM 2830 N N . MET B 1 113 ? 22.718 62.253 86.852 1.00 95.14 91 MET B N 1
ATOM 2831 C CA . MET B 1 113 ? 22.449 63.022 88.057 1.00 97.51 91 MET B CA 1
ATOM 2832 C C . MET B 1 113 ? 22.973 64.457 87.952 1.00 101.02 91 MET B C 1
ATOM 2833 O O . MET B 1 113 ? 22.356 65.297 87.298 1.00 103.47 91 MET B O 1
ATOM 2838 N N . ASP B 1 114 ? 24.111 64.738 88.582 1.00 99.73 92 ASP B N 1
ATOM 2839 C CA . ASP B 1 114 ? 24.633 66.107 88.620 1.00 101.44 92 ASP B CA 1
ATOM 2840 C C . ASP B 1 114 ? 25.668 66.423 87.529 1.00 103.87 92 ASP B C 1
ATOM 2841 O O . ASP B 1 114 ? 26.078 67.575 87.375 1.00 105.43 92 ASP B O 1
ATOM 2846 N N . ASN B 1 115 ? 26.081 65.398 86.785 1.00 103.04 93 ASN B N 1
ATOM 2847 C CA . ASN B 1 115 ? 26.981 65.544 85.629 1.00 104.28 93 ASN B CA 1
ATOM 2848 C C . ASN B 1 115 ? 28.367 66.137 85.925 1.00 104.11 93 ASN B C 1
ATOM 2849 O O . ASN B 1 115 ? 29.111 66.483 85.004 1.00 107.95 93 ASN B O 1
ATOM 2854 N N . ASP B 1 116 ? 28.715 66.241 87.205 1.00 98.11 94 ASP B N 1
ATOM 2855 C CA . ASP B 1 116 ? 29.993 66.825 87.612 1.00 91.69 94 ASP B CA 1
ATOM 2856 C C . ASP B 1 116 ? 31.182 66.099 86.978 1.00 88.78 94 ASP B C 1
ATOM 2857 O O . ASP B 1 116 ? 31.334 64.888 87.129 1.00 84.64 94 ASP B O 1
ATOM 2859 N N . ASP B 1 117 ? 32.010 66.846 86.252 1.00 89.30 95 ASP B N 1
ATOM 2860 C CA . ASP B 1 117 ? 33.218 66.290 85.654 1.00 85.29 95 ASP B CA 1
ATOM 2861 C C . ASP B 1 117 ? 34.376 66.371 86.642 1.00 84.77 95 ASP B C 1
ATOM 2862 O O . ASP B 1 117 ? 35.436 65.787 86.424 1.00 79.06 95 ASP B O 1
ATOM 2864 N N . LEU B 1 118 ? 34.152 67.090 87.737 1.00 90.15 96 LEU B N 1
ATOM 2865 C CA . LEU B 1 118 ? 35.199 67.377 88.707 1.00 93.93 96 LEU B CA 1
ATOM 2866 C C . LEU B 1 118 ? 34.652 67.362 90.132 1.00 97.03 96 LEU B C 1
ATOM 2867 O O . LEU B 1 118 ? 33.497 67.716 90.369 1.00 98.38 96 LEU B O 1
ATOM 2872 N N . ARG B 1 119 ? 35.491 66.949 91.076 1.00 97.60 97 ARG B N 1
ATOM 2873 C CA . ARG B 1 119 ? 35.152 67.020 92.493 1.00 96.38 97 ARG B CA 1
ATOM 2874 C C . ARG B 1 119 ? 36.402 67.336 93.312 1.00 96.34 97 ARG B C 1
ATOM 2875 O O . ARG B 1 119 ? 37.197 66.446 93.617 1.00 95.95 97 ARG B O 1
ATOM 2877 N N . ARG B 1 120 ? 36.564 68.614 93.652 1.00 97.61 98 ARG B N 1
ATOM 2878 C CA . ARG B 1 120 ? 37.742 69.104 94.370 1.00 97.45 98 ARG B CA 1
ATOM 2879 C C . ARG B 1 120 ? 39.040 68.840 93.600 1.00 97.82 98 ARG B C 1
ATOM 2880 O O . ARG B 1 120 ? 39.967 68.214 94.117 1.00 97.39 98 ARG B O 1
ATOM 2882 N N . GLY B 1 121 ? 39.093 69.318 92.358 1.00 97.18 99 GLY B N 1
ATOM 2883 C CA . GLY B 1 121 ? 40.274 69.182 91.520 1.00 96.29 99 GLY B CA 1
ATOM 2884 C C . GLY B 1 121 ? 40.433 67.797 90.920 1.00 92.02 99 GLY B C 1
ATOM 2885 O O . GLY B 1 121 ? 41.262 67.573 90.036 1.00 93.58 99 GLY B O 1
ATOM 2886 N N . LYS B 1 122 ? 39.617 66.868 91.401 1.00 84.10 100 LYS B N 1
ATOM 2887 C CA . LYS B 1 122 ? 39.713 65.467 91.024 1.00 77.39 100 LYS B CA 1
ATOM 2888 C C . LYS B 1 122 ? 38.625 65.115 90.015 1.00 72.22 100 LYS B C 1
ATOM 2889 O O . LYS B 1 122 ? 37.437 65.250 90.317 1.00 67.58 100 LYS B O 1
ATOM 2895 N N . PRO B 1 123 ? 39.025 64.679 88.806 1.00 68.96 101 PRO B N 1
ATOM 2896 C CA . PRO B 1 123 ? 38.003 64.268 87.842 1.00 64.48 101 PRO B CA 1
ATOM 2897 C C . PRO B 1 123 ? 37.194 63.103 88.396 1.00 56.02 101 PRO B C 1
ATOM 2898 O O . PRO B 1 123 ? 37.728 62.241 89.096 1.00 51.32 101 PRO B O 1
ATOM 2902 N N . THR B 1 124 ? 35.902 63.100 88.105 1.00 52.58 102 THR B N 1
ATOM 2903 C CA . THR B 1 124 ? 35.016 62.071 88.621 1.00 49.83 102 THR B CA 1
ATOM 2904 C C . THR B 1 124 ? 35.266 60.726 87.944 1.00 47.09 102 THR B C 1
ATOM 2905 O O . THR B 1 124 ? 35.930 60.653 86.909 1.00 46.10 102 THR B O 1
ATOM 2909 N N . VAL B 1 125 ? 34.732 59.664 88.537 1.00 40.98 103 VAL B N 1
ATOM 2910 C CA . VAL B 1 125 ? 34.975 58.311 88.044 1.00 33.53 103 VAL B CA 1
ATOM 2911 C C . VAL B 1 125 ? 34.513 58.123 86.597 1.00 38.29 103 VAL B C 1
ATOM 2912 O O . VAL B 1 125 ? 35.236 57.550 85.779 1.00 40.10 103 VAL B O 1
ATOM 2916 N N . HIS B 1 126 ? 33.325 58.626 86.271 1.00 34.92 104 HIS B N 1
ATOM 2917 C CA . HIS B 1 126 ? 32.803 58.459 84.918 1.00 41.55 104 HIS B CA 1
ATOM 2918 C C . HIS B 1 126 ? 33.652 59.209 83.890 1.00 43.79 104 HIS B C 1
ATOM 2919 O O . HIS B 1 126 ? 33.645 58.873 82.711 1.00 46.04 104 HIS B O 1
ATOM 2926 N N . LYS B 1 127 ? 34.402 60.207 84.349 1.00 45.63 105 LYS B N 1
ATOM 2927 C CA . LYS B 1 127 ? 35.293 60.955 83.466 1.00 49.21 105 LYS B CA 1
ATOM 2928 C C . LYS B 1 127 ? 36.659 60.280 83.318 1.00 49.39 105 LYS B C 1
ATOM 2929 O O . LYS B 1 127 ? 37.155 60.102 82.206 1.00 47.16 105 LYS B O 1
ATOM 2935 N N . ALA B 1 128 ? 37.266 59.911 84.442 1.00 47.71 106 ALA B N 1
ATOM 2936 C CA . ALA B 1 128 ? 38.563 59.238 84.422 1.00 50.99 106 ALA B CA 1
ATOM 2937 C C . ALA B 1 128 ? 38.436 57.833 83.836 1.00 49.50 106 ALA B C 1
ATOM 2938 O O . ALA B 1 128 ? 39.367 57.310 83.224 1.00 49.50 106 ALA B O 1
ATOM 2940 N N . PHE B 1 129 ? 37.271 57.228 84.026 1.00 44.42 107 PHE B N 1
ATOM 2941 C CA . PHE B 1 129 ? 37.021 55.885 83.516 1.00 42.25 107 PHE B CA 1
ATOM 2942 C C . PHE B 1 129 ? 35.949 55.935 82.430 1.00 39.36 107 PHE B C 1
ATOM 2943 O O . PHE B 1 129 ? 36.240 56.282 81.287 1.00 40.90 107 PHE B O 1
ATOM 2951 N N . ASP B 1 130 ? 34.717 55.601 82.796 1.00 34.42 108 ASP B N 1
ATOM 2952 C CA . ASP B 1 130 ? 33.568 55.706 81.899 1.00 38.38 108 ASP B CA 1
ATOM 2953 C C . ASP B 1 130 ? 32.295 55.538 82.722 1.00 31.90 108 ASP B C 1
ATOM 2954 O O . ASP B 1 130 ? 32.366 55.218 83.904 1.00 30.57 108 ASP B O 1
ATOM 2959 N N . ASP B 1 131 ? 31.140 55.758 82.097 1.00 31.67 109 ASP B N 1
ATOM 2960 C CA . ASP B 1 131 ? 29.867 55.742 82.816 1.00 33.37 109 ASP B CA 1
ATOM 2961 C C . ASP B 1 131 ? 29.585 54.379 83.442 1.00 29.42 109 ASP B C 1
ATOM 2962 O O . ASP B 1 131 ? 29.199 54.286 84.608 1.00 29.95 109 ASP B O 1
ATOM 2967 N N . ALA B 1 132 ? 29.787 53.317 82.672 1.00 28.83 110 ALA B N 1
ATOM 2968 C CA . ALA B 1 132 ? 29.517 51.978 83.187 1.00 28.54 110 ALA B CA 1
ATOM 2969 C C . ALA B 1 132 ? 30.392 51.644 84.393 1.00 26.22 110 ALA B C 1
ATOM 2970 O O . ALA B 1 132 ? 29.933 51.032 85.361 1.00 24.33 110 ALA B O 1
ATOM 2972 N N . SER B 1 133 ? 31.656 52.047 84.335 1.00 27.39 111 SER B N 1
ATOM 2973 C CA . SER B 1 133 ? 32.565 51.791 85.442 1.00 24.58 111 SER B CA 1
ATOM 2974 C C . SER B 1 133 ? 32.140 52.552 86.699 1.00 23.77 111 SER B C 1
ATOM 2975 O O . SER B 1 133 ? 32.357 52.088 87.812 1.00 25.08 111 SER B O 1
ATOM 2978 N N . ALA B 1 134 ? 31.554 53.729 86.521 1.00 24.85 112 ALA B N 1
ATOM 2979 C CA . ALA B 1 134 ? 31.066 54.494 87.662 1.00 24.59 112 ALA B CA 1
ATOM 2980 C C . ALA B 1 134 ? 29.867 53.795 88.293 1.00 25.17 112 ALA B C 1
ATOM 2981 O O . ALA B 1 134 ? 29.760 53.711 89.511 1.00 24.04 112 ALA B O 1
ATOM 2983 N N . VAL B 1 135 ? 28.959 53.298 87.463 1.00 23.94 113 VAL B N 1
ATOM 2984 C CA . VAL B 1 135 ? 27.815 52.556 87.985 1.00 25.95 113 VAL B CA 1
ATOM 2985 C C . VAL B 1 135 ? 28.293 51.359 88.821 1.00 24.04 113 VAL B C 1
ATOM 2986 O O . VAL B 1 135 ? 27.896 51.199 89.975 1.00 25.07 113 VAL B O 1
ATOM 2990 N N . LEU B 1 136 ? 29.169 50.544 88.235 1.00 27.27 114 LEU B N 1
ATOM 2991 C CA . LEU B 1 136 ? 29.629 49.305 88.871 1.00 24.87 114 LEU B CA 1
ATOM 2992 C C . LEU B 1 136 ? 30.520 49.528 90.090 1.00 21.47 114 LEU B C 1
ATOM 2993 O O . LEU B 1 136 ? 30.364 48.850 91.109 1.00 20.78 114 LEU B O 1
ATOM 2998 N N . SER B 1 137 ? 31.458 50.466 89.999 1.00 22.13 115 SER B N 1
ATOM 2999 C CA . SER B 1 137 ? 32.336 50.728 91.141 1.00 21.09 115 SER B CA 1
ATOM 3000 C C . SER B 1 137 ? 31.526 51.194 92.349 1.00 22.46 115 SER B C 1
ATOM 3001 O O . SER B 1 137 ? 31.811 50.811 93.490 1.00 21.39 115 SER B O 1
ATOM 3004 N N . GLY B 1 138 ? 30.512 52.018 92.104 1.00 22.58 116 GLY B N 1
ATOM 3005 C CA . GLY B 1 138 ? 29.615 52.417 93.179 1.00 21.59 116 GLY B CA 1
ATOM 3006 C C . GLY B 1 138 ? 28.850 51.219 93.723 1.00 18.46 116 GLY B C 1
ATOM 3007 O O . GLY B 1 138 ? 28.738 51.028 94.936 1.00 19.87 116 GLY B O 1
ATOM 3008 N N . ASP B 1 139 ? 28.321 50.401 92.821 1.00 23.41 117 ASP B N 1
ATOM 3009 C CA . ASP B 1 139 ? 27.569 49.212 93.233 1.00 21.86 117 ASP B CA 1
ATOM 3010 C C . ASP B 1 139 ? 28.413 48.283 94.116 1.00 22.55 117 ASP B C 1
ATOM 3011 O O . ASP B 1 139 ? 27.927 47.763 95.134 1.00 21.24 117 ASP B O 1
ATOM 3016 N N . ALA B 1 140 ? 29.676 48.099 93.742 1.00 21.41 118 ALA B N 1
ATOM 3017 C CA . ALA B 1 140 ? 30.561 47.194 94.475 1.00 20.17 118 ALA B CA 1
ATOM 3018 C C . ALA B 1 140 ? 30.937 47.782 95.826 1.00 20.56 118 ALA B C 1
ATOM 3019 O O . ALA B 1 140 ? 31.101 47.052 96.809 1.00 20.63 118 ALA B O 1
ATOM 3021 N N . LEU B 1 141 ? 31.079 49.106 95.877 1.00 17.46 119 LEU B N 1
ATOM 3022 C CA . LEU B 1 141 ? 31.427 49.757 97.138 1.00 18.72 119 LEU B CA 1
ATOM 3023 C C . LEU B 1 141 ? 30.305 49.649 98.162 1.00 19.14 119 LEU B C 1
ATOM 3024 O O . LEU B 1 141 ? 30.569 49.499 99.358 1.00 20.55 119 LEU B O 1
ATOM 3029 N N . GLN B 1 142 ? 29.051 49.723 97.715 1.00 18.59 120 GLN B N 1
ATOM 3030 C CA . GLN B 1 142 ? 27.956 49.555 98.669 1.00 19.65 120 GLN B CA 1
ATOM 3031 C C . GLN B 1 142 ? 27.994 48.152 99.284 1.00 20.59 120 GLN B C 1
ATOM 3032 O O . GLN B 1 142 ? 27.878 47.991 100.501 1.00 22.00 120 GLN B O 1
ATOM 3038 N N . ALA B 1 143 ? 28.166 47.138 98.440 1.00 18.28 121 ALA B N 1
ATOM 3039 C CA . ALA B 1 143 ? 28.283 45.770 98.936 1.00 22.01 121 ALA B CA 1
ATOM 3040 C C . ALA B 1 143 ? 29.457 45.645 99.907 1.00 23.09 121 ALA B C 1
ATOM 3041 O O . ALA B 1 143 ? 29.355 44.975 100.934 1.00 22.50 121 ALA B O 1
ATOM 3043 N N . LEU B 1 144 ? 30.564 46.308 99.580 1.00 20.38 122 LEU B N 1
ATOM 3044 C CA . LEU B 1 144 ? 31.780 46.210 100.393 1.00 22.42 122 LEU B CA 1
ATOM 3045 C C . LEU B 1 144 ? 31.557 46.717 101.820 1.00 25.27 122 LEU B C 1
ATOM 3046 O O . LEU B 1 144 ? 32.113 46.163 102.776 1.00 23.84 122 LEU B O 1
ATOM 3051 N N . ALA B 1 145 ? 30.739 47.759 101.966 1.00 19.46 123 ALA B N 1
ATOM 3052 C CA . ALA B 1 145 ? 30.451 48.313 103.288 1.00 19.33 123 ALA B CA 1
ATOM 3053 C C . ALA B 1 145 ? 29.922 47.234 104.228 1.00 26.39 123 ALA B C 1
ATOM 3054 O O . ALA B 1 145 ? 30.310 47.158 105.399 1.00 23.52 123 ALA B O 1
ATOM 3056 N N . PHE B 1 146 ? 29.033 46.395 103.704 1.00 24.54 124 PHE B N 1
ATOM 3057 C CA . PHE B 1 146 ? 28.382 45.377 104.526 1.00 25.80 124 PHE B CA 1
ATOM 3058 C C . PHE B 1 146 ? 29.295 44.186 104.770 1.00 25.66 124 PHE B C 1
ATOM 3059 O O . PHE B 1 146 ? 29.262 43.583 105.850 1.00 24.86 124 PHE B O 1
ATOM 3067 N N . GLU B 1 147 ? 30.125 43.860 103.780 1.00 25.10 125 GLU B N 1
ATOM 3068 C CA . GLU B 1 147 ? 31.151 42.840 103.978 1.00 25.11 125 GLU B CA 1
ATOM 3069 C C . GLU B 1 147 ? 32.076 43.231 105.125 1.00 29.46 125 GLU B C 1
ATOM 3070 O O . GLU B 1 147 ? 32.387 42.407 105.986 1.00 29.85 125 GLU B O 1
ATOM 3076 N N . ILE B 1 148 ? 32.503 44.491 105.139 1.00 27.08 126 ILE B N 1
ATOM 3077 C CA . ILE B 1 148 ? 33.418 44.977 106.175 1.00 23.81 126 ILE B CA 1
ATOM 3078 C C . ILE B 1 148 ? 32.794 44.866 107.565 1.00 26.24 126 ILE B C 1
ATOM 3079 O O . ILE B 1 148 ? 33.424 44.368 108.503 1.00 28.86 126 ILE B O 1
ATOM 3084 N N . LEU B 1 149 ? 31.549 45.315 107.696 1.00 23.76 127 LEU B N 1
ATOM 3085 C CA . LEU B 1 149 ? 30.873 45.300 108.995 1.00 25.54 127 LEU B CA 1
ATOM 3086 C C . LEU B 1 149 ? 30.612 43.894 109.523 1.00 31.12 127 LEU B C 1
ATOM 3087 O O . LEU B 1 149 ? 30.467 43.693 110.731 1.00 32.19 127 LEU B O 1
ATOM 3092 N N . SER B 1 150 ? 30.542 42.924 108.619 1.00 29.26 128 SER B N 1
ATOM 3093 C CA . SER B 1 150 ? 30.200 41.559 109.005 1.00 32.20 128 SER B CA 1
ATOM 3094 C C . SER B 1 150 ? 31.365 40.818 109.667 1.00 38.09 128 SER B C 1
ATOM 3095 O O . SER B 1 150 ? 31.152 39.865 110.416 1.00 41.70 128 SER B O 1
ATOM 3098 N N . GLU B 1 151 ? 32.589 41.259 109.392 1.00 36.16 129 GLU B N 1
ATOM 3099 C CA . GLU B 1 151 ? 33.789 40.543 109.837 1.00 39.75 129 GLU B CA 1
ATOM 3100 C C . GLU B 1 151 ? 34.072 40.635 111.339 1.00 43.89 129 GLU B C 1
ATOM 3101 O O . GLU B 1 151 ? 33.787 41.643 111.985 1.00 36.51 129 GLU B O 1
ATOM 3107 N N . GLU B 1 152 ? 34.665 39.576 111.885 1.00 43.34 130 GLU B N 1
ATOM 3108 C CA . GLU B 1 152 ? 34.971 39.508 113.312 1.00 39.05 130 GLU B CA 1
ATOM 3109 C C . GLU B 1 152 ? 35.939 40.602 113.779 1.00 42.29 130 GLU B C 1
ATOM 3110 O O . GLU B 1 152 ? 35.891 41.034 114.935 1.00 41.92 130 GLU B O 1
ATOM 3112 N N . LYS B 1 153 ? 36.822 41.033 112.880 1.00 43.99 131 LYS B N 1
ATOM 3113 C CA . LYS B 1 153 ? 37.723 42.162 113.129 1.00 48.35 131 LYS B CA 1
ATOM 3114 C C . LYS B 1 153 ? 37.013 43.365 113.752 1.00 38.87 131 LYS B C 1
ATOM 3115 O O . LYS B 1 153 ? 37.628 44.150 114.470 1.00 41.53 131 LYS B O 1
ATOM 3121 N N . ILE B 1 154 ? 35.727 43.518 113.444 1.00 36.30 132 ILE B N 1
ATOM 3122 C CA . ILE B 1 154 ? 34.937 44.664 113.902 1.00 30.94 132 ILE B CA 1
ATOM 3123 C C . ILE B 1 154 ? 34.627 44.578 115.384 1.00 34.24 132 ILE B C 1
ATOM 3124 O O . ILE B 1 154 ? 34.911 45.508 116.140 1.00 35.27 132 ILE B O 1
ATOM 3129 N N . HIS B 1 155 ? 34.040 43.458 115.792 1.00 34.52 133 HIS B N 1
ATOM 3130 C CA . HIS B 1 155 ? 33.737 43.221 117.203 1.00 38.11 133 HIS B CA 1
ATOM 3131 C C . HIS B 1 155 ? 33.457 41.746 117.421 1.00 41.58 133 HIS B C 1
ATOM 3132 O O . HIS B 1 155 ? 32.762 41.118 116.627 1.00 38.72 133 HIS B O 1
ATOM 3139 N N . THR B 1 156 ? 33.997 41.193 118.502 1.00 44.29 134 THR B N 1
ATOM 3140 C CA . THR B 1 156 ? 33.802 39.781 118.803 1.00 48.06 134 THR B CA 1
ATOM 3141 C C . THR B 1 156 ? 32.329 39.481 119.065 1.00 48.31 134 THR B C 1
ATOM 3142 O O . THR B 1 156 ? 31.830 38.423 118.689 1.00 50.04 134 THR B O 1
ATOM 3146 N N . ASP B 1 157 ? 31.634 40.431 119.687 1.00 43.97 135 ASP B N 1
ATOM 3147 C CA . ASP B 1 157 ? 30.203 40.304 119.943 1.00 41.58 135 ASP B CA 1
ATOM 3148 C C . ASP B 1 157 ? 29.427 40.402 118.635 1.00 42.08 135 ASP B C 1
ATOM 3149 O O . ASP B 1 157 ? 29.461 41.441 117.967 1.00 40.67 135 ASP B O 1
ATOM 3154 N N . PRO B 1 158 ? 28.710 39.324 118.276 1.00 47.06 136 PRO B N 1
ATOM 3155 C CA . PRO B 1 158 ? 27.916 39.268 117.042 1.00 44.84 136 PRO B CA 1
ATOM 3156 C C . PRO B 1 158 ? 26.760 40.265 117.021 1.00 47.60 136 PRO B C 1
ATOM 3157 O O . PRO B 1 158 ? 26.363 40.713 115.943 1.00 41.79 136 PRO B O 1
ATOM 3161 N N . HIS B 1 159 ? 26.225 40.608 118.189 1.00 44.47 137 HIS B N 1
ATOM 3162 C CA . HIS B 1 159 ? 25.125 41.565 118.247 1.00 42.60 137 HIS B CA 1
ATOM 3163 C C . HIS B 1 159 ? 25.591 42.970 117.906 1.00 33.47 137 HIS B C 1
ATOM 3164 O O . HIS B 1 159 ? 24.839 43.750 117.335 1.00 37.41 137 HIS B O 1
ATOM 3171 N N . VAL B 1 160 ? 26.829 43.294 118.263 1.00 32.79 138 VAL B N 1
ATOM 3172 C CA . VAL B 1 160 ? 27.399 44.581 117.887 1.00 38.79 138 VAL B CA 1
ATOM 3173 C C . VAL B 1 160 ? 27.415 44.703 116.372 1.00 35.86 138 VAL B C 1
ATOM 3174 O O . VAL B 1 160 ? 26.951 45.702 115.814 1.00 31.39 138 VAL B O 1
ATOM 3178 N N . ARG B 1 161 ? 27.928 43.666 115.712 1.00 29.76 139 ARG B N 1
ATOM 3179 C CA . ARG B 1 161 ? 28.028 43.662 114.254 1.00 30.43 139 ARG B CA 1
ATOM 3180 C C . ARG B 1 161 ? 26.666 43.729 113.574 1.00 33.90 139 ARG B C 1
ATOM 3181 O O . ARG B 1 161 ? 26.489 44.474 112.614 1.00 33.12 139 ARG B O 1
ATOM 3189 N N . LEU B 1 162 ? 25.708 42.947 114.065 1.00 34.31 140 LEU B N 1
ATOM 3190 C CA . LEU B 1 162 ? 24.348 42.986 113.531 1.00 32.11 140 LEU B CA 1
ATOM 3191 C C . LEU B 1 162 ? 23.683 44.353 113.709 1.00 29.39 140 LEU B C 1
ATOM 3192 O O . LEU B 1 162 ? 22.997 44.836 112.809 1.00 32.42 140 LEU B O 1
ATOM 3197 N N . GLU B 1 163 ? 23.865 44.960 114.878 1.00 29.75 141 GLU B N 1
ATOM 3198 C CA . GLU B 1 163 ? 23.300 46.283 115.131 1.00 30.14 141 GLU B CA 1
ATOM 3199 C C . GLU B 1 163 ? 23.876 47.313 114.161 1.00 29.83 141 GLU B C 1
ATOM 3200 O O . GLU B 1 163 ? 23.153 48.179 113.659 1.00 24.95 141 GLU B O 1
ATOM 3206 N N . LEU B 1 164 ? 25.177 47.212 113.897 1.00 29.04 142 LEU B N 1
ATOM 3207 C CA . LEU B 1 164 ? 25.832 48.113 112.948 1.00 32.22 142 LEU B CA 1
ATOM 3208 C C . LEU B 1 164 ? 25.272 47.911 111.546 1.00 26.58 142 LEU B C 1
ATOM 3209 O O . LEU B 1 164 ? 24.937 48.876 110.851 1.00 25.30 142 LEU B O 1
ATOM 3214 N N . ILE B 1 165 ? 25.174 46.650 111.136 1.00 21.07 143 ILE B N 1
ATOM 3215 C CA . ILE B 1 165 ? 24.651 46.309 109.816 1.00 29.61 143 ILE B CA 1
ATOM 3216 C C . ILE B 1 165 ? 23.206 46.785 109.620 1.00 30.14 143 ILE B C 1
ATOM 3217 O O . ILE B 1 165 ? 22.884 47.413 108.610 1.00 25.31 143 ILE B O 1
ATOM 3222 N N . GLN B 1 166 ? 22.333 46.494 110.580 1.00 25.12 144 GLN B N 1
ATOM 3223 C CA . GLN B 1 166 ? 20.959 46.979 110.476 1.00 28.54 144 GLN B CA 1
ATOM 3224 C C . GLN B 1 166 ? 20.900 48.503 110.391 1.00 25.16 144 GLN B C 1
ATOM 3225 O O . GLN B 1 166 ? 20.193 49.061 109.548 1.00 24.80 144 GLN B O 1
ATOM 3231 N N . ALA B 1 167 ? 21.652 49.169 111.263 1.00 25.97 145 ALA B N 1
ATOM 3232 C CA . ALA B 1 167 ? 21.693 50.631 111.272 1.00 28.22 145 ALA B CA 1
ATOM 3233 C C . ALA B 1 167 ? 22.216 51.184 109.953 1.00 25.72 145 ALA B C 1
ATOM 3234 O O . ALA B 1 167 ? 21.673 52.147 109.423 1.00 23.30 145 ALA B O 1
ATOM 3236 N N . LEU B 1 168 ? 23.275 50.580 109.416 1.00 22.70 146 LEU B N 1
ATOM 3237 C CA . LEU B 1 168 ? 23.805 51.051 108.143 1.00 21.49 146 LEU B CA 1
ATOM 3238 C C . LEU B 1 168 ? 22.809 50.874 106.986 1.00 22.38 146 LEU B C 1
ATOM 3239 O O . LEU B 1 168 ? 22.656 51.770 106.151 1.00 25.19 146 LEU B O 1
ATOM 3244 N N . ALA B 1 169 ? 22.131 49.727 106.933 1.00 21.14 147 ALA B N 1
ATOM 3245 C CA . ALA B 1 169 ? 21.209 49.448 105.827 1.00 22.62 147 ALA B CA 1
ATOM 3246 C C . ALA B 1 169 ? 20.034 50.413 105.838 1.00 29.11 147 ALA B C 1
ATOM 3247 O O . ALA B 1 169 ? 19.596 50.898 104.791 1.00 24.85 147 ALA B O 1
ATOM 3249 N N . ILE B 1 170 ? 19.529 50.696 107.033 1.00 26.30 148 ILE B N 1
ATOM 3250 C CA . ILE B 1 170 ? 18.460 51.676 107.182 1.00 25.60 148 ILE B CA 1
ATOM 3251 C C . ILE B 1 170 ? 18.960 53.073 106.807 1.00 25.53 148 ILE B C 1
ATOM 3252 O O . ILE B 1 170 ? 18.298 53.802 106.061 1.00 26.48 148 ILE B O 1
ATOM 3257 N N . ALA B 1 171 ? 20.147 53.430 107.289 1.00 22.80 149 ALA B N 1
ATOM 3258 C CA . ALA B 1 171 ? 20.716 54.751 107.000 1.00 20.85 149 ALA B CA 1
ATOM 3259 C C . ALA B 1 171 ? 21.064 54.956 105.523 1.00 22.92 149 ALA B C 1
ATOM 3260 O O . ALA B 1 171 ? 21.188 56.094 105.057 1.00 24.06 149 ALA B O 1
ATOM 3262 N N . SER B 1 172 ? 21.238 53.861 104.796 1.00 21.91 150 SER B N 1
ATOM 3263 C CA . SER B 1 172 ? 21.731 53.946 103.423 1.00 23.70 150 SER B CA 1
ATOM 3264 C C . SER B 1 172 ? 20.636 53.907 102.353 1.00 23.99 150 SER B C 1
ATOM 3265 O O . SER B 1 172 ? 20.846 54.392 101.242 1.00 23.63 150 SER B O 1
ATOM 3268 N N . GLY B 1 173 ? 19.478 53.339 102.686 1.00 23.98 151 GLY B N 1
ATOM 3269 C CA . GLY B 1 173 ? 18.483 53.001 101.679 1.00 24.32 151 GLY B CA 1
ATOM 3270 C C . GLY B 1 173 ? 17.357 54.009 101.514 1.00 23.89 151 GLY B C 1
ATOM 3271 O O . GLY B 1 173 ? 17.548 55.204 101.704 1.00 23.62 151 GLY B O 1
ATOM 3272 N N . LYS B 1 174 ? 16.174 53.507 101.171 1.00 24.14 152 LYS B N 1
ATOM 3273 C CA . LYS B 1 174 ? 15.004 54.347 100.898 1.00 25.42 152 LYS B CA 1
ATOM 3274 C C . LYS B 1 174 ? 14.570 55.182 102.110 1.00 26.75 152 LYS B C 1
ATOM 3275 O O . LYS B 1 174 ? 13.908 56.210 101.964 1.00 26.44 152 LYS B O 1
ATOM 3281 N N . ASP B 1 175 ? 14.923 54.722 103.305 1.00 27.21 153 ASP B N 1
ATOM 3282 C CA . ASP B 1 175 ? 14.592 55.438 104.537 1.00 28.20 153 ASP B CA 1
ATOM 3283 C C . ASP B 1 175 ? 15.807 56.174 105.094 1.00 28.35 153 ASP B C 1
ATOM 3284 O O . ASP B 1 175 ? 15.834 56.598 106.258 1.00 30.35 153 ASP B O 1
ATOM 3289 N N . GLY B 1 176 ? 16.808 56.332 104.240 1.00 25.40 154 GLY B N 1
ATOM 3290 C CA . GLY B 1 176 ? 18.010 57.053 104.598 1.00 26.91 154 GLY B CA 1
ATOM 3291 C C . GLY B 1 176 ? 18.570 57.817 103.417 1.00 28.13 154 GLY B C 1
ATOM 3292 O O . GLY B 1 176 ? 17.837 58.532 102.718 1.00 25.41 154 GLY B O 1
ATOM 3293 N N A MET B 1 177 ? 19.866 57.650 103.185 0.56 20.49 155 MET B N 1
ATOM 3294 N N B MET B 1 177 ? 19.868 57.646 103.192 0.44 21.03 155 MET B N 1
ATOM 3295 C CA A MET B 1 177 ? 20.599 58.425 102.188 0.56 22.00 155 MET B CA 1
ATOM 3296 C CA B MET B 1 177 ? 20.615 58.397 102.188 0.44 21.95 155 MET B CA 1
ATOM 3297 C C A MET B 1 177 ? 19.971 58.431 100.783 0.56 22.44 155 MET B C 1
ATOM 3298 C C B MET B 1 177 ? 19.961 58.426 100.799 0.44 22.50 155 MET B C 1
ATOM 3299 O O A MET B 1 177 ? 19.788 59.493 100.187 0.56 22.73 155 MET B O 1
ATOM 3300 O O B MET B 1 177 ? 19.754 59.498 100.230 0.44 22.76 155 MET B O 1
ATOM 3309 N N . VAL B 1 178 ? 19.649 57.254 100.253 1.00 22.86 156 VAL B N 1
ATOM 3310 C CA . VAL B 1 178 ? 19.057 57.184 98.905 1.00 21.55 156 VAL B CA 1
ATOM 3311 C C . VAL B 1 178 ? 17.678 57.842 98.879 1.00 21.09 156 VAL B C 1
ATOM 3312 O O . VAL B 1 178 ? 17.315 58.523 97.919 1.00 22.16 156 VAL B O 1
ATOM 3316 N N . GLY B 1 179 ? 16.909 57.654 99.947 1.00 21.76 157 GLY B N 1
ATOM 3317 C CA . GLY B 1 179 ? 15.648 58.363 100.066 1.00 23.65 157 GLY B CA 1
ATOM 3318 C C . GLY B 1 179 ? 15.856 59.873 100.007 1.00 28.43 157 GLY B C 1
ATOM 3319 O O . GLY B 1 179 ? 15.062 60.604 99.410 1.00 25.54 157 GLY B O 1
ATOM 3320 N N . GLY B 1 180 ? 16.935 60.345 100.622 1.00 27.66 158 GLY B N 1
ATOM 3321 C CA . GLY B 1 180 ? 17.246 61.765 100.615 1.00 23.50 158 GLY B CA 1
ATOM 3322 C C . GLY B 1 180 ? 17.634 62.233 99.228 1.00 23.46 158 GLY B C 1
ATOM 3323 O O . GLY B 1 180 ? 17.206 63.298 98.774 1.00 25.21 158 GLY B O 1
ATOM 3324 N N A GLN B 1 181 ? 18.446 61.441 98.537 0.43 22.94 159 GLN B N 1
ATOM 3325 N N B GLN B 1 181 ? 18.457 61.422 98.560 0.57 22.42 159 GLN B N 1
ATOM 3326 C CA A GLN B 1 181 ? 18.837 61.790 97.180 0.43 26.74 159 GLN B CA 1
ATOM 3327 C CA B GLN B 1 181 ? 18.866 61.669 97.180 0.57 26.99 159 GLN B CA 1
ATOM 3328 C C A GLN B 1 181 ? 17.628 61.824 96.255 0.43 27.01 159 GLN B C 1
ATOM 3329 C C B GLN B 1 181 ? 17.651 61.800 96.272 0.57 27.20 159 GLN B C 1
ATOM 3330 O O A GLN B 1 181 ? 17.581 62.621 95.318 0.43 26.77 159 GLN B O 1
ATOM 3331 O O B GLN B 1 181 ? 17.626 62.634 95.367 0.57 26.30 159 GLN B O 1
ATOM 3342 N N . ALA B 1 182 ? 16.649 60.966 96.529 1.00 25.97 160 ALA B N 1
ATOM 3343 C CA . ALA B 1 182 ? 15.419 60.958 95.740 1.00 27.20 160 ALA B CA 1
ATOM 3344 C C . ALA B 1 182 ? 14.616 62.237 95.935 1.00 29.91 160 ALA B C 1
ATOM 3345 O O . ALA B 1 182 ? 14.082 62.778 94.973 1.00 28.15 160 ALA B O 1
ATOM 3347 N N . ILE B 1 183 ? 14.507 62.704 97.179 1.00 27.70 161 ILE B N 1
ATOM 3348 C CA . ILE B 1 183 ? 13.790 63.950 97.450 1.00 26.40 161 ILE B CA 1
ATOM 3349 C C . ILE B 1 183 ? 14.481 65.112 96.739 1.00 27.06 161 ILE B C 1
ATOM 3350 O O . ILE B 1 183 ? 13.825 65.976 96.157 1.00 27.22 161 ILE B O 1
ATOM 3355 N N . ASP B 1 184 ? 15.810 65.108 96.756 1.00 25.46 162 ASP B N 1
ATOM 3356 C CA . ASP B 1 184 ? 16.572 66.153 96.079 1.00 28.74 162 ASP B CA 1
ATOM 3357 C C . ASP B 1 184 ? 16.314 66.106 94.574 1.00 28.98 162 ASP B C 1
ATOM 3358 O O . ASP B 1 184 ? 16.065 67.133 93.936 1.00 30.40 162 ASP B O 1
ATOM 3363 N N . LEU B 1 185 ? 16.361 64.905 94.009 1.00 26.28 163 LEU B N 1
ATOM 3364 C CA . LEU B 1 185 ? 16.043 64.720 92.592 1.00 24.57 163 LEU B CA 1
ATOM 3365 C C . LEU B 1 185 ? 14.625 65.198 92.260 1.00 28.01 163 LEU B C 1
ATOM 3366 O O . LEU B 1 185 ? 14.396 65.835 91.225 1.00 32.02 163 LEU B O 1
ATOM 3371 N N . ALA B 1 186 ? 13.675 64.901 93.142 1.00 24.21 164 ALA B N 1
ATOM 3372 C CA . ALA B 1 186 ? 12.305 65.367 92.956 1.00 29.04 164 ALA B CA 1
ATOM 3373 C C . ALA B 1 186 ? 12.227 66.896 92.953 1.00 32.14 164 ALA B C 1
ATOM 3374 O O . ALA B 1 186 ? 11.488 67.487 92.167 1.00 30.15 164 ALA B O 1
ATOM 3376 N N . ALA B 1 187 ? 12.995 67.532 93.832 1.00 27.89 165 ALA B N 1
ATOM 3377 C CA . ALA B 1 187 ? 13.023 68.992 93.895 1.00 29.44 165 ALA B CA 1
ATOM 3378 C C . ALA B 1 187 ? 13.563 69.580 92.599 1.00 28.60 165 ALA B C 1
ATOM 3379 O O . ALA B 1 187 ? 13.051 70.578 92.089 1.00 28.48 165 ALA B O 1
ATOM 3381 N N . GLU B 1 188 ? 14.608 68.955 92.072 1.00 31.11 166 GLU B N 1
ATOM 3382 C CA . GLU B 1 188 ? 15.291 69.474 90.895 1.00 35.98 166 GLU B CA 1
ATOM 3383 C C . GLU B 1 188 ? 14.474 69.298 89.621 1.00 36.03 166 GLU B C 1
ATOM 3384 O O . GLU B 1 188 ? 14.645 70.048 88.662 1.00 40.09 166 GLU B O 1
ATOM 3390 N N . THR B 1 189 ? 13.569 68.323 89.625 1.00 33.02 167 THR B N 1
ATOM 3391 C CA . THR B 1 189 ? 12.771 68.032 88.436 1.00 29.54 167 THR B CA 1
ATOM 3392 C C . THR B 1 189 ? 11.309 68.426 88.604 1.00 37.66 167 THR B C 1
ATOM 3393 O O . THR B 1 189 ? 10.440 67.938 87.879 1.00 41.85 167 THR B O 1
ATOM 3397 N N . SER B 1 190 ? 11.042 69.315 89.559 1.00 28.44 168 SER B N 1
ATOM 3398 C CA . SER B 1 190 ? 9.707 69.876 89.735 1.00 29.67 168 SER B CA 1
ATOM 3399 C C . SER B 1 190 ? 9.747 71.401 89.719 1.00 37.91 168 SER B C 1
ATOM 3400 O O . SER B 1 190 ? 10.749 72.006 90.093 1.00 40.36 168 SER B O 1
ATOM 3403 N N . THR B 1 191 ? 8.643 72.014 89.303 1.00 38.99 169 THR B N 1
ATOM 3404 C CA . THR B 1 191 ? 8.531 73.466 89.272 1.00 33.84 169 THR B CA 1
ATOM 3405 C C . THR B 1 191 ? 7.910 74.014 90.558 1.00 36.33 169 THR B C 1
ATOM 3406 O O . THR B 1 191 ? 7.755 75.223 90.714 1.00 35.52 169 THR B O 1
ATOM 3410 N N . VAL B 1 192 ? 7.562 73.120 91.479 1.00 32.83 170 VAL B N 1
ATOM 3411 C CA . VAL B 1 192 ? 6.940 73.528 92.733 1.00 35.20 170 VAL B CA 1
ATOM 3412 C C . VAL B 1 192 ? 8.014 73.590 93.808 1.00 34.38 170 VAL B C 1
ATOM 3413 O O . VAL B 1 192 ? 8.629 72.581 94.114 1.00 30.65 170 VAL B O 1
ATOM 3417 N N . PRO B 1 193 ? 8.258 74.786 94.363 1.00 34.02 171 PRO B N 1
ATOM 3418 C CA . PRO B 1 193 ? 9.282 74.961 95.400 1.00 35.11 171 PRO B CA 1
ATOM 3419 C C . PRO B 1 193 ? 8.910 74.218 96.679 1.00 31.37 171 PRO B C 1
ATOM 3420 O O . PRO B 1 193 ? 7.772 74.307 97.131 1.00 34.27 171 PRO B O 1
ATOM 3424 N N . PHE B 1 194 ? 9.857 73.491 97.254 1.00 28.40 172 PHE B N 1
ATOM 3425 C CA . PHE B 1 194 ? 9.582 72.751 98.477 1.00 27.55 172 PHE B CA 1
ATOM 3426 C C . PHE B 1 194 ? 9.475 73.714 99.659 1.00 35.93 172 PHE B C 1
ATOM 3427 O O . PHE B 1 194 ? 9.914 74.859 99.567 1.00 33.51 172 PHE B O 1
ATOM 3435 N N . ASP B 1 195 ? 8.868 73.256 100.752 1.00 30.03 173 ASP B N 1
ATOM 3436 C CA . ASP B 1 195 ? 8.725 74.080 101.946 1.00 30.40 173 ASP B CA 1
ATOM 3437 C C . ASP B 1 195 ? 9.748 73.685 103.000 1.00 28.13 173 ASP B C 1
ATOM 3438 O O . ASP B 1 195 ? 10.531 72.751 102.803 1.00 28.95 173 ASP B O 1
ATOM 3443 N N . LEU B 1 196 ? 9.734 74.394 104.123 1.00 30.16 174 LEU B N 1
ATOM 3444 C CA . LEU B 1 196 ? 10.686 74.117 105.201 1.00 34.93 174 LEU B CA 1
ATOM 3445 C C . LEU B 1 196 ? 10.619 72.681 105.764 1.00 27.53 174 LEU B C 1
ATOM 3446 O O . LEU B 1 196 ? 11.653 72.040 105.922 1.00 29.43 174 LEU B O 1
ATOM 3451 N N . PRO B 1 197 ? 9.408 72.171 106.075 1.00 34.35 175 PRO B N 1
ATOM 3452 C CA . PRO B 1 197 ? 9.321 70.765 106.496 1.00 32.48 175 PRO B CA 1
ATOM 3453 C C . PRO B 1 197 ? 9.932 69.760 105.508 1.00 30.58 175 PRO B C 1
ATOM 3454 O O . PRO B 1 197 ? 10.562 68.792 105.939 1.00 28.72 175 PRO B O 1
ATOM 3458 N N . THR B 1 198 ? 9.751 69.977 104.208 1.00 31.48 176 THR B N 1
ATOM 3459 C CA . THR B 1 198 ? 10.225 69.006 103.225 1.00 29.72 176 THR B CA 1
ATOM 3460 C C . THR B 1 198 ? 11.746 69.045 103.052 1.00 29.54 176 THR B C 1
ATOM 3461 O O . THR B 1 198 ? 12.392 68.000 102.957 1.00 28.50 176 THR B O 1
ATOM 3465 N N . ILE B 1 199 ? 12.333 70.237 103.024 1.00 26.80 177 ILE B N 1
ATOM 3466 C CA . ILE B 1 199 ? 13.782 70.296 102.866 1.00 23.07 177 ILE B CA 1
ATOM 3467 C C . ILE B 1 199 ? 14.470 69.912 104.172 1.00 25.78 177 ILE B C 1
ATOM 3468 O O . ILE B 1 199 ? 15.642 69.547 104.181 1.00 30.73 177 ILE B O 1
ATOM 3473 N N . THR B 1 200 ? 13.730 69.986 105.270 1.00 28.96 178 THR B N 1
ATOM 3474 C CA . THR B 1 200 ? 14.241 69.495 106.538 1.00 28.68 178 THR B CA 1
ATOM 3475 C C . THR B 1 200 ? 14.313 67.971 106.486 1.00 30.23 178 THR B C 1
ATOM 3476 O O . THR B 1 200 ? 15.325 67.380 106.861 1.00 24.99 178 THR B O 1
ATOM 3480 N N . ARG B 1 201 ? 13.246 67.335 106.005 1.00 29.14 179 ARG B N 1
ATOM 3481 C CA . ARG B 1 201 ? 13.271 65.885 105.833 1.00 29.75 179 ARG B CA 1
ATOM 3482 C C . ARG B 1 201 ? 14.338 65.507 104.824 1.00 26.87 179 ARG B C 1
ATOM 3483 O O . ARG B 1 201 ? 15.028 64.503 104.988 1.00 26.17 179 ARG B O 1
ATOM 3491 N N . LEU B 1 202 ? 14.457 66.305 103.767 1.00 23.64 180 LEU B N 1
ATOM 3492 C CA . LEU B 1 202 ? 15.497 66.082 102.765 1.00 24.54 180 LEU B CA 1
ATOM 3493 C C . LEU B 1 202 ? 16.891 65.994 103.401 1.00 26.15 180 LEU B C 1
ATOM 3494 O O . LEU B 1 202 ? 17.634 65.035 103.154 1.00 24.68 180 LEU B O 1
ATOM 3499 N N . GLN B 1 203 ? 17.242 66.983 104.219 1.00 23.65 181 GLN B N 1
ATOM 3500 C CA . GLN B 1 203 ? 18.541 66.968 104.895 1.00 26.25 181 GLN B CA 1
ATOM 3501 C C . GLN B 1 203 ? 18.683 65.770 105.825 1.00 24.09 181 GLN B C 1
ATOM 3502 O O . GLN B 1 203 ? 19.708 65.094 105.805 1.00 27.51 181 GLN B O 1
ATOM 3508 N N . GLN B 1 204 ? 17.669 65.531 106.655 1.00 25.61 182 GLN B N 1
ATOM 3509 C CA . GLN B 1 204 ? 17.701 64.415 107.607 1.00 26.46 182 GLN B CA 1
ATOM 3510 C C . GLN B 1 204 ? 18.063 63.098 106.921 1.00 26.24 182 GLN B C 1
ATOM 3511 O O . GLN B 1 204 ? 18.806 62.277 107.468 1.00 26.77 182 GLN B O 1
ATOM 3517 N N . LEU B 1 205 ? 17.542 62.904 105.715 1.00 24.26 183 LEU B N 1
ATOM 3518 C CA . LEU B 1 205 ? 17.813 61.683 104.968 1.00 21.60 183 LEU B CA 1
ATOM 3519 C C . LEU B 1 205 ? 19.103 61.748 104.147 1.00 28.10 183 LEU B C 1
ATOM 3520 O O . LEU B 1 205 ? 19.938 60.841 104.219 1.00 26.81 183 LEU B O 1
ATOM 3525 N N . LYS B 1 206 ? 19.258 62.814 103.365 1.00 25.16 184 LYS B N 1
ATOM 3526 C CA . LYS B 1 206 ? 20.358 62.910 102.405 1.00 23.79 184 LYS B CA 1
ATOM 3527 C C . LYS B 1 206 ? 21.745 62.936 103.039 1.00 25.99 184 LYS B C 1
ATOM 3528 O O . LYS B 1 206 ? 22.679 62.330 102.513 1.00 25.43 184 LYS B O 1
ATOM 3534 N N . THR B 1 207 ? 21.884 63.654 104.151 1.00 24.51 185 THR B N 1
ATOM 3535 C CA . THR B 1 207 ? 23.162 63.695 104.865 1.00 26.19 185 THR B CA 1
ATOM 3536 C C . THR B 1 207 ? 23.035 63.292 106.337 1.00 29.55 185 THR B C 1
ATOM 3537 O O . THR B 1 207 ? 23.976 62.746 106.915 1.00 27.26 185 THR B O 1
ATOM 3541 N N . GLY B 1 208 ? 21.879 63.567 106.937 1.00 30.01 186 GLY B N 1
ATOM 3542 C CA . GLY B 1 208 ? 21.645 63.241 108.337 1.00 27.94 186 GLY B CA 1
ATOM 3543 C C . GLY B 1 208 ? 21.719 61.754 108.656 1.00 27.73 186 GLY B C 1
ATOM 3544 O O . GLY B 1 208 ? 22.170 61.357 109.731 1.00 27.06 186 GLY B O 1
ATOM 3545 N N . ALA B 1 209 ? 21.271 60.924 107.724 1.00 23.75 187 ALA B N 1
ATOM 3546 C CA . ALA B 1 209 ? 21.239 59.483 107.949 1.00 26.08 187 ALA B CA 1
ATOM 3547 C C . ALA B 1 209 ? 22.640 58.899 108.157 1.00 26.51 187 ALA B C 1
ATOM 3548 O O . ALA B 1 209 ? 22.856 58.114 109.077 1.00 29.40 187 ALA B O 1
ATOM 3550 N N . LEU B 1 210 ? 23.594 59.283 107.311 1.00 24.58 188 LEU B N 1
ATOM 3551 C CA . LEU B 1 210 ? 24.956 58.768 107.479 1.00 24.60 188 LEU B CA 1
ATOM 3552 C C . LEU B 1 210 ? 25.633 59.336 108.722 1.00 25.78 188 LEU B C 1
ATOM 3553 O O . LEU B 1 210 ? 26.386 58.631 109.392 1.00 24.35 188 LEU B O 1
ATOM 3558 N N . PHE B 1 211 ? 25.386 60.614 109.018 1.00 24.11 189 PHE B N 1
ATOM 3559 C CA . PHE B 1 211 ? 25.926 61.221 110.234 1.00 25.79 189 PHE B CA 1
ATOM 3560 C C . PHE B 1 211 ? 25.363 60.498 111.453 1.00 24.73 189 PHE B C 1
ATOM 3561 O O . PHE B 1 211 ? 26.093 60.190 112.401 1.00 24.43 189 PHE B O 1
ATOM 3569 N N . GLY B 1 212 ? 24.058 60.241 111.425 1.00 21.97 190 GLY B N 1
ATOM 3570 C CA . GLY B 1 212 ? 23.411 59.503 112.500 1.00 22.98 190 GLY B CA 1
ATOM 3571 C C . GLY B 1 212 ? 24.079 58.156 112.716 1.00 24.22 190 GLY B C 1
ATOM 3572 O O . GLY B 1 212 ? 24.314 57.739 113.852 1.00 23.75 190 GLY B O 1
ATOM 3573 N N . PHE B 1 213 ? 24.406 57.477 111.622 1.00 21.88 191 PHE B N 1
ATOM 3574 C CA . PHE B 1 213 ? 25.082 56.188 111.735 1.00 22.07 191 PHE B CA 1
ATOM 3575 C C . PHE B 1 213 ? 26.433 56.318 112.432 1.00 25.27 191 PHE B C 1
ATOM 3576 O O . PHE B 1 213 ? 26.789 55.491 113.265 1.00 25.41 191 PHE B O 1
ATOM 3584 N N . CYS B 1 214 ? 27.192 57.344 112.068 1.00 24.28 192 CYS B N 1
ATOM 3585 C CA . CYS B 1 214 ? 28.518 57.542 112.649 1.00 26.49 192 CYS B CA 1
ATOM 3586 C C . CYS B 1 214 ? 28.468 57.637 114.171 1.00 26.90 192 CYS B C 1
ATOM 3587 O O . CYS B 1 214 ? 29.292 57.033 114.866 1.00 27.53 192 CYS B O 1
ATOM 3590 N N . LEU B 1 215 ? 27.501 58.395 114.679 1.00 25.12 193 LEU B N 1
ATOM 3591 C CA . LEU B 1 215 ? 27.348 58.607 116.121 1.00 24.42 193 LEU B CA 1
ATOM 3592 C C . LEU B 1 215 ? 26.764 57.366 116.785 1.00 26.75 193 LEU B C 1
ATOM 3593 O O . LEU B 1 215 ? 27.213 56.945 117.854 1.00 27.39 193 LEU B O 1
ATOM 3598 N N . GLU B 1 216 ? 25.768 56.770 116.139 1.00 25.16 194 GLU B N 1
ATOM 3599 C CA . GLU B 1 216 ? 25.129 55.589 116.701 1.00 29.70 194 GLU B CA 1
ATOM 3600 C C . GLU B 1 216 ? 26.107 54.415 116.736 1.00 28.44 194 GLU B C 1
ATOM 3601 O O . GLU B 1 216 ? 26.086 53.605 117.662 1.00 28.94 194 GLU B O 1
ATOM 3607 N N . ALA B 1 217 ? 26.983 54.349 115.737 1.00 27.88 195 ALA B N 1
ATOM 3608 C CA . ALA B 1 217 ? 27.985 53.288 115.675 1.00 30.04 195 ALA B CA 1
ATOM 3609 C C . ALA B 1 217 ? 28.906 53.323 116.891 1.00 30.00 195 ALA B C 1
ATOM 3610 O O . ALA B 1 217 ? 29.285 52.280 117.429 1.00 30.55 195 ALA B O 1
ATOM 3612 N N . GLY B 1 218 ? 29.259 54.527 117.329 1.00 28.93 196 GLY B N 1
ATOM 3613 C CA . GLY B 1 218 ? 30.080 54.689 118.518 1.00 32.79 196 GLY B CA 1
ATOM 3614 C C . GLY B 1 218 ? 29.394 54.140 119.752 1.00 34.56 196 GLY B C 1
ATOM 3615 O O . GLY B 1 218 ? 30.008 53.444 120.565 1.00 35.88 196 GLY B O 1
ATOM 3616 N N . ALA B 1 219 ? 28.108 54.448 119.885 1.00 31.27 197 ALA B N 1
ATOM 3617 C CA . ALA B 1 219 ? 27.306 53.946 120.994 1.00 31.63 197 ALA B CA 1
ATOM 3618 C C . ALA B 1 219 ? 27.192 52.427 120.946 1.00 32.52 197 ALA B C 1
ATOM 3619 O O . ALA B 1 219 ? 27.282 51.759 121.972 1.00 35.33 197 ALA B O 1
ATOM 3621 N N . ILE B 1 220 ? 26.994 51.892 119.745 1.00 30.47 198 ILE B N 1
ATOM 3622 C CA . ILE B 1 220 ? 26.877 50.452 119.541 1.00 31.91 198 ILE B CA 1
ATOM 3623 C C . ILE B 1 220 ? 28.192 49.739 119.875 1.00 35.37 198 ILE B C 1
ATOM 3624 O O . ILE B 1 220 ? 28.202 48.752 120.618 1.00 37.62 198 ILE B O 1
ATOM 3629 N N . MET B 1 221 ? 29.299 50.263 119.352 1.00 31.48 199 MET B N 1
ATOM 3630 C CA . MET B 1 221 ? 30.618 49.692 119.609 1.00 33.03 199 MET B CA 1
ATOM 3631 C C . MET B 1 221 ? 30.968 49.795 121.090 1.00 38.77 199 MET B C 1
ATOM 3632 O O . MET B 1 221 ? 31.737 48.988 121.613 1.00 41.78 199 MET B O 1
ATOM 3637 N N . GLY B 1 222 ? 30.388 50.780 121.768 1.00 34.48 200 GLY B N 1
ATOM 3638 C CA . GLY B 1 222 ? 30.663 50.993 123.176 1.00 37.89 200 GLY B CA 1
ATOM 3639 C C . GLY B 1 222 ? 29.678 50.324 124.118 1.00 37.54 200 GLY B C 1
ATOM 3640 O O . GLY B 1 222 ? 29.748 50.530 125.330 1.00 43.02 200 GLY B O 1
ATOM 3641 N N . ARG B 1 223 ? 28.760 49.535 123.560 1.00 32.90 201 ARG B N 1
ATOM 3642 C CA . ARG B 1 223 ? 27.699 48.863 124.321 1.00 36.04 201 ARG B CA 1
ATOM 3643 C C . ARG B 1 223 ? 26.963 49.827 125.242 1.00 39.23 201 ARG B C 1
ATOM 3644 O O . ARG B 1 223 ? 26.726 49.514 126.405 1.00 39.89 201 ARG B O 1
ATOM 3652 N N . GLN B 1 224 ? 26.608 50.996 124.722 1.00 36.18 202 GLN B N 1
ATOM 3653 C CA . GLN B 1 224 ? 26.008 52.044 125.541 1.00 35.48 202 GLN B CA 1
ATOM 3654 C C . GLN B 1 224 ? 24.486 51.940 125.625 1.00 38.16 202 GLN B C 1
ATOM 3655 O O . GLN B 1 224 ? 23.844 51.362 124.747 1.00 36.92 202 GLN B O 1
ATOM 3661 N N . ASN B 1 225 ? 23.911 52.500 126.686 1.00 36.90 203 ASN B N 1
ATOM 3662 C CA . ASN B 1 225 ? 22.466 52.442 126.872 1.00 42.51 203 ASN B CA 1
ATOM 3663 C C . ASN B 1 225 ? 21.701 53.380 125.935 1.00 42.03 203 ASN B C 1
ATOM 3664 O O . ASN B 1 225 ? 22.301 54.159 125.193 1.00 38.79 203 ASN B O 1
ATOM 3669 N N . LYS B 1 226 ? 20.377 53.296 125.984 1.00 42.21 204 LYS B N 1
ATOM 3670 C CA . LYS B 1 226 ? 19.512 54.058 125.092 1.00 44.67 204 LYS B CA 1
ATOM 3671 C C . LYS B 1 226 ? 19.646 55.568 125.295 1.00 40.79 204 LYS B C 1
ATOM 3672 O O . LYS B 1 226 ? 19.646 56.334 124.330 1.00 37.62 204 LYS B O 1
ATOM 3678 N N . ASP B 1 227 ? 19.762 55.991 126.549 1.00 39.42 205 ASP B N 1
ATOM 3679 C CA . ASP B 1 227 ? 19.924 57.408 126.861 1.00 44.60 205 ASP B CA 1
ATOM 3680 C C . ASP B 1 227 ? 21.173 57.996 126.200 1.00 39.68 205 ASP B C 1
ATOM 3681 O O . ASP B 1 227 ? 21.134 59.097 125.652 1.00 36.90 205 ASP B O 1
ATOM 3686 N N . ILE B 1 228 ? 22.274 57.253 126.247 1.00 36.64 206 ILE B N 1
ATOM 3687 C CA . ILE B 1 228 ? 23.522 57.691 125.632 1.00 33.95 206 ILE B CA 1
ATOM 3688 C C . ILE B 1 228 ? 23.426 57.633 124.105 1.00 35.28 206 ILE B C 1
ATOM 3689 O O . ILE B 1 228 ? 23.924 58.517 123.404 1.00 31.24 206 ILE B O 1
ATOM 3694 N N . ARG B 1 229 ? 22.781 56.592 123.588 1.00 33.72 207 ARG B N 1
ATOM 3695 C CA A ARG B 1 229 ? 22.569 56.458 122.151 0.48 33.84 207 ARG B CA 1
ATOM 3696 C CA B ARG B 1 229 ? 22.600 56.478 122.150 0.52 33.75 207 ARG B CA 1
ATOM 3697 C C . ARG B 1 229 ? 21.799 57.657 121.611 1.00 32.08 207 ARG B C 1
ATOM 3698 O O . ARG B 1 229 ? 22.155 58.234 120.582 1.00 27.74 207 ARG B O 1
ATOM 3713 N N . ASP B 1 230 ? 20.736 58.023 122.323 1.00 30.13 208 ASP B N 1
ATOM 3714 C CA . ASP B 1 230 ? 19.886 59.134 121.919 1.00 33.29 208 ASP B CA 1
ATOM 37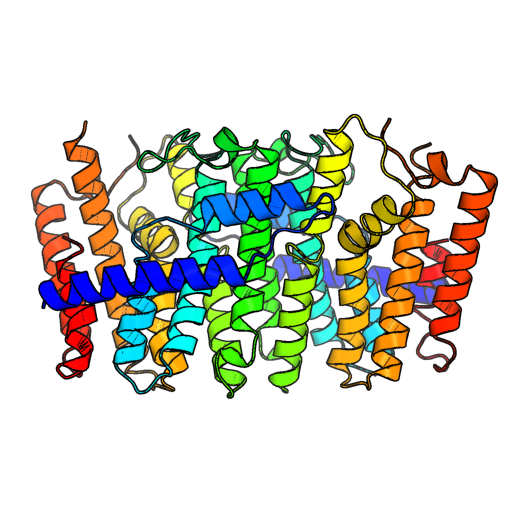15 C C . ASP B 1 230 ? 20.615 60.481 121.936 1.00 32.11 208 ASP B C 1
ATOM 3716 O O . ASP B 1 230 ? 20.439 61.290 121.031 1.00 30.74 208 ASP B O 1
ATOM 3721 N N . ARG B 1 231 ? 21.421 60.721 122.966 1.00 27.44 209 ARG B N 1
ATOM 3722 C CA . ARG B 1 231 ? 22.228 61.936 123.023 1.00 27.70 209 ARG B CA 1
ATOM 3723 C C . ARG B 1 231 ? 23.162 62.041 121.816 1.00 29.15 209 ARG B C 1
ATOM 3724 O O . ARG B 1 231 ? 23.286 63.105 121.201 1.00 30.26 209 ARG B O 1
ATOM 3732 N N . LEU B 1 232 ? 23.819 60.935 121.489 1.00 25.61 210 LEU B N 1
ATOM 3733 C CA . LEU B 1 232 ? 24.728 60.902 120.346 1.00 21.72 210 LEU B CA 1
ATOM 3734 C C . LEU B 1 232 ? 23.986 61.099 119.021 1.00 24.10 210 LEU B C 1
ATOM 3735 O O . LEU B 1 232 ? 24.439 61.845 118.157 1.00 24.71 210 LEU B O 1
ATOM 3740 N N . LYS B 1 233 ? 22.843 60.445 118.856 1.00 26.23 211 LYS B N 1
ATOM 3741 C CA . LYS B 1 233 ? 22.071 60.645 117.629 1.00 25.35 211 LYS B CA 1
ATOM 3742 C C . LYS B 1 233 ? 21.540 62.078 117.531 1.00 26.21 211 LYS B C 1
ATOM 3743 O O . LYS B 1 233 ? 21.423 62.635 116.438 1.00 25.98 211 LYS B O 1
ATOM 3749 N N . ALA B 1 234 ? 21.239 62.677 118.677 1.00 25.21 212 ALA B N 1
ATOM 3750 C CA . ALA B 1 234 ? 20.795 64.067 118.714 1.00 23.74 212 ALA B CA 1
ATOM 3751 C C . ALA B 1 234 ? 21.918 65.017 118.286 1.00 27.18 212 ALA B C 1
ATOM 3752 O O . ALA B 1 234 ? 21.674 66.021 117.616 1.00 27.07 212 ALA B O 1
ATOM 3754 N N . TYR B 1 235 ? 23.147 64.705 118.690 1.00 27.63 213 TYR B N 1
ATOM 3755 C CA . TYR B 1 235 ? 24.307 65.475 118.247 1.00 29.61 213 TYR B CA 1
ATOM 3756 C C . TYR B 1 235 ? 24.421 65.410 116.729 1.00 27.83 213 TYR B C 1
ATOM 3757 O O . TYR B 1 235 ? 24.644 66.429 116.072 1.00 28.89 213 TYR B O 1
ATOM 3766 N N . ALA B 1 236 ? 24.288 64.205 116.180 1.00 22.76 214 ALA B N 1
ATOM 3767 C CA . ALA B 1 236 ? 24.385 64.016 114.736 1.00 23.40 214 ALA B CA 1
ATOM 3768 C C . ALA B 1 236 ? 23.299 64.790 114.018 1.00 25.76 214 ALA B C 1
ATOM 3769 O O . ALA B 1 236 ? 23.531 65.376 112.960 1.00 25.54 214 ALA B O 1
ATOM 3771 N N . ARG B 1 237 ? 22.102 64.761 114.588 1.00 20.93 215 ARG B N 1
ATOM 3772 C CA . ARG B 1 237 ? 20.965 65.445 113.991 1.00 25.74 215 ARG B CA 1
ATOM 3773 C C . ARG B 1 237 ? 21.252 66.944 113.899 1.00 31.12 215 ARG B C 1
ATOM 3774 O O . ARG B 1 237 ? 21.023 67.581 112.861 1.00 28.86 215 ARG B O 1
ATOM 3782 N N . ASP B 1 238 ? 21.777 67.499 114.986 1.00 29.52 216 ASP B N 1
ATOM 3783 C CA . ASP B 1 238 ? 22.038 68.935 115.050 1.00 28.32 216 ASP B CA 1
ATOM 3784 C C . ASP B 1 238 ? 23.202 69.373 114.163 1.00 26.50 216 ASP B C 1
ATOM 3785 O O . ASP B 1 238 ? 23.073 70.349 113.436 1.00 26.73 216 ASP B O 1
ATOM 3790 N N . ILE B 1 239 ? 24.330 68.661 114.199 1.00 29.07 217 ILE B N 1
ATOM 3791 C CA . ILE B 1 239 ? 25.435 69.021 113.303 1.00 30.22 217 ILE B CA 1
ATOM 3792 C C . ILE B 1 239 ? 25.094 68.788 111.830 1.00 29.46 217 ILE B C 1
ATOM 3793 O O . ILE B 1 239 ? 25.578 69.507 110.959 1.00 32.40 217 ILE B O 1
ATOM 3798 N N . GLY B 1 240 ? 24.265 67.790 111.550 1.00 25.20 218 GLY B N 1
ATOM 3799 C CA . GLY B 1 240 ? 23.851 67.532 110.179 1.00 26.95 218 GLY B CA 1
ATOM 3800 C C . GLY B 1 240 ? 23.030 68.677 109.608 1.00 26.38 218 GLY B C 1
ATOM 3801 O O . GLY B 1 240 ? 23.222 69.090 108.465 1.00 29.94 218 GLY B O 1
ATOM 3802 N N . LEU B 1 241 ? 22.104 69.200 110.401 1.00 28.61 219 LEU B N 1
ATOM 3803 C CA . LEU B 1 241 ? 21.313 70.338 109.945 1.00 27.11 219 LEU B CA 1
ATOM 3804 C C . LEU B 1 241 ? 22.205 71.572 109.810 1.00 30.25 219 LEU B C 1
ATOM 3805 O O . LEU B 1 241 ? 22.118 72.306 108.826 1.00 28.58 219 LEU B O 1
ATOM 3810 N N . ALA B 1 242 ? 23.074 71.792 110.794 1.00 29.85 220 ALA B N 1
ATOM 3811 C CA . ALA B 1 242 ? 23.990 72.930 110.752 1.00 31.74 220 ALA B CA 1
ATOM 3812 C C . ALA B 1 242 ? 24.904 72.865 109.530 1.00 33.89 220 ALA B C 1
ATOM 3813 O O . ALA B 1 242 ? 25.160 73.881 108.886 1.00 33.50 220 ALA B O 1
ATOM 3815 N N . PHE B 1 243 ? 25.393 71.664 109.233 1.00 28.87 221 PHE B N 1
ATOM 3816 C CA . PHE B 1 243 ? 26.256 71.411 108.076 1.00 30.41 221 PHE B CA 1
ATOM 3817 C C . PHE B 1 243 ? 25.549 71.789 106.768 1.00 27.88 221 PHE B C 1
ATOM 3818 O O . PHE B 1 243 ? 26.141 72.413 105.886 1.00 32.58 221 PHE B O 1
ATOM 3826 N N . GLN B 1 244 ? 24.276 71.427 106.642 1.00 28.36 222 GLN B N 1
ATOM 3827 C CA . GLN B 1 244 ? 23.532 71.758 105.427 1.00 28.93 222 GLN B CA 1
ATOM 3828 C C . GLN B 1 244 ? 23.253 73.256 105.317 1.00 31.18 222 GLN B C 1
ATOM 3829 O O . GLN B 1 244 ? 23.350 73.838 104.234 1.00 29.54 222 GLN B O 1
ATOM 3835 N N . ILE B 1 245 ? 22.899 73.875 106.438 1.00 30.75 223 ILE B N 1
ATOM 3836 C CA . ILE B 1 245 ? 22.669 75.314 106.453 1.00 33.79 223 ILE B CA 1
ATOM 3837 C C . ILE B 1 245 ? 23.944 76.054 106.055 1.00 37.34 223 ILE B C 1
ATOM 3838 O O . ILE B 1 245 ? 23.909 76.941 105.201 1.00 38.65 223 ILE B O 1
ATOM 3843 N N . ALA B 1 246 ? 25.067 75.664 106.652 1.00 34.09 224 ALA B N 1
ATOM 3844 C CA . ALA B 1 246 ? 26.360 76.244 106.301 1.00 39.61 224 ALA B CA 1
ATOM 3845 C C . ALA B 1 246 ? 26.682 76.027 104.824 1.00 43.76 224 ALA B C 1
ATOM 3846 O O . ALA B 1 246 ? 27.218 76.916 104.157 1.00 45.55 224 ALA B O 1
ATOM 3848 N N . ASP B 1 247 ? 26.344 74.845 104.316 1.00 40.20 225 ASP B N 1
ATOM 3849 C CA . ASP B 1 247 ? 26.543 74.544 102.899 1.00 42.13 225 ASP B CA 1
ATOM 3850 C C . ASP B 1 247 ? 25.678 75.423 102.003 1.00 39.00 225 ASP B C 1
ATOM 3851 O O . ASP B 1 247 ? 26.149 75.907 100.977 1.00 46.09 225 ASP B O 1
ATOM 3856 N N . ASP B 1 248 ? 24.419 75.621 102.389 1.00 37.23 226 ASP B N 1
ATOM 3857 C CA . ASP B 1 248 ? 23.527 76.524 101.662 1.00 38.88 226 ASP B CA 1
ATOM 3858 C C . ASP B 1 248 ? 24.106 77.937 101.648 1.00 48.13 226 ASP B C 1
ATOM 3859 O O . ASP B 1 248 ? 23.991 78.658 100.657 1.00 48.56 226 ASP B O 1
ATOM 3864 N N . LEU B 1 249 ? 24.738 78.322 102.753 1.00 53.29 227 LEU B N 1
ATOM 3865 C CA . LEU B 1 249 ? 25.377 79.631 102.851 1.00 55.14 227 LEU B CA 1
ATOM 3866 C C . LEU B 1 249 ? 26.621 79.732 101.965 1.00 53.53 227 LEU B C 1
ATOM 3867 O O . LEU B 1 249 ? 26.733 80.653 101.157 1.00 58.02 227 LEU B O 1
ATOM 3872 N N . ILE B 1 250 ? 27.550 78.790 102.132 1.00 52.55 228 ILE B N 1
ATOM 3873 C CA . ILE B 1 250 ? 28.795 78.752 101.359 1.00 57.39 228 ILE B CA 1
ATOM 3874 C C . ILE B 1 250 ? 28.555 78.826 99.849 1.00 64.51 228 ILE B C 1
ATOM 3875 O O . ILE B 1 250 ? 29.153 79.654 99.156 1.00 70.38 228 ILE B O 1
ATOM 3880 N N . ASP B 1 251 ? 27.675 77.963 99.349 1.00 64.24 229 ASP B N 1
ATOM 3881 C CA . ASP B 1 251 ? 27.415 77.878 97.917 1.00 69.53 229 ASP B CA 1
ATOM 3882 C C . ASP B 1 251 ? 26.857 79.185 97.361 1.00 72.0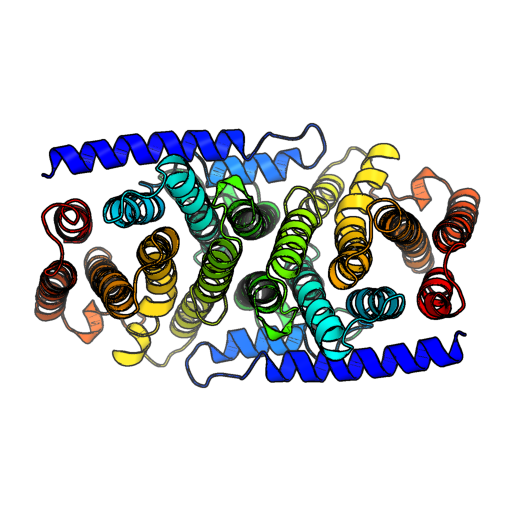4 229 ASP B C 1
ATOM 3883 O O . ASP B 1 251 ? 27.130 79.553 96.215 1.00 70.16 229 ASP B O 1
ATOM 3888 N N . ALA B 1 252 ? 26.087 79.887 98.184 1.00 75.24 230 ALA B N 1
ATOM 3889 C CA . ALA B 1 252 ? 25.485 81.152 97.780 1.00 81.66 230 ALA B CA 1
ATOM 3890 C C . ALA B 1 252 ? 26.521 82.268 97.662 1.00 87.65 230 ALA B C 1
ATOM 3891 O O . ALA B 1 252 ? 26.362 83.188 96.860 1.00 92.65 230 ALA B O 1
ATOM 3893 N N . GLU B 1 253 ? 27.580 82.184 98.462 1.00 87.50 231 GLU B N 1
ATOM 3894 C CA . GLU B 1 253 ? 28.620 83.209 98.463 1.00 90.54 231 GLU B CA 1
ATOM 3895 C C . GLU B 1 253 ? 29.448 83.179 97.179 1.00 99.33 231 GLU B C 1
ATOM 3896 O O . GLU B 1 253 ? 30.168 84.133 96.873 1.00 103.70 231 GLU B O 1
ATOM 3902 N N . GLY B 1 254 ? 29.346 82.079 96.435 1.00 101.51 232 GLY B N 1
ATOM 3903 C CA . GLY B 1 254 ? 30.136 81.891 95.231 1.00 105.83 232 GLY B CA 1
ATOM 3904 C C . GLY B 1 254 ? 29.355 82.035 93.937 1.00 110.34 232 GLY B C 1
ATOM 3905 O O . GLY B 1 254 ? 29.779 81.542 92.891 1.00 111.82 232 GLY B O 1
ATOM 3906 N N . ASP B 1 255 ? 28.212 82.711 94.005 1.00 112.40 233 ASP B N 1
ATOM 3907 C CA . ASP B 1 255 ? 27.407 82.971 92.816 1.00 112.73 233 ASP B CA 1
ATOM 3908 C C . ASP B 1 255 ? 27.627 84.394 92.323 1.00 111.56 233 ASP B C 1
ATOM 3909 O O . ASP B 1 255 ? 28.766 84.828 92.149 1.00 110.79 233 ASP B O 1
ATOM 3914 N N . GLY B 1 270 ? 17.025 77.095 91.151 1.00 67.92 248 GLY B N 1
ATOM 3915 C CA . GLY B 1 270 ? 16.080 77.867 91.936 1.00 67.86 248 GLY B CA 1
ATOM 3916 C C . GLY B 1 270 ? 15.240 77.013 92.869 1.00 61.90 248 GLY B C 1
ATOM 3917 O O . GLY B 1 270 ? 14.108 77.365 93.200 1.00 62.91 248 GLY B O 1
ATOM 3918 N N . LYS B 1 271 ? 15.784 75.879 93.290 1.00 56.38 249 LYS B N 1
ATOM 3919 C CA . LYS B 1 271 ? 15.087 75.052 94.263 1.00 50.53 249 LYS B CA 1
ATOM 3920 C C . LYS B 1 271 ? 15.223 75.681 95.642 1.00 44.82 249 LYS B C 1
ATOM 3921 O O . LYS B 1 271 ? 16.188 76.393 95.915 1.00 43.17 249 LYS B O 1
ATOM 3927 N N . ALA B 1 272 ? 14.244 75.431 96.501 1.00 41.76 250 ALA B N 1
ATOM 3928 C CA . ALA B 1 272 ? 14.258 75.976 97.851 1.00 37.84 250 ALA B CA 1
ATOM 3929 C C . ALA B 1 272 ? 15.440 75.452 98.661 1.00 34.92 250 ALA B C 1
ATOM 3930 O O . ALA B 1 272 ? 15.787 74.274 98.583 1.00 31.98 250 ALA B O 1
ATOM 3932 N N . THR B 1 273 ? 16.048 76.337 99.445 1.00 33.36 251 THR B N 1
ATOM 3933 C CA . THR B 1 273 ? 17.119 75.957 100.358 1.00 35.00 251 THR B CA 1
ATOM 3934 C C . THR B 1 273 ? 16.825 76.564 101.721 1.00 33.25 251 THR B C 1
ATOM 3935 O O . THR B 1 273 ? 15.904 77.365 101.863 1.00 33.91 251 THR B O 1
ATOM 3939 N N . PHE B 1 274 ? 17.612 76.196 102.724 1.00 31.01 252 PHE B N 1
ATOM 3940 C CA . PHE B 1 274 ? 17.454 76.815 104.034 1.00 31.08 252 PHE B CA 1
ATOM 3941 C C . PHE B 1 274 ? 17.679 78.322 103.953 1.00 33.34 252 PHE B C 1
ATOM 3942 O O . PHE B 1 274 ? 17.020 79.099 104.647 1.00 32.95 252 PHE B O 1
ATOM 3950 N N . LEU B 1 275 ? 18.587 78.733 103.074 1.00 33.39 253 LEU B N 1
ATOM 3951 C CA . LEU B 1 275 ? 18.886 80.150 102.914 1.00 37.28 253 LEU B CA 1
ATOM 3952 C C . LEU B 1 275 ? 17.720 80.893 102.275 1.00 41.20 253 LEU B C 1
ATOM 3953 O O . LEU B 1 275 ? 17.320 81.954 102.751 1.00 43.26 253 LEU B O 1
ATOM 3958 N N . SER B 1 276 ? 17.177 80.333 101.196 1.00 42.31 254 SER B N 1
ATOM 3959 C CA . SER B 1 276 ? 16.075 80.977 100.490 1.00 45.12 254 SER B CA 1
ATOM 3960 C C . SER B 1 276 ? 14.843 81.084 101.379 1.00 47.89 254 SER B C 1
ATOM 3961 O O . SER B 1 276 ? 14.126 82.081 101.336 1.00 48.30 254 SER B O 1
ATOM 3964 N N . LEU B 1 277 ? 14.608 80.054 102.185 1.00 42.07 255 LEU B N 1
ATOM 3965 C CA . LEU B 1 277 ? 13.424 80.002 103.039 1.00 41.81 255 LEU B CA 1
ATOM 3966 C C . LEU B 1 277 ? 13.563 80.810 104.328 1.00 45.31 255 LEU B C 1
ATOM 3967 O O . LEU B 1 277 ? 12.663 81.565 104.683 1.00 50.37 255 LEU B O 1
ATOM 3972 N N . LEU B 1 278 ? 14.685 80.655 105.024 1.00 38.35 256 LEU B N 1
ATOM 3973 C CA . LEU B 1 278 ? 14.876 81.323 106.313 1.00 38.31 256 LEU B CA 1
ATOM 3974 C C . LEU B 1 278 ? 15.361 82.765 106.175 1.00 43.85 256 LEU B C 1
ATOM 3975 O O . LEU B 1 278 ? 15.119 83.601 107.049 1.00 43.24 256 LEU B O 1
ATOM 3980 N N . GLY B 1 279 ? 16.062 83.050 105.087 1.00 46.21 257 GLY B N 1
ATOM 3981 C CA . GLY B 1 279 ? 16.703 84.342 104.927 1.00 46.86 257 GLY B CA 1
ATOM 3982 C C . GLY B 1 279 ? 18.079 84.297 105.564 1.00 42.53 257 GLY B C 1
ATOM 3983 O O . GLY B 1 279 ? 18.341 83.454 106.422 1.00 37.09 257 GLY B O 1
ATOM 3984 N N . LEU B 1 280 ? 18.954 85.205 105.144 1.00 47.37 258 LEU B N 1
ATOM 3985 C CA . LEU B 1 280 ? 20.353 85.208 105.574 1.00 45.17 258 LEU B CA 1
ATOM 3986 C C . LEU B 1 280 ? 20.552 85.232 107.088 1.00 43.77 258 LEU B C 1
ATOM 3987 O O . LEU B 1 280 ? 21.254 84.385 107.631 1.00 40.71 258 LEU B O 1
ATOM 3992 N N . GLU B 1 281 ? 19.943 86.202 107.762 1.00 46.14 259 GLU B N 1
ATOM 3993 C CA . GLU B 1 281 ? 20.136 86.369 109.204 1.00 46.42 259 GLU B CA 1
ATOM 3994 C C . GLU B 1 281 ? 19.665 85.173 110.031 1.00 37.97 259 GLU B C 1
ATOM 3995 O O . GLU B 1 281 ? 20.359 84.729 110.945 1.00 40.03 259 GLU B O 1
ATOM 4001 N N . LYS B 1 282 ? 18.480 84.663 109.714 1.00 41.87 260 LYS B N 1
ATOM 4002 C CA . LYS B 1 282 ? 17.910 83.544 110.456 1.00 44.15 260 LYS B CA 1
ATOM 4003 C C . LYS B 1 282 ? 18.684 82.253 110.207 1.00 43.96 260 LYS B C 1
ATOM 4004 O O . LYS B 1 282 ? 18.870 81.451 111.122 1.00 40.00 260 LYS B O 1
ATOM 4010 N N . ALA B 1 283 ? 19.133 82.051 108.970 1.00 34.67 261 ALA B N 1
ATOM 4011 C CA . ALA B 1 283 ? 19.928 80.866 108.645 1.00 32.20 261 ALA B CA 1
ATOM 4012 C C . ALA B 1 283 ? 21.268 80.879 109.378 1.00 34.69 261 ALA B C 1
ATOM 4013 O O . ALA B 1 283 ? 21.718 79.852 109.883 1.00 33.44 261 ALA B O 1
ATOM 4015 N N . ARG B 1 284 ? 21.896 82.049 109.440 1.00 35.26 262 ARG B N 1
ATOM 4016 C CA . ARG B 1 284 ? 23.163 82.212 110.150 1.00 43.11 262 ARG B CA 1
ATOM 4017 C C . ARG B 1 284 ? 23.026 81.918 111.638 1.00 39.50 262 ARG B C 1
ATOM 4018 O O . ARG B 1 284 ? 23.826 81.179 112.220 1.00 39.57 262 ARG B O 1
ATOM 4026 N N . SER B 1 285 ? 22.018 82.517 112.259 1.00 36.76 263 SER B N 1
ATOM 4027 C CA . SER B 1 285 ? 21.830 82.346 113.695 1.00 42.26 263 SER B CA 1
ATOM 4028 C C . SER B 1 285 ? 21.423 80.917 114.044 1.00 40.42 263 SER B C 1
ATOM 4029 O O . SER B 1 285 ? 21.813 80.395 115.086 1.00 39.22 263 SER B O 1
ATOM 4032 N N . GLN B 1 286 ? 20.643 80.284 113.175 1.00 41.93 264 GLN B N 1
ATOM 4033 C CA . GLN B 1 286 ? 20.199 78.923 113.452 1.00 41.54 264 GLN B CA 1
ATOM 4034 C C . GLN B 1 286 ? 21.344 77.922 113.336 1.00 40.64 264 GLN B C 1
ATOM 4035 O O . GLN B 1 286 ? 21.441 76.998 114.143 1.00 39.48 264 GLN B O 1
ATOM 4041 N N . ALA B 1 287 ? 22.207 78.109 112.339 1.00 35.17 265 ALA B N 1
ATOM 4042 C CA . ALA B 1 287 ? 23.408 77.283 112.206 1.00 37.30 265 ALA B CA 1
ATOM 4043 C C . ALA B 1 287 ? 24.232 77.359 113.487 1.00 39.29 265 ALA B C 1
ATOM 4044 O O . ALA B 1 287 ? 24.704 76.346 114.002 1.00 38.39 265 ALA B O 1
ATOM 4046 N N . GLN B 1 288 ? 24.385 78.569 114.006 1.00 39.77 266 GLN B N 1
ATOM 4047 C CA . GLN B 1 288 ? 25.149 78.783 115.227 1.00 41.27 266 GLN B CA 1
ATOM 4048 C C . GLN B 1 288 ? 24.486 78.127 116.435 1.00 43.05 266 GLN B C 1
ATOM 4049 O O . GLN B 1 288 ? 25.153 77.457 117.232 1.00 38.66 266 GLN B O 1
ATOM 4055 N N . ALA B 1 289 ? 23.175 78.328 116.565 1.00 37.81 267 ALA B N 1
ATOM 4056 C CA . ALA B 1 289 ? 22.414 77.746 117.670 1.00 40.00 267 ALA B CA 1
ATOM 4057 C C . ALA B 1 289 ? 22.487 76.223 117.644 1.00 38.49 267 ALA B C 1
ATOM 4058 O O . ALA B 1 289 ? 22.586 75.579 118.688 1.00 36.43 267 ALA B O 1
ATOM 4060 N N . LEU B 1 290 ? 22.454 75.657 116.441 1.00 31.63 268 LEU B N 1
ATOM 4061 C CA . LEU B 1 290 ? 22.508 74.209 116.262 1.00 33.58 268 LEU B CA 1
ATOM 4062 C C . LEU B 1 290 ? 23.833 73.619 116.728 1.00 35.32 268 LEU B C 1
ATOM 4063 O O . LEU B 1 290 ? 23.880 72.501 117.253 1.00 36.51 268 LEU B O 1
ATOM 4068 N N . VAL B 1 291 ? 24.909 74.374 116.541 1.00 33.16 269 VAL B N 1
ATOM 4069 C CA . VAL B 1 291 ? 26.217 73.951 117.020 1.00 34.59 269 VAL B CA 1
ATOM 4070 C C . VAL B 1 291 ? 26.221 73.899 118.545 1.00 34.59 269 VAL B C 1
ATOM 4071 O O . VAL B 1 291 ? 26.671 72.920 119.142 1.00 34.08 269 VAL B O 1
ATOM 4075 N N . ASP B 1 292 ? 25.708 74.953 119.173 1.00 34.18 270 ASP B N 1
ATOM 4076 C CA . ASP B 1 292 ? 25.576 74.975 120.626 1.00 36.60 270 ASP B CA 1
ATOM 4077 C C . ASP B 1 292 ? 24.707 73.817 121.115 1.00 32.84 270 ASP B C 1
ATOM 4078 O O . ASP B 1 292 ? 25.046 73.139 122.083 1.00 36.93 270 ASP B O 1
ATOM 4083 N N . GLN B 1 293 ? 23.585 73.600 120.436 1.00 34.56 271 GLN B N 1
ATOM 4084 C CA . GLN B 1 293 ? 22.680 72.509 120.774 1.00 33.66 271 GLN B CA 1
ATOM 4085 C C . GLN B 1 293 ? 23.356 71.145 120.639 1.00 34.41 271 GLN B C 1
ATOM 4086 O O . GLN B 1 293 ? 23.196 70.281 121.501 1.00 31.81 271 GLN B O 1
ATOM 4092 N N . ALA B 1 294 ? 24.111 70.958 119.559 1.00 30.77 272 ALA B N 1
ATOM 4093 C CA . ALA B 1 294 ? 24.834 69.709 119.339 1.00 29.35 272 ALA B CA 1
ATOM 4094 C C . ALA B 1 294 ? 25.776 69.432 120.504 1.00 33.24 272 ALA B C 1
ATOM 4095 O O . ALA B 1 294 ? 25.822 68.321 121.045 1.00 33.75 272 ALA B O 1
ATOM 4097 N N . ILE B 1 295 ? 26.513 70.456 120.907 1.00 33.18 273 ILE B N 1
ATOM 4098 C CA . ILE B 1 295 ? 27.504 70.300 121.960 1.00 36.12 273 ILE B CA 1
ATOM 4099 C C . ILE B 1 295 ? 26.844 70.008 123.311 1.00 37.92 273 ILE B C 1
ATOM 4100 O O . ILE B 1 295 ? 27.343 69.189 124.085 1.00 37.56 273 ILE B O 1
ATOM 4105 N N . ALA B 1 296 ? 25.704 70.648 123.568 1.00 35.91 274 ALA B N 1
ATOM 4106 C CA . ALA B 1 296 ? 24.984 70.455 124.826 1.00 38.41 274 ALA B CA 1
ATOM 4107 C C . ALA B 1 296 ? 24.574 68.997 125.061 1.00 37.38 274 ALA B C 1
ATOM 4108 O O . ALA B 1 296 ? 24.489 68.554 126.205 1.00 37.38 274 ALA B O 1
ATOM 4110 N N . HIS B 1 297 ? 24.338 68.251 123.980 1.00 34.65 275 HIS B N 1
ATOM 4111 C CA . HIS B 1 297 ? 24.009 66.830 124.098 1.00 34.43 275 HIS B CA 1
ATOM 4112 C C . HIS B 1 297 ? 25.155 66.052 124.746 1.00 36.34 275 HIS B C 1
ATOM 4113 O O . HIS B 1 297 ? 24.941 64.990 125.328 1.00 37.77 275 HIS B O 1
ATOM 4120 N N . LEU B 1 298 ? 26.365 66.602 124.657 1.00 35.97 276 LEU B N 1
ATOM 4121 C CA . LEU B 1 298 ? 27.572 65.928 125.129 1.00 35.03 276 LEU B CA 1
ATOM 4122 C C . LEU B 1 298 ? 27.962 66.362 126.539 1.00 37.66 276 LEU B C 1
ATOM 4123 O O . LEU B 1 298 ? 29.035 66.011 127.023 1.00 38.93 276 LEU B O 1
ATOM 4128 N N . SER B 1 299 ? 27.098 67.133 127.190 1.00 38.14 277 SER B N 1
ATOM 4129 C CA . SER B 1 299 ? 27.415 67.683 128.510 1.00 41.30 277 SER B CA 1
ATOM 4130 C C . SER B 1 299 ? 27.704 66.612 129.566 1.00 45.13 277 SER B C 1
ATOM 4131 O O . SER B 1 299 ? 28.351 66.890 130.576 1.00 46.81 277 SER B O 1
ATOM 4134 N N . VAL B 1 300 ? 27.236 65.391 129.330 1.00 44.83 278 VAL B N 1
ATOM 4135 C CA . VAL B 1 300 ? 27.447 64.308 130.285 1.00 47.56 278 VAL B CA 1
ATOM 4136 C C . VAL B 1 300 ? 28.812 63.638 130.136 1.00 47.36 278 VAL B C 1
ATOM 4137 O O . VAL B 1 300 ? 29.182 62.800 130.953 1.00 46.80 278 VAL B O 1
ATOM 4141 N N . PHE B 1 301 ? 29.561 64.007 129.100 1.00 42.06 279 PHE B N 1
ATOM 4142 C CA . PHE B 1 301 ? 30.898 63.452 128.908 1.00 41.87 279 PHE B CA 1
ATOM 4143 C C . PHE B 1 301 ? 31.977 64.428 129.357 1.00 44.56 279 PHE B C 1
ATOM 4144 O O . PHE B 1 301 ? 31.792 65.645 129.306 1.00 42.41 279 PHE B O 1
ATOM 4152 N N . GLY B 1 302 ? 33.111 63.879 129.784 1.00 46.99 280 GLY B N 1
ATOM 4153 C CA . GLY B 1 302 ? 34.271 64.677 130.128 1.00 50.52 280 GLY B CA 1
ATOM 4154 C C . GLY B 1 302 ? 35.067 65.084 128.900 1.00 49.65 280 GLY B C 1
ATOM 4155 O O . GLY B 1 302 ? 34.515 65.242 127.811 1.00 44.67 280 GLY B O 1
ATOM 4156 N N . SER B 1 303 ? 36.373 65.245 129.073 1.00 50.51 281 SER B N 1
ATOM 4157 C CA . SER B 1 303 ? 37.234 65.724 127.996 1.00 51.51 281 SER B CA 1
ATOM 4158 C C . SER B 1 303 ? 37.321 64.759 126.815 1.00 47.88 281 SER B C 1
ATOM 4159 O O . SER B 1 303 ? 37.745 65.143 125.723 1.00 49.91 281 SER B O 1
ATOM 4162 N N . GLU B 1 304 ? 36.916 63.509 127.025 1.00 41.40 282 GLU B N 1
ATOM 4163 C CA . GLU B 1 304 ? 36.942 62.517 125.953 1.00 43.85 282 GLU B CA 1
ATOM 4164 C C . GLU B 1 304 ? 36.038 62.924 124.782 1.00 42.91 282 GLU B C 1
ATOM 4165 O O . GLU B 1 304 ? 36.172 62.407 123.671 1.00 41.54 282 GLU B O 1
ATOM 4171 N N . ALA B 1 305 ? 35.135 63.867 125.036 1.00 39.71 283 ALA B N 1
ATOM 4172 C CA . ALA B 1 305 ? 34.203 64.341 124.016 1.00 41.06 283 ALA B CA 1
ATOM 4173 C C . ALA B 1 305 ? 34.689 65.603 123.310 1.00 37.18 283 ALA B C 1
ATOM 4174 O O . ALA B 1 305 ? 33.963 66.181 122.503 1.00 36.09 283 ALA B O 1
ATOM 4176 N N . ASP B 1 306 ? 35.912 66.030 123.608 1.00 40.67 284 ASP B N 1
ATOM 4177 C CA . ASP B 1 306 ? 36.436 67.272 123.034 1.00 41.71 284 ASP B CA 1
ATOM 4178 C C . ASP B 1 306 ? 36.554 67.240 121.506 1.00 40.20 284 ASP B C 1
ATOM 4179 O O . ASP B 1 306 ? 36.362 68.262 120.847 1.00 41.29 284 ASP B O 1
ATOM 4184 N N . TYR B 1 307 ? 36.859 66.072 120.946 1.00 42.99 285 TYR B N 1
ATOM 4185 C CA . TYR B 1 307 ? 36.944 65.931 119.495 1.00 39.89 285 TYR B CA 1
ATOM 4186 C C . TYR B 1 307 ? 35.608 66.213 118.826 1.00 36.03 285 TYR B C 1
ATOM 4187 O O . TYR B 1 307 ? 35.529 67.013 117.892 1.00 37.36 285 TYR B O 1
ATOM 4196 N N . LEU B 1 308 ? 34.558 65.558 119.310 1.00 36.21 286 LEU B N 1
ATOM 4197 C CA . LEU B 1 308 ? 33.205 65.816 118.826 1.00 34.69 286 LEU B CA 1
ATOM 4198 C C . LEU B 1 308 ? 32.809 67.282 119.006 1.00 35.07 286 LEU B C 1
ATOM 4199 O O . LEU B 1 308 ? 32.171 67.870 118.136 1.00 33.80 286 LEU B O 1
ATOM 4204 N N . ARG B 1 309 ? 33.191 67.867 120.135 1.00 38.25 287 ARG B N 1
ATOM 4205 C CA . ARG B 1 309 ? 32.911 69.280 120.380 1.00 40.93 287 ARG B CA 1
ATOM 4206 C C . ARG B 1 309 ? 33.587 70.170 119.332 1.00 39.47 287 ARG B C 1
ATOM 4207 O O . ARG B 1 309 ? 32.945 71.042 118.747 1.00 38.85 287 ARG B O 1
ATOM 4215 N N . SER B 1 310 ? 34.875 69.927 119.087 1.00 41.25 288 SER B N 1
ATOM 4216 C CA . SER B 1 310 ? 35.633 70.664 118.074 1.00 43.45 288 SER B CA 1
ATOM 4217 C C . SER B 1 310 ? 35.060 70.487 116.673 1.00 43.34 288 SER B C 1
ATOM 4218 O O . SER B 1 310 ? 35.020 71.434 115.882 1.00 40.05 288 SER B O 1
ATOM 4221 N N . ILE B 1 311 ? 34.628 69.266 116.369 1.00 39.61 289 ILE B N 1
ATOM 4222 C CA . ILE B 1 311 ? 34.081 68.959 115.057 1.00 37.62 289 ILE B CA 1
ATOM 4223 C C . ILE B 1 311 ? 32.835 69.791 114.801 1.00 38.29 289 ILE B C 1
ATOM 4224 O O . ILE B 1 311 ? 32.685 70.364 113.726 1.00 37.52 289 ILE B O 1
ATOM 4229 N N . ALA B 1 312 ? 31.967 69.886 115.807 1.00 34.60 290 ALA B N 1
ATOM 4230 C CA . ALA B 1 312 ? 30.752 70.688 115.700 1.00 37.80 290 ALA B CA 1
ATOM 4231 C C . ALA B 1 312 ? 31.062 72.162 115.426 1.00 40.75 290 ALA B C 1
ATOM 4232 O O . ALA B 1 312 ? 30.435 72.793 114.568 1.00 38.26 290 ALA B O 1
ATOM 4234 N N . ARG B 1 313 ? 32.033 72.705 116.151 1.00 36.25 291 ARG B N 1
ATOM 4235 C CA . ARG B 1 313 ? 32.443 74.090 115.949 1.00 45.69 291 ARG B CA 1
ATOM 4236 C C . ARG B 1 313 ? 33.073 74.255 114.565 1.00 50.23 291 ARG B C 1
ATOM 4237 O O . ARG B 1 313 ? 32.881 75.272 113.896 1.00 52.73 291 ARG B O 1
ATOM 4245 N N . TYR B 1 314 ? 33.810 73.233 114.142 1.00 48.08 292 TYR B N 1
ATOM 4246 C CA . TYR B 1 314 ? 34.453 73.203 112.832 1.00 58.01 292 TYR B CA 1
ATOM 4247 C C . TYR B 1 314 ? 33.429 73.277 111.701 1.00 63.50 292 TYR B C 1
ATOM 4248 O O . TYR B 1 314 ? 33.671 73.900 110.667 1.00 63.97 292 TYR B O 1
ATOM 4257 N N . ILE B 1 315 ? 32.273 72.655 111.915 1.00 64.55 293 ILE B N 1
ATOM 4258 C CA . ILE B 1 315 ? 31.166 72.711 110.961 1.00 66.50 293 ILE B CA 1
ATOM 4259 C C . ILE B 1 315 ? 30.514 74.108 110.972 1.00 65.95 293 ILE B C 1
ATOM 4260 O O . ILE B 1 315 ? 29.293 74.247 111.051 1.00 65.20 293 ILE B O 1
ATOM 4265 N N . VAL B 1 316 ? 31.356 75.137 110.903 1.00 73.78 294 VAL B N 1
ATOM 4266 C CA . VAL B 1 316 ? 30.932 76.536 110.837 1.00 77.67 294 VAL B CA 1
ATOM 4267 C C . VAL B 1 316 ? 32.133 77.434 110.537 1.00 80.00 294 VAL B C 1
ATOM 4268 O O . VAL B 1 316 ? 33.237 77.205 111.037 1.00 81.70 294 VAL B O 1
#

B-factor: mean 43.74, std 18.66, range [17.46, 154.75]

Secondary structure (DSSP, 8-state):
-HHHHHHHHHHHHHHHHHHHHHH----SSTTHHHHHHHHHHHSS-S--HHHHHHHHHHTTTT--HHHHHHHHHHHHHHHHHHHHHHHSTTTT--SBSSSSB-HHHHS-HHHHHHHHHHHHHHHHHHHHSTTT-S-HHHHHHHHHHHHHHHSTTTHHHHHHHHHHHHT-SS---HHHHHHHHHHHTHHHHHHHHHHHHHHTT--HHHHHHHHHHHHHHHHHHHHHHHHHT-----HHHHH-HHHHHHHHHHHHHHHHHHTTTS-GGGHHHHHHIIIII-/-HHHHHHHHHHHHHHHHHHHHHH----SSTTHHHHHHHHHHHSS----HHHHHHHHHHTTTT--HHHHHHHHHHHHHHHHHHHHHHHSTTTT--SEETTEEPHHHHS-HHHHHHHHHHHHHHHHHHHHSTTT-SSHHHHHHHHHHHHHHHSTTSHHHHHHHHHHHHT-SSPP-HHHHHHHHHHHTHHHHHHHHHHHHHHTT--HHHHHHHHHHHHHHHHHHHHHHHHHHHHT-----HHHHH-HHHHHHHHHHHHHHHHHTTTTS-GGGHHHHHHHHH--

Sequence (558 aa):
MAVNLKTMMEQVAQDIDRLFAEQLPVPEDPRRRLVEAMRYAAIGGGKRLRPLLVVATCALFNVDREAALRVGMAIECIHVYSLIHDDMPCMDNDDLRRGKPTVHKAFDDASAVLSGDALQALAFEILSEEKIHTDPHVRLELIQALAIASGKDGMMVGGQAIDLAAETSTVPFDLPTITRRLQQLKTGALFGFCLEAGAIMGRQNKDIRDRLKAYARDIGLAFQIADDDLIDAGKATFLSLLGLEKARSQAQALVDQAIAHLSVFGSEADYLRRSIARYIVAMAVNLKTMMEQVAQDIDRLFAEQLPVPEDPRRRLVEAMRYAAIGGGKRLRPLLVVATCALFNVDREAALRVGMAIECIHVYSLIHDDMPCMDNDDLRRGKPTVHKAFDDASAVLSGDALQALAFEILSEEKIHTDPHVRLELIQALAIASGKDGMMVGGQQAIDLAAETSTVPFDLPTITRLQQLKTGALFGFCLEAGAIMGRQNKDIRRDRLKAYARDIGLAFQIADDLIDAEGDGKATFLSLLGLEKARSQAQALVDQAIAHLSVFGSEADYLRSIARYIV

Solvent-accessible surface area: 22377 Å² total; per-residue (Å²): 121,64,109,84,2,151,82,25,48,104,72,0,26,93,5,0,42,110,4,0,41,112,30,0,88,56,27,181,26,36,22,148,105,5,2,63,0,0,69,60,22,0,42,51,29,51,84,7,31,26,0,1,0,0,11,0,0,3,48,17,40,141,20,93,101,87,4,1,0,16,0,0,0,0,0,4,0,0,34,8,2,12,45,6,2,22,3,3,65,46,34,70,91,54,80,111,107,63,71,54,61,4,8,12,119,53,42,50,53,6,3,0,0,2,0,0,2,0,0,0,0,3,0,0,25,0,0,2,35,131,129,1,56,124,56,19,100,9,11,9,87,0,0,62,16,0,1,68,10,0,4,22,60,0,5,2,0,0,16,7,0,19,34,24,11,98,108,45,140,105,104,26,74,67,92,29,7,32,92,16,7,78,21,55,32,12,18,4,5,8,4,0,0,42,0,0,4,19,10,19,89,68,94,156,78,26,22,67,67,0,90,13,0,0,116,3,0,0,21,1,31,44,0,23,63,16,39,137,121,99,133,80,12,36,4,42,74,73,27,31,85,150,122,0,142,66,57,14,90,42,10,4,81,78,0,29,57,42,0,79,79,23,40,90,77,0,38,79,0,36,8,0,0,131,73,60,6,80,108,74,120,85,8,133,63,24,34,89,104,5,30,135,39,0,43,104,1,0,38,125,31,0,87,60,25,173,33,30,31,135,108,5,3,63,0,0,66,61,17,0,44,38,49,53,111,7,11,20,0,1,0,0,22,0,0,3,46,17,33,160,18,95,199,73,5,2,15,13,0,0,0,0,0,6,0,0,34,8,1,10,85,7,2,34,21,1,62,44,33,77,92,32,44,113,50,114,69,54,57,7,8,14,111,52,42,50,53,6,3,0,0,4,0,0,2,1,0,0,0,4,0,0,24,0,0,3,35,67,142,2,48,119,46,20,85,0,21,8,55,0,0,61,15,0,0,68,10,0,4,22,60,0,4,0,0,0,15,7,0,17,25,22,12,90,104,51,140,101,100,30,72,74,94,29,6,35,100,22,8,85,22,70,20,11,17,4,0,9,3,0,0,32,0,0,0,2,7,16,107,49,96,132,102,29,42,64,80,0,89,15,0,0,128,5,1,0,28,0,45,39,0,16,38,18,27,111,98,41,150,68,163,132,77,15,40,6,40,75,75,22,32,90,147,124,0,141,67,64,4,81,39,10,1,77,87,0,24,60,40,0,83,82,23,41,88,70,0,45,66,0,39,8,0,0,126,94,11,100

CATH classification: 1.10.600.10